Protein AF-0000000086746745 (afdb_homodimer)

Foldseek 3Di:
DVVLQVQLVVLVVVLLVVLLVLLLVLLLVLLLQQPVWDDDDPDIARPSLLSVLLSLLSLLLCLQPDDPVSSLVSLVVSLVSLVVVLVVLVVVLPDDDDPVDPCSVVSCVRNVLSSQLSVQLSVLSSVLSNQLSVQLCCCCPVVVDQQLVSQLVSCVVSLLSSLVSSLCRRCCVPPVPCSVVRSVVSSVSSNVSNSVSSVVSSVVSVVSVVSSD/DVVLQVQLVVLVVVLLVVLLVLLLVLLLVLLLQQPVWDDDDPDIARPSLLSVLLSLLSLLLCLLPDDPVSSLVSLVVSLVSLVVVLVVLVVVLPDDDDPVDPCSVVSCVRNVLSSQLSVQLSVLSSVLSNQLSVQLCCCCPVVVDQQLVSQLVSCVVSLLSSLCRSLCRRCCVPPVPCSVVHSVVSSVSSNVSNNVSSVVSSVVSVVSVVSSD

Secondary structure (DSSP, 8-state):
-HHHHHHHHHHHHHHHHHHHHHHHHHHHHHHHHTTS-EEETTEEE-THHHHHHHHHHHHHHHHHHS-HHHHHHHHHHHHHHHHHHHHHHHHHHHS---TT---HHHHHHHHHHHHHHHHHHHHHHHHHHHHHHHHHHIIIIIS---HHHHHHHHHHHHHHHHHHHHHHHHHTTT-GGGHHHHHHHHHHHHHHHHHHHHHHHHHHHHHHHHH--/-HHHHHHHHHHHHHHHHHHHHHHHHHHHHHHHHTTS-EEETTEEE-THHHHHHHHHHHHHHHHHHS-HHHHHHHHHHHHHHHHHHHHHHHHHHHS---TT-TTHHHHHHHHHHHHHHHHHHHHHHHHHHHHHHHHHHIIIIIS---HHHHHHHHHHHHHHHHHHHHHHHHHTTT-GGGHHHHHHHHHHHHHHHHHHHHHHHHHHHHHHHHH--

Organism: NCBI:txid471575

Nearest PDB structures (foldseek):
  7a0g-assembly1_FFF  TM=1.446E-01  e=6.476E+00  Serratia marcescens
  6o84-assembly1_B  TM=2.557E-01  e=9.066E+00  Xenopus tropicalis

Sequence (426 aa):
MTYNRLGTRNRSEFYNIVFASLFICLSITSHLIAYRLVSFGDYVIIPSTVTYMLCFSIVDIFSSFNARKTVLLIIALEAITNLIMILITNIVISMPYPDVFKESMDYYNTFNPISNLFVANIFGSFVAFVLNSIIFSYFYRNKKLSFITSSILSFAVVVVVYTTITDYLAFNEMYSDIIYSLTLTNMVTNSVLIIFYSLISNQIVRYINRSLIMTYNRLGTRNRSEFYNIVFASLFICLSITSHLIAYRLVSFGDYVIIPSTVTYMLCFSIVDIFSSFNARKTVLLIIALEAITNLIMILITNIVISMPYPDVFKESMDYYNTFNPISNLFVANIFGSFVAFVLNSIIFSYFYRNKKLSFITSSILSFAVVVVVYTTITDYLAFNEMYSDIIYSLTLTNMVTNSVLIIFYSLISNQIVRYINRSLI

Solvent-accessible surface area (backbone atoms only — not comparable to full-atom values): 21690 Å² total; per-residue (Å²): 120,71,68,62,52,53,53,30,48,52,47,51,49,49,50,47,45,52,50,44,36,50,41,44,41,34,48,50,45,17,54,68,39,39,78,56,49,29,39,60,87,96,40,75,40,54,56,21,50,68,43,41,40,48,39,54,43,51,50,51,55,43,49,71,81,43,56,70,70,58,43,52,45,55,51,49,45,46,38,50,42,47,50,49,44,44,52,53,51,53,54,58,68,70,45,55,59,38,88,85,57,78,59,57,65,31,43,44,67,44,48,51,59,41,46,62,29,42,58,37,37,38,54,30,47,46,54,33,52,53,51,28,50,54,44,23,43,45,31,35,67,73,66,59,40,53,63,48,59,15,49,51,55,21,43,65,61,32,44,59,57,32,39,50,45,32,42,51,58,45,35,35,87,81,34,58,90,48,40,68,63,45,40,54,53,48,43,51,52,43,53,54,48,38,55,53,43,30,57,54,46,41,57,51,46,52,52,50,54,59,65,57,100,120,72,68,62,53,53,53,29,48,52,47,52,49,50,51,48,44,53,51,45,35,49,41,42,40,34,48,50,44,18,54,67,38,37,79,56,48,28,40,59,89,94,40,73,40,54,57,20,48,67,41,41,40,49,40,53,43,50,50,50,55,45,50,73,80,43,56,71,70,60,44,52,45,56,50,49,46,45,39,49,41,47,50,50,43,43,54,54,50,53,55,57,66,70,46,55,60,40,88,86,55,78,58,56,63,31,42,44,66,46,47,52,58,41,47,60,28,42,58,36,36,39,53,28,45,47,54,34,51,52,52,28,52,53,45,22,42,44,32,35,67,71,67,60,40,54,64,49,56,14,49,50,55,22,44,66,62,33,45,58,58,32,40,50,44,32,44,52,59,42,34,35,87,79,36,58,91,48,40,68,63,43,40,54,51,48,45,51,51,42,51,55,47,37,55,55,43,30,57,54,46,42,55,50,48,53,51,51,55,59,64,58,100

pLDDT: mean 87.87, std 10.34, range [39.09, 98.12]

Radius of gyration: 22.16 Å; Cα contacts (8 Å, |Δi|>4): 521; chains: 2; bounding box: 56×63×41 Å

InterPro domains:
  IPR003744 Queuosine precursor transporter [PF02592] (48-197)

Structure (mmCIF, N/CA/C/O backb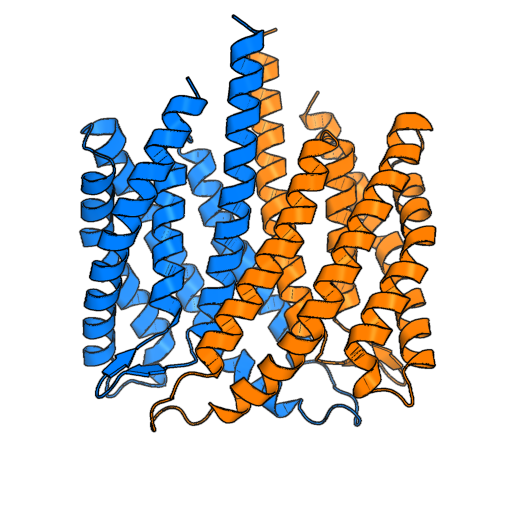one):
data_AF-0000000086746745-model_v1
#
loop_
_entity.id
_entity.type
_entity.pdbx_description
1 polymer 'VUT family protein'
#
loop_
_atom_site.group_PDB
_atom_site.id
_atom_site.type_symbol
_atom_site.label_atom_id
_atom_site.label_alt_id
_atom_site.label_comp_id
_atom_site.label_asym_id
_atom_site.label_entity_id
_atom_site.label_seq_id
_atom_site.pdbx_PDB_ins_code
_atom_site.Cartn_x
_atom_site.Cartn_y
_atom_site.Cartn_z
_atom_site.occupancy
_atom_site.B_iso_or_equiv
_atom_site.auth_seq_id
_atom_site.auth_comp_id
_atom_site.auth_asym_id
_atom_site.auth_atom_id
_atom_site.pdbx_PDB_model_num
ATOM 1 N N . MET A 1 1 ? -4.109 29.359 22.375 1 39.53 1 MET A N 1
ATOM 2 C CA . MET A 1 1 ? -5.039 28.953 21.328 1 39.53 1 MET A CA 1
ATOM 3 C C . MET A 1 1 ? -4.293 28.406 20.125 1 39.53 1 MET A C 1
ATOM 5 O O . MET A 1 1 ? -4.734 27.438 19.5 1 39.53 1 MET A O 1
ATOM 9 N N . THR A 1 2 ? -3.08 28.844 19.719 1 49.91 2 THR A N 1
ATOM 10 C CA . THR A 1 2 ? -2.213 28.453 18.625 1 49.91 2 THR A CA 1
ATOM 11 C C . THR A 1 2 ? -1.575 27.094 18.875 1 49.91 2 THR A C 1
ATOM 13 O O . THR A 1 2 ? -1.404 26.297 17.953 1 49.91 2 THR A O 1
ATOM 16 N N . TYR A 1 3 ? -1.25 26.766 20.062 1 47.56 3 TYR A N 1
ATOM 17 C CA . TYR A 1 3 ? -0.608 25.516 20.438 1 47.56 3 TYR A CA 1
ATOM 18 C C . TYR A 1 3 ? -1.559 24.328 20.25 1 47.56 3 TYR A C 1
ATOM 20 O O . TYR A 1 3 ? -1.146 23.266 19.797 1 47.56 3 TYR A O 1
ATOM 28 N N . ASN A 1 4 ? -2.922 24.484 20.531 1 50.94 4 ASN A N 1
ATOM 29 C CA . ASN A 1 4 ? -3.898 23.406 20.422 1 50.94 4 ASN A CA 1
ATOM 30 C C . ASN A 1 4 ? -4.172 23.031 18.969 1 50.94 4 ASN A C 1
ATOM 32 O O . ASN A 1 4 ? -4.438 21.859 18.656 1 50.94 4 ASN A O 1
ATOM 36 N N . ARG A 1 5 ? -3.984 24.031 18.094 1 55.44 5 ARG A N 1
ATOM 37 C CA . ARG A 1 5 ? -4.227 23.781 16.688 1 55.44 5 ARG A CA 1
ATOM 38 C C . ARG A 1 5 ? -3.09 22.984 16.062 1 55.44 5 ARG A C 1
ATOM 40 O O . ARG A 1 5 ? -3.322 22.109 15.211 1 55.44 5 ARG A O 1
ATOM 47 N N . LEU A 1 6 ? -1.837 23.219 16.609 1 59.97 6 LEU A N 1
ATOM 48 C CA . LEU A 1 6 ? -0.683 22.469 16.141 1 59.97 6 LEU A CA 1
ATOM 49 C C . LEU A 1 6 ? -0.79 21 16.531 1 59.97 6 LEU A C 1
ATOM 51 O O . LEU A 1 6 ? -0.459 20.109 15.75 1 59.97 6 LEU A O 1
ATOM 55 N N . GLY A 1 7 ? -1.24 20.75 17.703 1 69.31 7 GLY A N 1
ATOM 56 C CA . GLY A 1 7 ? -1.44 19.391 18.172 1 69.31 7 GLY A CA 1
ATOM 57 C C . GLY A 1 7 ? -2.502 18.641 17.391 1 69.31 7 GLY A C 1
ATOM 58 O O . GLY A 1 7 ? -2.309 17.484 17.031 1 69.31 7 GLY A O 1
ATOM 59 N N . THR A 1 8 ? -3.627 19.453 17.172 1 74.12 8 THR A N 1
ATOM 60 C CA . THR A 1 8 ? -4.734 18.844 16.438 1 74.12 8 THR A CA 1
ATOM 61 C C . THR A 1 8 ? -4.312 18.516 15.008 1 74.12 8 THR A C 1
ATOM 63 O O . THR A 1 8 ? -4.664 17.453 14.484 1 74.12 8 THR A O 1
ATOM 66 N N . ARG A 1 9 ? -3.543 19.312 14.539 1 73.62 9 ARG A N 1
ATOM 67 C CA . ARG A 1 9 ? -3.104 19.109 13.156 1 73.62 9 ARG A CA 1
ATOM 68 C C . ARG A 1 9 ? -2.115 17.953 13.07 1 73.62 9 ARG A C 1
ATOM 70 O O . ARG A 1 9 ? -2.162 17.156 12.125 1 73.62 9 ARG A O 1
ATOM 77 N N . ASN A 1 10 ? -1.312 17.922 14.102 1 81.75 10 ASN A N 1
ATOM 78 C CA . ASN A 1 10 ? -0.378 16.812 14.156 1 81.75 10 ASN A CA 1
ATOM 79 C C . ASN A 1 10 ? -1.107 15.477 14.281 1 81.75 10 ASN A C 1
ATOM 81 O O . ASN A 1 10 ? -0.695 14.477 13.688 1 81.75 10 ASN A O 1
ATOM 85 N N . ARG A 1 11 ? -2.195 15.562 14.953 1 87.38 11 ARG A N 1
ATOM 86 C CA . ARG A 1 11 ? -2.963 14.336 15.117 1 87.38 11 ARG A CA 1
ATOM 87 C C . ARG A 1 11 ? -3.688 13.961 13.828 1 87.38 11 ARG A C 1
ATOM 89 O O . ARG A 1 11 ? -3.734 12.789 13.453 1 87.38 11 ARG A O 1
ATOM 96 N N . SER A 1 12 ? -4.242 14.945 13.18 1 89 12 SER A N 1
ATOM 97 C CA . SER A 1 12 ? -4.914 14.695 11.914 1 89 12 SER A CA 1
ATOM 98 C C . SER A 1 12 ? -3.951 14.109 10.883 1 89 12 SER A C 1
ATOM 100 O O . SER A 1 12 ? -4.309 13.203 10.133 1 89 12 SER A O 1
ATOM 102 N N . GLU A 1 13 ? -2.766 14.609 10.938 1 90.25 13 GLU A N 1
ATOM 103 C CA . GLU A 1 13 ? -1.737 14.117 10.023 1 90.25 13 GLU A CA 1
ATOM 104 C C . GLU A 1 13 ? -1.383 12.664 10.328 1 90.25 13 GLU A C 1
ATOM 106 O O . GLU A 1 13 ? -1.19 11.859 9.414 1 90.25 13 GLU A O 1
ATOM 111 N N . PHE A 1 14 ? -1.319 12.438 11.57 1 92.81 14 PHE A N 1
ATOM 112 C CA . PHE A 1 14 ? -1.062 11.07 12.016 1 92.81 14 PHE A CA 1
ATOM 113 C C . PHE A 1 14 ? -2.129 10.117 11.484 1 92.81 14 PHE A C 1
ATOM 115 O O . PHE A 1 14 ? -1.811 9.102 10.875 1 92.81 14 PHE A O 1
ATOM 122 N N . TYR A 1 15 ? -3.342 10.438 11.664 1 94.44 15 TYR A N 1
ATOM 123 C CA . TYR A 1 15 ? -4.441 9.586 11.227 1 94.44 15 TYR A CA 1
ATOM 124 C C . TYR A 1 15 ? -4.453 9.445 9.711 1 94.44 15 TYR A C 1
ATOM 126 O O . TYR A 1 15 ? -4.703 8.359 9.188 1 94.44 15 TYR A O 1
ATOM 134 N N . ASN A 1 16 ? -4.184 10.508 9.062 1 95.12 16 ASN A N 1
ATOM 135 C CA . ASN A 1 16 ? -4.172 10.477 7.602 1 95.12 16 ASN A CA 1
ATOM 136 C C . ASN A 1 16 ? -3.109 9.516 7.074 1 95.12 16 ASN A C 1
ATOM 138 O O . ASN A 1 16 ? -3.367 8.742 6.152 1 95.12 16 ASN A O 1
ATOM 142 N N . ILE A 1 17 ? -1.956 9.539 7.66 1 96.06 17 ILE A N 1
ATOM 143 C CA . ILE A 1 17 ? -0.865 8.672 7.227 1 96.06 17 ILE A CA 1
ATOM 144 C C . ILE A 1 17 ? -1.213 7.215 7.52 1 96.06 17 ILE A C 1
ATOM 146 O O . ILE A 1 17 ? -1.038 6.344 6.664 1 96.06 17 ILE A O 1
ATOM 150 N N . VAL A 1 18 ? -1.753 6.977 8.648 1 96.19 18 VAL A N 1
ATOM 151 C CA . VAL A 1 18 ? -2.082 5.621 9.078 1 96.19 18 VAL A CA 1
ATOM 152 C C . VAL A 1 18 ? -3.172 5.043 8.18 1 96.19 18 VAL A C 1
ATOM 154 O O . VAL A 1 18 ? -3.01 3.961 7.613 1 96.19 18 VAL A O 1
ATOM 157 N N . PHE A 1 19 ? -4.238 5.762 7.977 1 96.69 19 PHE A N 1
ATOM 158 C CA . PHE A 1 19 ? -5.371 5.25 7.215 1 96.69 19 PHE A CA 1
ATOM 159 C C . PHE A 1 19 ? -5.035 5.172 5.73 1 96.69 19 PHE A C 1
ATOM 161 O O . PHE A 1 19 ? -5.508 4.273 5.027 1 96.69 19 PHE A O 1
ATOM 168 N N . ALA A 1 20 ? -4.273 6.133 5.262 1 96.81 20 ALA A N 1
ATOM 169 C CA . ALA A 1 20 ? -3.848 6.055 3.867 1 96.81 20 ALA A CA 1
ATOM 170 C C . ALA A 1 20 ? -3.008 4.805 3.623 1 96.81 20 ALA A C 1
ATOM 172 O O . ALA A 1 20 ? -3.201 4.102 2.627 1 96.81 20 ALA A O 1
ATOM 173 N N . SER A 1 21 ? -2.09 4.512 4.512 1 97.69 21 SER A N 1
ATOM 174 C CA . SER A 1 21 ? -1.22 3.348 4.391 1 97.69 21 SER A CA 1
ATOM 175 C C . SER A 1 21 ? -2.021 2.051 4.441 1 97.69 21 SER A C 1
ATOM 177 O O . SER A 1 21 ? -1.812 1.151 3.625 1 97.69 21 SER A O 1
ATOM 179 N N . LEU A 1 22 ? -2.91 1.996 5.344 1 97.38 22 LEU A N 1
ATOM 180 C CA . LEU A 1 22 ? -3.74 0.805 5.484 1 97.38 22 LEU A CA 1
ATOM 181 C C . LEU A 1 22 ? -4.652 0.633 4.273 1 97.38 22 LEU A C 1
ATOM 183 O O . LEU A 1 22 ? -4.887 -0.49 3.822 1 97.38 22 LEU A O 1
ATOM 187 N N . PHE A 1 23 ? -5.168 1.784 3.852 1 98.12 23 PHE A N 1
ATOM 188 C CA . PHE A 1 23 ? -6.047 1.782 2.689 1 98.12 23 PHE A CA 1
ATOM 189 C C . PHE A 1 23 ? -5.328 1.22 1.469 1 98.12 23 PHE A C 1
ATOM 191 O O . PHE A 1 23 ? -5.859 0.348 0.776 1 98.12 23 PHE A O 1
ATOM 198 N N . ILE A 1 24 ? -4.113 1.628 1.191 1 97.81 24 ILE A N 1
ATOM 199 C CA . ILE A 1 24 ? -3.336 1.174 0.046 1 97.81 24 ILE A CA 1
ATOM 200 C C . ILE A 1 24 ? -2.986 -0.303 0.211 1 97.81 24 ILE A C 1
ATOM 202 O O . ILE A 1 24 ? -3.105 -1.086 -0.734 1 97.81 24 ILE A O 1
ATOM 206 N N . CYS A 1 25 ? -2.594 -0.681 1.396 1 97.56 25 CYS A N 1
ATOM 207 C CA . CYS A 1 25 ? -2.244 -2.064 1.702 1 97.56 25 CYS A CA 1
ATOM 208 C C . CYS A 1 25 ? -3.426 -2.994 1.45 1 97.56 25 CYS A C 1
ATOM 210 O O . CYS A 1 25 ? -3.297 -3.984 0.73 1 97.56 25 CYS A O 1
ATOM 212 N N . LEU A 1 26 ? -4.547 -2.611 1.978 1 97.44 26 LEU A N 1
ATOM 213 C CA . LEU A 1 26 ? -5.723 -3.467 1.874 1 97.44 26 LEU A CA 1
ATOM 214 C C . LEU A 1 26 ? -6.223 -3.529 0.435 1 97.44 26 LEU A C 1
ATOM 216 O O . LEU A 1 26 ? -6.688 -4.578 -0.021 1 97.44 26 LEU A O 1
ATOM 220 N N . SER A 1 27 ? -6.156 -2.426 -0.186 1 95.69 27 SER A N 1
ATOM 221 C CA . SER A 1 27 ? -6.594 -2.383 -1.578 1 95.69 27 SER A CA 1
ATOM 222 C C . SER A 1 27 ? -5.754 -3.309 -2.449 1 95.69 27 SER A C 1
ATOM 224 O O . SER A 1 27 ? -6.289 -4.16 -3.16 1 95.69 27 SER A O 1
ATOM 226 N N . ILE A 1 28 ? -4.473 -3.207 -2.363 1 94.44 28 ILE A N 1
ATOM 227 C CA . ILE A 1 28 ? -3.57 -4.02 -3.172 1 94.44 28 ILE A CA 1
ATOM 228 C C . ILE A 1 28 ? -3.738 -5.496 -2.807 1 94.44 28 ILE A C 1
ATOM 230 O O . ILE A 1 28 ? -3.85 -6.348 -3.689 1 94.44 28 ILE A O 1
ATOM 234 N N . THR A 1 29 ? -3.791 -5.75 -1.523 1 94.38 29 THR A N 1
ATOM 235 C CA . THR A 1 29 ? -3.961 -7.121 -1.055 1 94.38 29 THR A CA 1
ATOM 236 C C . THR A 1 29 ? -5.27 -7.711 -1.572 1 94.38 29 THR A C 1
ATOM 238 O O . THR A 1 29 ? -5.312 -8.875 -1.984 1 94.38 29 THR A O 1
ATOM 241 N N . SER A 1 30 ? -6.305 -6.922 -1.562 1 93.06 30 SER A N 1
ATOM 242 C CA . SER A 1 30 ? -7.613 -7.371 -2.033 1 93.06 30 SER A CA 1
ATOM 243 C C . SER A 1 30 ? -7.562 -7.773 -3.504 1 93.06 30 SER A C 1
ATOM 245 O O . SER A 1 30 ? -8.102 -8.812 -3.887 1 93.06 30 SER A O 1
ATOM 247 N N . HIS A 1 31 ? -6.918 -7.02 -4.25 1 89.06 31 HIS A N 1
ATOM 248 C CA . HIS A 1 31 ? -6.844 -7.312 -5.68 1 89.06 31 HIS A CA 1
ATOM 249 C C . HIS A 1 31 ? -5.992 -8.555 -5.941 1 89.06 31 HIS A C 1
ATOM 251 O O . HIS A 1 31 ? -6.25 -9.297 -6.891 1 89.06 31 HIS A O 1
ATOM 257 N N . LEU A 1 32 ? -5.051 -8.766 -5.113 1 88.06 32 LEU A N 1
ATOM 258 C CA . LEU A 1 32 ? -4.18 -9.93 -5.262 1 88.06 32 LEU A CA 1
ATOM 259 C C . LEU A 1 32 ? -4.938 -11.219 -4.969 1 88.06 32 LEU A C 1
ATOM 261 O O . LEU A 1 32 ? -4.73 -12.227 -5.641 1 88.06 32 LEU A O 1
ATOM 265 N N . ILE A 1 33 ? -5.797 -11.125 -4.035 1 88.94 33 ILE A N 1
ATOM 266 C CA . ILE A 1 33 ? -6.426 -12.375 -3.609 1 88.94 33 ILE A CA 1
ATOM 267 C C . ILE A 1 33 ? -7.797 -12.516 -4.27 1 88.94 33 ILE A C 1
ATOM 269 O O . ILE A 1 33 ? -8.484 -13.516 -4.082 1 88.94 33 ILE A O 1
ATOM 273 N N . ALA A 1 34 ? -8.25 -11.57 -4.996 1 83.75 34 ALA A N 1
ATOM 274 C CA . ALA A 1 34 ? -9.586 -11.539 -5.586 1 83.75 34 ALA A CA 1
ATOM 275 C C . ALA A 1 34 ? -9.828 -12.758 -6.473 1 83.75 34 ALA A C 1
ATOM 277 O O . ALA A 1 34 ? -10.938 -13.305 -6.5 1 83.75 34 ALA A O 1
ATOM 278 N N . TYR A 1 35 ? -8.828 -13.219 -7.148 1 78.69 35 TYR A N 1
ATOM 279 C CA . TYR A 1 35 ? -9 -14.289 -8.125 1 78.69 35 TYR A CA 1
ATOM 280 C C . TYR A 1 35 ? -8.969 -15.656 -7.445 1 78.69 35 TYR A C 1
ATOM 282 O O . TYR A 1 35 ? -9.398 -16.656 -8.031 1 78.69 35 TYR A O 1
ATOM 290 N N . ARG A 1 36 ? -8.453 -15.656 -6.309 1 83.62 36 ARG A N 1
ATOM 291 C CA . ARG A 1 36 ? -8.391 -16.906 -5.566 1 83.62 36 ARG A CA 1
ATOM 292 C C . ARG A 1 36 ? -9.711 -17.188 -4.852 1 83.62 36 ARG A C 1
ATOM 294 O O . ARG A 1 36 ? -9.812 -17 -3.637 1 83.62 36 ARG A O 1
ATOM 301 N N . LEU A 1 37 ? -10.648 -17.781 -5.566 1 80.25 37 LEU A N 1
ATOM 302 C CA . LEU A 1 37 ? -11.977 -18.047 -5.02 1 80.25 37 LEU A CA 1
ATOM 303 C C . LEU A 1 37 ? -11.906 -19.062 -3.883 1 80.25 37 LEU A C 1
ATOM 305 O O . LEU A 1 37 ? -11.047 -19.938 -3.889 1 80.25 37 LEU A O 1
ATOM 309 N N . VAL A 1 38 ? -12.742 -18.828 -2.98 1 84.94 38 VAL A N 1
ATOM 310 C CA . VAL A 1 38 ? -12.805 -19.703 -1.821 1 84.94 38 VAL A CA 1
ATOM 311 C C . VAL A 1 38 ? -14.18 -20.359 -1.741 1 84.94 38 VAL A C 1
ATOM 313 O O . VAL A 1 38 ? -15.18 -19.766 -2.143 1 84.94 38 VAL A O 1
ATOM 316 N N . SER A 1 39 ? -14.102 -21.641 -1.318 1 84.25 39 SER A N 1
ATOM 317 C CA . SER A 1 39 ? -15.359 -22.359 -1.146 1 84.25 39 SER A CA 1
ATOM 318 C C . SER A 1 39 ? -15.812 -22.344 0.309 1 84.25 39 SER A C 1
ATOM 320 O O . SER A 1 39 ? -15.008 -22.547 1.219 1 84.25 39 SER A O 1
ATOM 322 N N . PHE A 1 40 ? -16.984 -21.859 0.524 1 80.69 40 PHE A N 1
ATOM 323 C CA . PHE A 1 40 ? -17.641 -21.938 1.825 1 80.69 40 PHE A CA 1
ATOM 324 C C . PHE A 1 40 ? -18.922 -22.766 1.731 1 80.69 40 PHE A C 1
ATOM 326 O O . PHE A 1 40 ? -20 -22.203 1.494 1 80.69 40 PHE A O 1
ATOM 333 N N . GLY A 1 41 ? -18.781 -24.109 2.023 1 80.06 41 GLY A N 1
ATOM 334 C CA . GLY A 1 41 ? -19.891 -25.016 1.758 1 80.06 41 GLY A CA 1
ATOM 335 C C . GLY A 1 41 ? -20.234 -25.109 0.284 1 80.06 41 GLY A C 1
ATOM 336 O O . GLY A 1 41 ? -19.375 -25.422 -0.541 1 80.06 41 GLY A O 1
ATOM 337 N N . ASP A 1 42 ? -21.547 -24.672 -0.08 1 78.69 42 ASP A N 1
ATOM 338 C CA . ASP A 1 42 ? -22.031 -24.75 -1.456 1 78.69 42 ASP A CA 1
ATOM 339 C C . ASP A 1 42 ? -21.844 -23.422 -2.176 1 78.69 42 ASP A C 1
ATOM 341 O O . ASP A 1 42 ? -22.203 -23.281 -3.348 1 78.69 42 ASP A O 1
ATOM 345 N N . TYR A 1 43 ? -21.219 -22.469 -1.488 1 79.88 43 TYR A N 1
ATOM 346 C CA . TYR A 1 43 ? -21.125 -21.141 -2.072 1 79.88 43 TYR A CA 1
ATOM 347 C C . TYR A 1 43 ? -19.688 -20.812 -2.463 1 79.88 43 TYR A C 1
ATOM 349 O O . TYR A 1 43 ? -18.75 -21.25 -1.79 1 79.88 43 TYR A O 1
ATOM 357 N N . VAL A 1 44 ? -19.594 -20.203 -3.525 1 80.94 44 VAL A N 1
ATOM 358 C CA . VAL A 1 44 ? -18.312 -19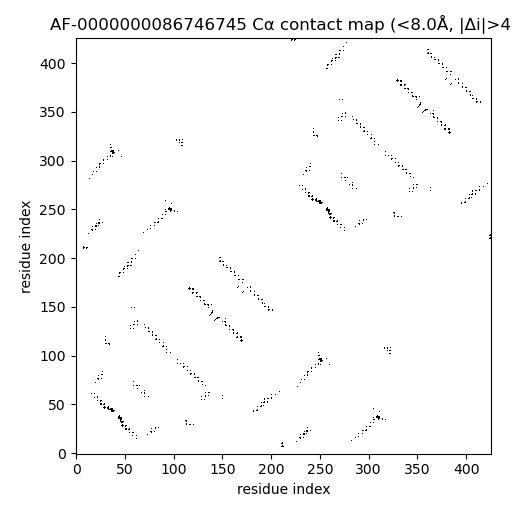.656 -3.967 1 80.94 44 VAL A CA 1
ATOM 359 C C . VAL A 1 44 ? -18.203 -18.188 -3.566 1 80.94 44 VAL A C 1
ATOM 361 O O . VAL A 1 44 ? -19.078 -17.391 -3.889 1 80.94 44 VAL A O 1
ATOM 364 N N . ILE A 1 45 ? -17.188 -17.859 -2.818 1 83.38 45 ILE A N 1
ATOM 365 C CA . ILE A 1 45 ? -17.031 -16.516 -2.291 1 83.38 45 ILE A CA 1
ATOM 366 C C . ILE A 1 45 ? -15.727 -15.906 -2.816 1 83.38 45 ILE A C 1
ATOM 368 O O . ILE A 1 45 ? -14.727 -16.609 -2.973 1 83.38 45 ILE A O 1
ATOM 372 N N . ILE A 1 46 ? -15.828 -14.648 -3.104 1 84.56 46 ILE A N 1
ATOM 373 C CA . ILE A 1 46 ? -14.625 -13.891 -3.43 1 84.56 46 ILE A CA 1
ATOM 374 C C . ILE A 1 46 ? -13.992 -13.352 -2.148 1 84.56 46 ILE A C 1
ATOM 376 O O . ILE A 1 46 ? -14.57 -12.492 -1.476 1 84.56 46 ILE A O 1
ATOM 380 N N . PRO A 1 47 ? -12.867 -13.867 -1.841 1 88.5 47 PRO A N 1
ATOM 381 C CA . PRO A 1 47 ? -12.289 -13.531 -0.539 1 88.5 47 PRO A CA 1
ATOM 382 C C . PRO A 1 47 ? -11.961 -12.047 -0.409 1 88.5 47 PRO A C 1
ATOM 384 O O . PRO A 1 47 ? -11.938 -11.508 0.703 1 88.5 47 PRO A O 1
ATOM 387 N N . SER A 1 48 ? -11.719 -11.336 -1.463 1 89.69 48 SER A N 1
ATOM 388 C CA . SER A 1 48 ? -11.375 -9.922 -1.432 1 89.69 48 SER A CA 1
ATOM 389 C C . SER A 1 48 ? -12.516 -9.086 -0.857 1 89.69 48 SER A C 1
ATOM 391 O O . SER A 1 48 ? -12.305 -7.934 -0.463 1 89.69 48 SER A O 1
ATOM 393 N N . THR A 1 49 ? -13.711 -9.609 -0.826 1 90.38 49 THR A N 1
ATOM 394 C CA . THR A 1 49 ? -14.852 -8.867 -0.297 1 90.38 49 THR A CA 1
ATOM 395 C C . THR A 1 49 ? -14.609 -8.469 1.155 1 90.38 49 THR A C 1
ATOM 397 O O . THR A 1 49 ? -15 -7.375 1.577 1 90.38 49 THR A O 1
ATOM 400 N N . VAL A 1 50 ? -13.961 -9.273 1.888 1 92.06 50 VAL A N 1
ATOM 401 C CA . VAL A 1 50 ? -13.711 -9 3.299 1 92.06 50 VAL A CA 1
ATOM 402 C C . VAL A 1 50 ? -12.773 -7.809 3.438 1 92.06 50 VAL A C 1
ATOM 404 O O . VAL A 1 50 ? -13.039 -6.883 4.207 1 92.06 50 VAL A O 1
ATOM 407 N N . THR A 1 51 ? -11.742 -7.766 2.717 1 95.06 51 THR A N 1
ATOM 408 C CA . THR A 1 51 ? -10.742 -6.711 2.842 1 95.06 51 THR A CA 1
ATOM 409 C C . THR A 1 51 ? -11.188 -5.453 2.105 1 95.06 51 THR A C 1
ATOM 411 O O . THR A 1 51 ? -10.938 -4.336 2.562 1 95.06 51 THR A O 1
ATOM 414 N N . TYR A 1 52 ? -11.891 -5.586 1.098 1 94.44 52 TYR A N 1
ATOM 415 C CA . TYR A 1 52 ? -12.242 -4.426 0.289 1 94.44 52 TYR A CA 1
ATOM 416 C C . TYR A 1 52 ? -13.375 -3.637 0.936 1 94.44 52 TYR A C 1
ATOM 418 O O . TYR A 1 52 ? -13.469 -2.418 0.773 1 94.44 52 TYR A O 1
ATOM 426 N N . MET A 1 53 ? -14.242 -4.27 1.634 1 95.94 53 MET A N 1
ATOM 427 C CA . MET A 1 53 ? -15.258 -3.539 2.385 1 95.94 53 MET A CA 1
ATOM 428 C C . MET A 1 53 ? -14.625 -2.705 3.492 1 95.94 53 MET A C 1
ATOM 430 O O . MET A 1 53 ? -15.133 -1.638 3.84 1 95.94 53 MET A O 1
ATOM 434 N N . LEU A 1 54 ? -13.578 -3.287 3.934 1 96.38 54 LEU A N 1
ATOM 435 C CA . LEU A 1 54 ? -12.82 -2.488 4.895 1 96.38 54 LEU A CA 1
ATOM 436 C C . LEU A 1 54 ? -12.281 -1.222 4.242 1 96.38 54 LEU A C 1
ATOM 438 O O . LEU A 1 54 ? -12.188 -0.174 4.887 1 96.38 54 LEU A O 1
ATOM 442 N N . CYS A 1 55 ? -11.914 -1.27 3.014 1 96.75 55 CYS A N 1
ATOM 443 C CA . CYS A 1 55 ? -11.461 -0.098 2.275 1 96.75 55 CYS A CA 1
ATOM 444 C C . CYS A 1 55 ? -12.555 0.952 2.182 1 96.75 55 CYS A C 1
ATOM 446 O O . CYS A 1 55 ? -12.305 2.143 2.375 1 96.75 55 CYS A O 1
ATOM 448 N N . PHE A 1 56 ? -13.727 0.517 1.931 1 96.31 56 PHE A N 1
ATOM 449 C CA . PHE A 1 56 ? -14.852 1.447 1.876 1 96.31 56 PHE A CA 1
ATOM 450 C C . PHE A 1 56 ? -15.047 2.141 3.219 1 96.31 56 PHE A C 1
ATOM 452 O O . PHE A 1 56 ? -15.312 3.344 3.27 1 96.31 56 PHE A O 1
ATOM 459 N N . SER A 1 57 ? -14.898 1.319 4.203 1 96.31 57 SER A N 1
ATOM 460 C CA . SER A 1 57 ? -15.039 1.875 5.543 1 96.31 57 SER A CA 1
ATOM 461 C C . SER A 1 57 ? -13.945 2.906 5.832 1 96.31 57 SER A C 1
ATOM 463 O O . SER A 1 57 ? -14.203 3.916 6.492 1 96.31 57 SER A O 1
ATOM 465 N N . ILE A 1 58 ? -12.789 2.645 5.414 1 96.94 58 ILE A N 1
ATOM 466 C CA . ILE A 1 58 ? -11.672 3.566 5.617 1 96.94 58 ILE A CA 1
ATOM 467 C C . ILE A 1 58 ? -11.945 4.875 4.883 1 96.94 58 ILE A C 1
ATOM 469 O O . ILE A 1 58 ? -11.688 5.961 5.41 1 96.94 58 ILE A O 1
ATOM 473 N N . VAL A 1 59 ? -12.492 4.777 3.695 1 96.56 59 VAL A N 1
ATOM 474 C CA . VAL A 1 59 ? -12.805 5.977 2.928 1 96.56 59 VAL A CA 1
ATOM 475 C C . VAL A 1 59 ? -13.883 6.781 3.65 1 96.56 59 VAL A C 1
ATOM 477 O O . VAL A 1 59 ? -13.836 8.016 3.672 1 96.56 59 VAL A O 1
ATOM 480 N N . ASP A 1 60 ? -14.82 6.105 4.246 1 96.94 60 ASP A N 1
ATOM 481 C CA . ASP A 1 60 ? -15.836 6.797 5.039 1 96.94 60 ASP A CA 1
ATOM 482 C C . ASP A 1 60 ? -15.203 7.52 6.227 1 96.94 60 ASP A C 1
ATOM 484 O O . ASP A 1 60 ? -15.57 8.656 6.539 1 96.94 60 ASP A O 1
ATOM 488 N N . ILE A 1 61 ? -14.312 6.867 6.887 1 96.12 61 ILE A N 1
ATOM 489 C CA . ILE A 1 61 ? -13.617 7.48 8.016 1 96.12 61 ILE A CA 1
ATOM 490 C C . ILE A 1 61 ? -12.875 8.727 7.543 1 96.12 61 ILE A C 1
ATOM 492 O O . ILE A 1 61 ? -12.977 9.789 8.156 1 96.12 61 ILE A O 1
ATOM 496 N N . PHE A 1 62 ? -12.172 8.609 6.398 1 94.12 62 PHE A N 1
ATOM 497 C CA . PHE A 1 62 ? -11.461 9.742 5.816 1 94.12 62 PHE A CA 1
ATOM 498 C C . PHE A 1 62 ? -12.414 10.898 5.535 1 94.12 62 PHE A C 1
ATOM 500 O O . PHE A 1 62 ? -12.078 12.055 5.777 1 94.12 62 PHE A O 1
ATOM 507 N N . SER A 1 63 ? -13.508 10.523 5.078 1 94.12 63 SER A N 1
ATOM 508 C CA . SER A 1 63 ? -14.492 11.531 4.68 1 94.12 63 SER A CA 1
ATOM 509 C C . SER A 1 63 ? -15.094 12.227 5.895 1 94.12 63 SER A C 1
ATOM 511 O O . SER A 1 63 ? -15.633 13.328 5.781 1 94.12 63 SER A O 1
ATOM 513 N N . SER A 1 64 ? -15 11.641 7.008 1 93.38 64 SER A N 1
ATOM 514 C CA . SER A 1 64 ? -15.656 12.188 8.195 1 93.38 64 SER A CA 1
ATOM 515 C C . SER A 1 64 ? -14.875 13.359 8.773 1 93.38 64 SER A C 1
ATOM 517 O O . SER A 1 64 ? -15.445 14.234 9.422 1 93.38 64 SER A O 1
ATOM 519 N N . PHE A 1 65 ? -13.523 13.414 8.555 1 91.5 65 PHE A N 1
ATOM 520 C CA . PHE A 1 65 ? -12.781 14.477 9.227 1 91.5 65 PHE A CA 1
ATOM 521 C C . PHE A 1 65 ? -11.844 15.18 8.258 1 91.5 65 PHE A C 1
ATOM 523 O O . PHE A 1 65 ? -11.016 16 8.672 1 91.5 65 PHE A O 1
ATOM 530 N N . ASN A 1 66 ? -11.914 14.82 7.023 1 93.25 66 ASN A N 1
ATOM 531 C CA . ASN A 1 66 ? -11.102 15.492 6.016 1 93.25 66 ASN A CA 1
ATOM 532 C C . ASN A 1 66 ? -11.961 16.188 4.965 1 93.25 66 ASN A C 1
ATOM 534 O O . ASN A 1 66 ? -13.133 15.836 4.781 1 93.25 66 ASN A O 1
ATOM 538 N N . ALA A 1 67 ? -11.312 17.172 4.367 1 92.88 67 ALA A N 1
ATOM 539 C CA . ALA A 1 67 ? -11.984 17.859 3.27 1 92.88 67 ALA A CA 1
ATOM 540 C C . ALA A 1 67 ? -12.055 16.969 2.029 1 92.88 67 ALA A C 1
ATOM 542 O O . ALA A 1 67 ? -11.336 15.977 1.926 1 92.88 67 ALA A O 1
ATOM 543 N N . ARG A 1 68 ? -12.961 17.391 1.083 1 93.69 68 ARG A N 1
ATOM 544 C CA . ARG A 1 68 ? -13.227 16.625 -0.132 1 93.69 68 ARG A CA 1
ATOM 545 C C . ARG A 1 68 ? -11.953 16.438 -0.949 1 93.69 68 ARG A C 1
ATOM 547 O O . ARG A 1 68 ? -11.734 15.367 -1.521 1 93.69 68 ARG A O 1
ATOM 554 N N . LYS A 1 69 ? -11.117 17.359 -1.02 1 94.06 69 LYS A N 1
ATOM 555 C CA . LYS A 1 69 ? -9.891 17.281 -1.815 1 94.06 69 LYS A CA 1
ATOM 556 C C . LYS A 1 69 ? -8.969 16.188 -1.308 1 94.06 69 LYS A C 1
ATOM 558 O O . LYS A 1 69 ? -8.359 15.461 -2.102 1 94.06 69 LYS A O 1
ATOM 563 N N . THR A 1 70 ? -8.875 16.062 0.008 1 94.69 70 THR A N 1
ATOM 564 C CA . THR A 1 70 ? -8.016 15.055 0.612 1 94.69 70 THR A CA 1
ATOM 565 C C . THR A 1 70 ? -8.586 13.656 0.376 1 94.69 70 THR A C 1
ATOM 567 O O . THR A 1 70 ? -7.84 12.711 0.115 1 94.69 70 THR A O 1
ATOM 570 N N . VAL A 1 71 ? -9.883 13.555 0.433 1 96.25 71 VAL A N 1
ATOM 571 C CA . VAL A 1 71 ? -10.555 12.281 0.204 1 96.25 71 VAL A CA 1
ATOM 572 C C . VAL A 1 71 ? -10.352 11.844 -1.247 1 96.25 71 VAL A C 1
ATOM 574 O O . VAL A 1 71 ? -10.016 10.695 -1.518 1 96.25 71 VAL A O 1
ATOM 577 N N . LEU A 1 72 ? -10.477 12.742 -2.172 1 96.12 72 LEU A N 1
ATOM 578 C CA . LEU A 1 72 ? -10.281 12.445 -3.586 1 96.12 72 LEU A CA 1
ATOM 579 C C . LEU A 1 72 ? -8.828 12.078 -3.867 1 96.12 72 LEU A C 1
ATOM 581 O O . LEU A 1 72 ? -8.555 11.25 -4.734 1 96.12 72 LEU A O 1
ATOM 585 N N . LEU A 1 73 ? -7.984 12.641 -3.096 1 96.81 73 LEU A N 1
ATOM 586 C CA . LEU A 1 73 ? -6.566 12.336 -3.246 1 96.81 73 LEU A CA 1
ATOM 587 C C . LEU A 1 73 ? -6.289 10.867 -2.932 1 96.81 73 LEU A C 1
ATOM 589 O O . LEU A 1 73 ? -5.633 10.172 -3.711 1 96.81 73 LEU A O 1
ATOM 593 N N . ILE A 1 74 ? -6.812 10.414 -1.807 1 96.94 74 ILE A N 1
ATOM 594 C CA . ILE A 1 74 ? -6.492 9.047 -1.41 1 96.94 74 ILE A CA 1
ATOM 595 C C . ILE A 1 74 ? -7.176 8.062 -2.355 1 96.94 74 ILE A C 1
ATOM 597 O O . ILE A 1 74 ? -6.641 6.984 -2.635 1 96.94 74 ILE A O 1
ATOM 601 N N . ILE A 1 75 ? -8.328 8.43 -2.885 1 97.38 75 ILE A N 1
ATOM 602 C CA . ILE A 1 75 ? -9.016 7.594 -3.859 1 97.38 75 ILE A CA 1
ATOM 603 C C . ILE A 1 75 ? -8.195 7.52 -5.145 1 97.38 75 ILE A C 1
ATOM 605 O O . ILE A 1 75 ? -8 6.434 -5.703 1 97.38 75 ILE A O 1
ATOM 609 N N . ALA A 1 76 ? -7.711 8.609 -5.574 1 96.75 76 ALA A N 1
ATOM 610 C CA . ALA A 1 76 ? -6.863 8.641 -6.762 1 96.75 76 ALA A CA 1
ATOM 611 C C . ALA A 1 76 ? -5.582 7.844 -6.547 1 96.75 76 ALA A C 1
ATOM 613 O O . ALA A 1 76 ? -5.121 7.141 -7.449 1 96.75 76 ALA A O 1
ATOM 614 N N . LEU A 1 77 ? -5.027 7.957 -5.391 1 97.31 77 LEU A N 1
ATOM 615 C CA . LEU A 1 77 ? -3.799 7.238 -5.078 1 97.31 77 LEU A CA 1
ATOM 616 C C . LEU A 1 77 ? -4.039 5.734 -5.059 1 97.31 77 LEU A C 1
ATOM 618 O O . LEU A 1 77 ? -3.154 4.957 -5.426 1 97.31 77 LEU A O 1
ATOM 622 N N . GLU A 1 78 ? -5.223 5.359 -4.586 1 96.94 78 GLU A N 1
ATOM 623 C CA . GLU A 1 78 ? -5.578 3.945 -4.633 1 96.94 78 GLU A CA 1
ATOM 624 C C . GLU A 1 78 ? -5.547 3.414 -6.062 1 96.94 78 GLU A C 1
ATOM 626 O O . GLU A 1 78 ? -4.98 2.35 -6.32 1 96.94 78 GLU A O 1
ATOM 631 N N . ALA A 1 79 ? -6.086 4.16 -6.98 1 95.06 79 ALA A N 1
ATOM 632 C CA . ALA A 1 79 ? -6.09 3.771 -8.391 1 95.06 79 ALA A CA 1
ATOM 633 C C . ALA A 1 79 ? -4.68 3.783 -8.969 1 95.06 79 ALA A C 1
ATOM 635 O O . ALA A 1 79 ? -4.27 2.836 -9.641 1 95.06 79 ALA A O 1
ATOM 636 N N . ILE A 1 80 ? -3.965 4.762 -8.688 1 96 80 ILE A N 1
ATOM 637 C CA . ILE A 1 80 ? -2.625 4.945 -9.234 1 96 80 ILE A CA 1
ATOM 638 C C . ILE A 1 80 ? -1.701 3.848 -8.703 1 96 80 ILE A C 1
ATOM 640 O O . ILE A 1 80 ? -0.927 3.262 -9.461 1 96 80 ILE A O 1
ATOM 644 N N . THR A 1 81 ? -1.763 3.574 -7.406 1 96.38 81 THR A N 1
ATOM 645 C CA . THR A 1 81 ? -0.873 2.582 -6.816 1 96.38 81 THR A CA 1
ATOM 646 C C . THR A 1 81 ? -1.201 1.185 -7.332 1 96.38 81 THR A C 1
ATOM 648 O O . THR A 1 81 ? -0.303 0.366 -7.535 1 96.38 81 THR A O 1
ATOM 651 N N . ASN A 1 82 ? -2.475 0.926 -7.543 1 94.69 82 ASN A N 1
ATOM 652 C CA . ASN A 1 82 ? -2.83 -0.35 -8.156 1 94.69 82 ASN A CA 1
ATOM 653 C C . ASN A 1 82 ? -2.303 -0.451 -9.586 1 94.69 82 ASN A C 1
ATOM 655 O O . ASN A 1 82 ? -1.853 -1.517 -10.016 1 94.69 82 ASN A O 1
ATOM 659 N N . LEU A 1 83 ? -2.404 0.624 -10.297 1 93.5 83 LEU A N 1
ATOM 660 C CA . LEU A 1 83 ? -1.863 0.66 -11.648 1 93.5 83 LEU A CA 1
ATOM 661 C C . LEU A 1 83 ? -0.354 0.439 -11.641 1 93.5 83 LEU A C 1
ATOM 663 O O . LEU A 1 83 ? 0.174 -0.313 -12.461 1 93.5 83 LEU A O 1
ATOM 667 N N . ILE A 1 84 ? 0.32 1.065 -10.727 1 95.06 84 ILE A N 1
ATOM 668 C CA . ILE A 1 84 ? 1.765 0.916 -10.586 1 95.06 84 ILE A CA 1
ATOM 669 C C . ILE A 1 84 ? 2.107 -0.541 -10.281 1 95.06 84 ILE A C 1
ATOM 671 O O . ILE A 1 84 ? 3.008 -1.116 -10.898 1 95.06 84 ILE A O 1
ATOM 675 N N . MET A 1 85 ? 1.39 -1.092 -9.359 1 93.62 85 MET A N 1
ATOM 676 C CA . MET A 1 85 ? 1.646 -2.471 -8.945 1 93.62 85 MET A CA 1
ATOM 677 C C . MET A 1 85 ? 1.489 -3.426 -10.125 1 93.62 85 MET A C 1
ATOM 679 O O . MET A 1 85 ? 2.348 -4.277 -10.359 1 93.62 85 MET A O 1
ATOM 683 N N . ILE A 1 86 ? 0.439 -3.225 -10.898 1 91.75 86 ILE A N 1
ATOM 684 C CA . ILE A 1 86 ? 0.178 -4.141 -12 1 91.75 86 ILE A CA 1
ATOM 685 C C . ILE A 1 86 ? 1.22 -3.934 -13.102 1 91.75 86 ILE A C 1
ATOM 687 O O . ILE A 1 86 ? 1.649 -4.895 -13.742 1 91.75 86 ILE A O 1
ATOM 691 N N . LEU A 1 87 ? 1.58 -2.732 -13.398 1 93.06 87 LEU A N 1
ATOM 692 C CA . LEU A 1 87 ? 2.582 -2.447 -14.422 1 93.06 87 LEU A CA 1
ATOM 693 C C . LEU A 1 87 ? 3.926 -3.064 -14.055 1 93.06 87 LEU A C 1
ATOM 695 O O . LEU A 1 87 ? 4.555 -3.73 -14.875 1 93.06 87 LEU A O 1
ATOM 699 N N . ILE A 1 88 ? 4.324 -2.916 -12.836 1 94.38 88 ILE A N 1
ATOM 700 C CA . ILE A 1 88 ? 5.605 -3.441 -12.383 1 94.38 88 ILE A CA 1
ATOM 701 C C . ILE A 1 88 ? 5.578 -4.969 -12.414 1 94.38 88 ILE A C 1
ATOM 703 O O . ILE A 1 88 ? 6.52 -5.602 -12.898 1 94.38 88 ILE A O 1
ATOM 707 N N . THR A 1 89 ? 4.527 -5.535 -11.914 1 91.31 89 THR A N 1
ATOM 708 C CA . THR A 1 89 ? 4.426 -6.988 -11.883 1 91.31 89 THR A CA 1
ATOM 709 C C . THR A 1 89 ? 4.422 -7.559 -13.297 1 91.31 89 THR A C 1
ATOM 711 O O . THR A 1 89 ? 5.086 -8.562 -13.57 1 91.31 89 THR A O 1
ATOM 714 N N . ASN A 1 90 ? 3.701 -6.914 -14.195 1 90.31 90 ASN A N 1
ATOM 715 C CA . ASN A 1 90 ? 3.652 -7.387 -15.578 1 90.31 90 ASN A CA 1
ATOM 716 C C . ASN A 1 90 ? 5.02 -7.293 -16.25 1 90.31 90 ASN A C 1
ATOM 718 O O . ASN A 1 90 ? 5.391 -8.172 -17.031 1 90.31 90 ASN A O 1
ATOM 722 N N . ILE A 1 91 ? 5.734 -6.27 -15.984 1 92 91 ILE A N 1
ATOM 723 C CA . ILE A 1 91 ? 7.074 -6.105 -16.547 1 92 91 ILE A CA 1
ATOM 724 C C . ILE A 1 91 ? 7.98 -7.23 -16.047 1 92 91 ILE A C 1
ATOM 726 O O . ILE A 1 91 ? 8.688 -7.855 -16.844 1 92 91 ILE A O 1
ATOM 730 N N . VAL A 1 92 ? 7.934 -7.582 -14.812 1 89.88 92 VAL A N 1
ATOM 731 C CA . VAL A 1 92 ? 8.828 -8.57 -14.211 1 89.88 92 VAL A CA 1
ATOM 732 C C . VAL A 1 92 ? 8.469 -9.961 -14.719 1 89.88 92 VAL A C 1
ATOM 734 O O . VAL A 1 92 ? 9.359 -10.75 -15.055 1 89.88 92 VAL A O 1
ATOM 737 N N . ILE A 1 93 ? 7.18 -10.258 -14.828 1 86.81 93 ILE A N 1
ATOM 738 C CA . ILE A 1 93 ? 6.738 -11.586 -15.25 1 86.81 93 ILE A CA 1
ATOM 739 C C . ILE A 1 93 ? 7.094 -11.805 -16.719 1 86.81 93 ILE A C 1
ATOM 741 O O . ILE A 1 93 ? 7.27 -12.938 -17.156 1 86.81 93 ILE A O 1
ATOM 745 N N . SER A 1 94 ? 7.211 -10.758 -17.484 1 87.88 94 SER A N 1
ATOM 746 C CA . SER A 1 94 ? 7.516 -10.859 -18.906 1 87.88 94 SER A CA 1
ATOM 747 C C . SER A 1 94 ? 9.023 -10.938 -19.156 1 87.88 94 SER A C 1
ATOM 749 O O . SER A 1 94 ? 9.461 -11.195 -20.266 1 87.88 94 SER A O 1
ATOM 751 N N . MET A 1 95 ? 9.844 -10.758 -18.188 1 88 95 MET A N 1
ATOM 752 C CA . MET A 1 95 ? 11.297 -10.781 -18.328 1 88 95 MET A CA 1
ATOM 753 C C . MET A 1 95 ? 11.82 -12.211 -18.328 1 88 95 MET A C 1
ATOM 755 O O . MET A 1 95 ? 11.18 -13.109 -17.781 1 88 95 MET A O 1
ATOM 759 N N . PRO A 1 96 ? 12.93 -12.414 -18.984 1 85.88 96 PRO A N 1
ATOM 760 C CA . PRO A 1 96 ? 13.516 -13.758 -18.969 1 85.88 96 PRO A CA 1
ATOM 761 C C . PRO A 1 96 ? 13.891 -14.227 -17.562 1 85.88 96 PRO A C 1
ATOM 763 O O . PRO A 1 96 ? 14.148 -13.398 -16.672 1 85.88 96 PRO A O 1
ATOM 766 N N . TYR A 1 97 ? 13.781 -15.523 -17.312 1 83.31 97 TYR A N 1
ATOM 767 C CA . TYR A 1 97 ? 14.102 -16.094 -16.016 1 83.31 97 TYR A CA 1
ATOM 768 C C . TYR A 1 97 ? 15.25 -17.094 -16.125 1 83.31 97 TYR A C 1
ATOM 770 O O . TYR A 1 97 ? 15.445 -17.719 -17.172 1 83.31 97 TYR A O 1
ATOM 778 N N . PRO A 1 98 ? 15.992 -17.125 -15.109 1 78.5 98 PRO A N 1
ATOM 779 C CA . PRO A 1 98 ? 17.109 -18.078 -15.117 1 78.5 98 PRO A CA 1
ATOM 780 C C . PRO A 1 98 ? 16.672 -19.516 -14.953 1 78.5 98 PRO A C 1
ATOM 782 O O . PRO A 1 98 ? 15.555 -19.781 -14.477 1 78.5 98 PRO A O 1
ATOM 785 N N . ASP A 1 99 ? 17.531 -20.438 -15.344 1 75.38 99 ASP A N 1
ATOM 786 C CA . ASP A 1 99 ? 17.266 -21.859 -15.312 1 75.38 99 ASP A CA 1
ATOM 787 C C . ASP A 1 99 ? 17.016 -22.344 -13.883 1 75.38 99 ASP A C 1
ATOM 789 O O . ASP A 1 99 ? 16.297 -23.312 -13.656 1 75.38 99 ASP A O 1
ATOM 793 N N . VAL A 1 100 ? 17.547 -21.578 -12.969 1 69.88 100 VAL A N 1
ATOM 794 C CA . VAL A 1 100 ? 17.453 -22 -11.57 1 69.88 100 VAL A CA 1
ATOM 795 C C . VAL A 1 100 ? 16.047 -21.766 -11.055 1 69.88 100 VAL A C 1
ATOM 797 O O . VAL A 1 100 ? 15.602 -22.438 -10.117 1 69.88 100 VAL A O 1
ATOM 800 N N . PHE A 1 101 ? 15.359 -20.875 -11.703 1 70.69 101 PHE A N 1
ATOM 801 C CA . PHE A 1 101 ? 14 -20.547 -11.289 1 70.69 101 PHE A CA 1
ATOM 802 C C . PHE A 1 101 ? 12.984 -21.391 -12.047 1 70.69 101 PHE A C 1
ATOM 804 O O . PHE A 1 101 ? 12.688 -21.125 -13.211 1 70.69 101 PHE A O 1
ATOM 811 N N . LYS A 1 102 ? 12.375 -22.359 -11.367 1 68.62 102 LYS A N 1
ATOM 812 C CA . LYS A 1 102 ? 11.516 -23.359 -12.008 1 68.62 102 LYS A CA 1
ATOM 813 C C . LYS A 1 102 ? 10.047 -22.953 -11.906 1 68.62 102 LYS A C 1
ATOM 815 O O . LYS A 1 102 ? 9.195 -23.5 -12.609 1 68.62 102 LYS A O 1
ATOM 820 N N . GLU A 1 103 ? 9.805 -21.953 -11.086 1 72.38 103 GLU A N 1
ATOM 821 C CA . GLU A 1 103 ? 8.406 -21.641 -10.828 1 72.38 103 GLU A CA 1
ATOM 822 C C . GLU A 1 103 ? 7.922 -20.484 -11.688 1 72.38 103 GLU A C 1
ATOM 824 O O . GLU A 1 103 ? 6.988 -19.766 -11.312 1 72.38 103 GLU A O 1
ATOM 829 N N . SER A 1 104 ? 8.578 -20.266 -12.828 1 73.94 104 SER A N 1
ATOM 830 C CA . SER A 1 104 ? 8.242 -19.125 -13.672 1 73.94 104 SER A CA 1
ATOM 831 C C . SER A 1 104 ? 6.816 -19.25 -14.203 1 73.94 104 SER A C 1
ATOM 833 O O . SER A 1 104 ? 6.074 -18.266 -14.219 1 73.94 104 SER A O 1
ATOM 835 N N . MET A 1 105 ? 6.438 -20.422 -14.547 1 77.62 105 MET A N 1
ATOM 836 C CA . MET A 1 105 ? 5.102 -20.609 -15.109 1 77.62 105 MET A CA 1
ATOM 837 C C . MET A 1 105 ? 4.031 -20.406 -14.039 1 77.62 105 MET A C 1
ATOM 839 O O . MET A 1 105 ? 2.938 -19.922 -14.328 1 77.62 105 MET A O 1
ATOM 843 N N . ASP A 1 106 ? 4.355 -20.781 -12.836 1 79.31 106 ASP A N 1
ATOM 844 C CA . ASP A 1 106 ? 3.418 -20.562 -11.734 1 79.31 106 ASP A CA 1
ATOM 845 C C . ASP A 1 106 ? 3.178 -19.078 -11.508 1 79.31 106 ASP A C 1
ATOM 847 O O . ASP A 1 106 ? 2.047 -18.656 -11.258 1 79.31 106 ASP A O 1
ATOM 851 N N . TYR A 1 107 ? 4.199 -18.344 -11.656 1 81.31 107 TYR A N 1
ATOM 852 C CA . TYR A 1 107 ? 4.078 -16.891 -11.508 1 81.31 107 TYR A CA 1
ATOM 853 C C . TYR A 1 107 ? 3.225 -16.297 -12.617 1 81.31 107 TYR A C 1
ATOM 855 O O . TYR A 1 107 ? 2.361 -15.453 -12.367 1 81.31 107 TYR A O 1
ATOM 863 N N . TYR A 1 108 ? 3.463 -16.75 -13.742 1 79.88 108 TYR A N 1
ATOM 864 C CA . TYR A 1 108 ? 2.697 -16.266 -14.883 1 79.88 108 TYR A CA 1
ATOM 865 C C . TYR A 1 108 ? 1.222 -16.625 -14.742 1 79.88 108 TYR A C 1
ATOM 867 O O . TYR A 1 108 ? 0.35 -15.781 -14.969 1 79.88 108 TYR A O 1
ATOM 875 N N . ASN A 1 109 ? 0.943 -17.781 -14.32 1 80.75 109 ASN A N 1
ATOM 876 C CA . ASN A 1 109 ? -0.434 -18.25 -14.188 1 80.75 109 ASN A CA 1
ATOM 877 C C . ASN A 1 109 ? -1.155 -17.531 -13.047 1 80.75 109 ASN A C 1
ATOM 879 O O . ASN A 1 109 ? -2.381 -17.406 -13.062 1 80.75 109 ASN A O 1
ATOM 883 N N . THR A 1 110 ? -0.449 -17.125 -12.125 1 81.25 110 THR A N 1
ATOM 884 C CA . THR A 1 110 ? -1.041 -16.469 -10.961 1 81.25 110 THR A CA 1
ATOM 885 C C . THR A 1 110 ? -1.239 -14.984 -11.219 1 81.25 110 THR A C 1
ATOM 887 O O . THR A 1 110 ? -2.324 -14.445 -10.984 1 81.25 110 THR A O 1
ATOM 890 N N . PHE A 1 111 ? -0.304 -14.32 -11.844 1 84.56 111 PHE A N 1
ATOM 891 C CA . PHE A 1 111 ? -0.333 -12.867 -11.914 1 84.56 111 PHE A CA 1
ATOM 892 C C . PHE A 1 111 ? -0.996 -12.398 -13.203 1 84.56 111 PHE A C 1
ATOM 894 O O . PHE A 1 111 ? -1.524 -11.281 -13.266 1 84.56 111 PHE A O 1
ATOM 901 N N . ASN A 1 112 ? -1.016 -13.234 -14.195 1 78.12 112 ASN A N 1
ATOM 902 C CA . ASN A 1 112 ? -1.619 -12.82 -15.461 1 78.12 112 ASN A CA 1
ATOM 903 C C . ASN A 1 112 ? -3.115 -12.555 -15.305 1 78.12 112 ASN A C 1
ATOM 905 O O . ASN A 1 112 ? -3.602 -11.492 -15.68 1 78.12 112 ASN A O 1
ATOM 909 N N . PRO A 1 113 ? -3.812 -13.461 -14.719 1 76.44 113 PRO A N 1
ATOM 910 C CA . PRO A 1 113 ? -5.238 -13.18 -14.516 1 76.44 113 PRO A CA 1
ATOM 911 C C . PRO A 1 113 ? -5.477 -12.008 -13.57 1 76.44 113 PRO A C 1
ATOM 913 O O . PRO A 1 113 ? -6.434 -11.25 -13.75 1 76.44 113 PRO A O 1
ATOM 916 N N . ILE A 1 114 ? -4.668 -11.859 -12.602 1 76.94 114 ILE A N 1
ATOM 917 C CA . ILE A 1 114 ? -4.773 -10.758 -11.648 1 76.94 114 ILE A CA 1
ATOM 918 C C . ILE A 1 114 ? -4.652 -9.43 -12.391 1 76.94 114 ILE A C 1
ATOM 920 O O . ILE A 1 114 ? -5.426 -8.5 -12.148 1 76.94 114 ILE A O 1
ATOM 924 N N . SER A 1 115 ? -3.76 -9.406 -13.336 1 78.62 115 SER A N 1
ATOM 925 C CA . SER A 1 115 ? -3.523 -8.188 -14.102 1 78.62 115 SER A CA 1
ATOM 926 C C . SER A 1 115 ? -4.742 -7.824 -14.945 1 78.62 115 SER A C 1
ATOM 928 O O . SER A 1 115 ? -5.082 -6.645 -15.07 1 78.62 115 SER A O 1
ATOM 930 N N . ASN A 1 116 ? -5.387 -8.758 -15.469 1 74.31 116 ASN A N 1
ATOM 931 C CA . ASN A 1 116 ? -6.566 -8.516 -16.297 1 74.31 116 ASN A CA 1
ATOM 932 C C . ASN A 1 116 ? -7.734 -7.996 -15.461 1 74.31 116 ASN A C 1
ATOM 934 O O . ASN A 1 116 ? -8.477 -7.117 -15.906 1 74.31 116 ASN A O 1
ATOM 938 N N . LEU A 1 117 ? -7.719 -8.523 -14.266 1 76.19 117 LEU A N 1
ATOM 939 C CA . LEU A 1 117 ? -8.805 -8.148 -13.375 1 76.19 117 LEU A CA 1
ATOM 940 C C . LEU A 1 117 ? -8.555 -6.777 -12.758 1 76.19 117 LEU A C 1
ATOM 942 O O . LEU A 1 117 ? -9.5 -6.051 -12.438 1 76.19 117 LEU A O 1
ATOM 946 N N . PHE A 1 118 ? -7.328 -6.406 -12.742 1 72.56 118 PHE A N 1
ATOM 947 C CA . PHE A 1 118 ? -6.922 -5.188 -12.047 1 72.56 118 PHE A CA 1
ATOM 948 C C . PHE A 1 118 ? -7.398 -3.953 -12.805 1 72.56 118 PHE A C 1
ATOM 950 O O . PHE A 1 118 ? -7.883 -2.996 -12.195 1 72.56 118 PHE A O 1
ATOM 957 N N . VAL A 1 119 ? -7.344 -4.031 -14.102 1 75.5 119 VAL A N 1
ATOM 958 C CA . VAL A 1 119 ? -7.699 -2.836 -14.859 1 75.5 119 VAL A CA 1
ATOM 959 C C . VAL A 1 119 ? -9.188 -2.539 -14.68 1 75.5 119 VAL A C 1
ATOM 961 O O . VAL A 1 119 ? -9.57 -1.398 -14.414 1 75.5 119 VAL A O 1
ATOM 964 N N . ALA A 1 120 ? -10.008 -3.527 -14.766 1 75.69 120 ALA A N 1
ATOM 965 C CA . ALA A 1 120 ? -11.438 -3.357 -14.547 1 75.69 120 ALA A CA 1
ATOM 966 C C . ALA A 1 120 ? -11.734 -2.912 -13.117 1 75.69 120 ALA A C 1
ATOM 968 O O . ALA A 1 120 ? -12.562 -2.027 -12.898 1 75.69 120 ALA A O 1
ATOM 969 N N . ASN A 1 121 ? -10.961 -3.41 -12.227 1 80.94 121 ASN A N 1
ATOM 970 C CA . ASN A 1 121 ? -11.188 -3.113 -10.812 1 80.94 121 ASN A CA 1
ATOM 971 C C . ASN A 1 121 ? -10.758 -1.689 -10.469 1 80.94 121 ASN A C 1
ATOM 973 O O . ASN A 1 121 ? -11.383 -1.037 -9.625 1 80.94 121 ASN A O 1
ATOM 977 N N . ILE A 1 122 ? -9.734 -1.239 -11.219 1 87.75 122 ILE A N 1
ATOM 978 C CA . ILE A 1 122 ? -9.25 0.113 -10.961 1 87.75 122 ILE A CA 1
ATOM 979 C C . ILE A 1 122 ? -10.336 1.125 -11.328 1 87.75 122 ILE A C 1
ATOM 981 O O . ILE A 1 122 ? -10.633 2.037 -10.547 1 87.75 122 ILE A O 1
ATOM 985 N N . PHE A 1 123 ? -10.914 0.842 -12.43 1 86.06 123 PHE A N 1
ATOM 986 C CA . PHE A 1 123 ? -11.977 1.732 -12.883 1 86.06 123 PHE A CA 1
ATOM 987 C C . PHE A 1 123 ? -13.203 1.604 -11.984 1 86.06 123 PHE A C 1
ATOM 989 O O . PHE A 1 123 ? -13.766 2.609 -11.547 1 86.06 123 PHE A O 1
ATOM 996 N N . GLY A 1 124 ? -13.633 0.46 -11.789 1 88.06 124 GLY A N 1
ATOM 997 C CA . GLY A 1 124 ? -14.797 0.223 -10.953 1 88.06 124 GLY A CA 1
ATOM 998 C C . GLY A 1 124 ? -14.641 0.76 -9.539 1 88.06 124 GLY A C 1
ATOM 999 O O . GLY A 1 124 ? -15.555 1.382 -9 1 88.06 124 GLY A O 1
ATOM 1000 N N . SER A 1 125 ? -13.5 0.528 -9.023 1 89.56 125 SER A N 1
ATOM 1001 C CA . SER A 1 125 ? -13.25 0.981 -7.66 1 89.56 125 SER A CA 1
ATOM 1002 C C . SER A 1 125 ? -13.211 2.504 -7.582 1 89.56 125 SER A C 1
ATOM 1004 O O . SER A 1 125 ? -13.711 3.094 -6.621 1 89.56 125 SER A O 1
ATOM 1006 N N . PHE A 1 126 ? -12.594 3.084 -8.578 1 93.31 126 PHE A N 1
ATOM 1007 C CA . PHE A 1 126 ? -12.516 4.539 -8.594 1 93.31 126 PHE A CA 1
ATOM 1008 C C . PHE A 1 126 ? -13.906 5.156 -8.602 1 93.31 126 PHE A C 1
ATOM 1010 O O . PHE A 1 126 ? -14.211 6.035 -7.789 1 93.31 126 PHE A O 1
ATOM 1017 N N . VAL A 1 127 ? -14.727 4.691 -9.438 1 93.06 127 VAL A N 1
ATOM 1018 C CA . VAL A 1 127 ? -16.094 5.195 -9.547 1 93.06 127 VAL A CA 1
ATOM 1019 C C . VAL A 1 127 ? -16.844 4.922 -8.25 1 93.06 127 VAL A C 1
ATOM 1021 O O . VAL A 1 127 ? -17.547 5.797 -7.734 1 93.06 127 VAL A O 1
ATOM 1024 N N . ALA A 1 128 ? -16.641 3.766 -7.746 1 94.62 128 ALA A N 1
ATOM 1025 C CA . ALA A 1 128 ? -17.359 3.355 -6.547 1 94.62 128 ALA A CA 1
ATOM 1026 C C . ALA A 1 128 ? -16.953 4.191 -5.34 1 94.62 128 ALA A C 1
ATOM 1028 O O . ALA A 1 128 ? -17.797 4.645 -4.566 1 94.62 128 ALA A O 1
ATOM 1029 N N . PHE A 1 129 ? -15.695 4.422 -5.203 1 96.75 129 PHE A N 1
ATOM 1030 C CA . PHE A 1 129 ? -15.211 5.176 -4.055 1 96.75 129 PHE A CA 1
ATOM 1031 C C . PHE A 1 129 ? -15.648 6.637 -4.145 1 96.75 129 PHE A C 1
ATOM 1033 O O . PHE A 1 129 ? -16 7.246 -3.133 1 96.75 129 PHE A O 1
ATOM 1040 N N . VAL A 1 130 ? -15.594 7.18 -5.355 1 96.19 130 VAL A N 1
ATOM 1041 C CA . VAL A 1 130 ? -15.992 8.57 -5.535 1 96.19 130 VAL A CA 1
ATOM 1042 C C . VAL A 1 130 ? -17.484 8.727 -5.246 1 96.19 130 VAL A C 1
ATOM 1044 O O . VAL A 1 130 ? -17.875 9.602 -4.477 1 96.19 130 VAL A O 1
ATOM 1047 N N . LEU A 1 131 ? -18.25 7.871 -5.816 1 95.94 131 LEU A N 1
ATOM 1048 C CA . LEU A 1 131 ? -19.688 7.902 -5.586 1 95.94 131 LEU A CA 1
ATOM 1049 C C . LEU A 1 131 ? -20 7.719 -4.105 1 95.94 131 LEU A C 1
ATOM 1051 O O . LEU A 1 131 ? -20.828 8.445 -3.549 1 95.94 131 LEU A O 1
ATOM 1055 N N . ASN A 1 132 ? -19.375 6.777 -3.52 1 96.69 132 ASN A N 1
ATOM 1056 C CA . ASN A 1 132 ? -19.578 6.508 -2.102 1 96.69 132 ASN A CA 1
ATOM 1057 C C . ASN A 1 132 ? -19.25 7.727 -1.245 1 96.69 132 ASN A C 1
ATOM 1059 O O . ASN A 1 132 ? -20 8.078 -0.337 1 96.69 132 ASN A O 1
ATOM 1063 N N . SER A 1 133 ? -18.125 8.305 -1.536 1 96.12 133 SER A N 1
ATOM 1064 C CA . SER A 1 133 ? -17.688 9.445 -0.737 1 96.12 133 SER A CA 1
ATOM 1065 C C . SER A 1 133 ? -18.641 10.625 -0.89 1 96.12 133 SER A C 1
ATOM 1067 O O . SER A 1 133 ? -18.906 11.344 0.074 1 96.12 133 SER A O 1
ATOM 1069 N N . ILE A 1 134 ? -19.172 10.883 -2.123 1 95.94 134 ILE A N 1
ATOM 1070 C CA . ILE A 1 134 ? -20.109 11.969 -2.381 1 95.94 134 ILE A CA 1
ATOM 1071 C C . ILE A 1 134 ? -21.406 11.734 -1.603 1 95.94 134 ILE A C 1
ATOM 1073 O O . ILE A 1 134 ? -21.875 12.625 -0.9 1 95.94 134 ILE A O 1
ATOM 1077 N N . ILE A 1 135 ? -21.922 10.562 -1.683 1 96.69 135 ILE A N 1
ATOM 1078 C CA . ILE A 1 135 ? -23.188 10.234 -1.032 1 96.69 135 ILE A CA 1
ATOM 1079 C C . ILE A 1 135 ? -23 10.234 0.484 1 96.69 135 ILE A C 1
ATOM 1081 O O . ILE A 1 135 ? -23.828 10.781 1.217 1 96.69 135 ILE A O 1
ATOM 1085 N N . PHE A 1 136 ? -21.969 9.617 0.944 1 97.44 136 PHE A N 1
ATOM 1086 C CA . PHE A 1 136 ? -21.672 9.602 2.373 1 97.44 136 PHE A CA 1
ATOM 1087 C C . PHE A 1 136 ? -21.594 11.016 2.93 1 97.44 136 PHE A C 1
ATOM 1089 O O . PHE A 1 136 ? -22.203 11.32 3.959 1 97.44 136 PHE A O 1
ATOM 1096 N N . SER A 1 137 ? -20.812 11.859 2.244 1 95.56 137 SER A N 1
ATOM 1097 C CA . SER A 1 137 ? -20.641 13.227 2.703 1 95.56 137 SER A CA 1
ATOM 1098 C C . SER A 1 137 ? -21.969 13.984 2.707 1 95.56 137 SER A C 1
ATOM 1100 O O . SER A 1 137 ? -22.219 14.82 3.58 1 95.56 137 SER A O 1
ATOM 1102 N N . TYR A 1 138 ? -22.766 13.742 1.735 1 95.25 138 TYR A N 1
ATOM 1103 C CA . TYR A 1 138 ? -24.078 14.367 1.676 1 95.25 138 TYR A CA 1
ATOM 1104 C C . TYR A 1 138 ? -24.906 14.016 2.904 1 95.25 138 TYR A C 1
ATOM 1106 O O . TYR A 1 138 ? -25.469 14.898 3.551 1 95.25 138 TYR A O 1
ATOM 1114 N N . PHE A 1 139 ? -24.922 12.797 3.326 1 96 139 PHE A N 1
ATOM 1115 C CA . PHE A 1 139 ? -25.75 12.344 4.449 1 96 139 PHE A CA 1
ATOM 1116 C C . PHE A 1 139 ? -25.109 12.742 5.773 1 96 139 PHE A C 1
ATOM 1118 O O . PHE A 1 139 ? -25.797 13.172 6.699 1 96 139 PHE A O 1
ATOM 1125 N N . TYR A 1 140 ? -23.812 12.578 5.816 1 95.5 140 TYR A N 1
ATOM 1126 C CA . TYR A 1 140 ? -23.109 12.805 7.07 1 95.5 140 TYR A CA 1
ATOM 1127 C C . TYR A 1 140 ? -23 14.289 7.375 1 95.5 140 TYR A C 1
ATOM 1129 O O . TYR A 1 140 ? -23.266 14.719 8.5 1 95.5 140 TYR A O 1
ATOM 1137 N N . ARG A 1 141 ? -22.672 15.125 6.43 1 93.44 141 ARG A N 1
ATOM 1138 C CA . ARG A 1 141 ? -22.391 16.531 6.676 1 93.44 141 ARG A CA 1
ATOM 1139 C C . ARG A 1 141 ? -23.625 17.406 6.43 1 93.44 141 ARG A C 1
ATOM 1141 O O . ARG A 1 141 ? -23.891 18.328 7.195 1 93.44 141 ARG A O 1
ATOM 1148 N N . ASN A 1 142 ? -24.266 17.125 5.32 1 93.69 142 ASN A N 1
ATOM 1149 C CA . ASN A 1 142 ? -25.406 17.969 4.961 1 93.69 142 ASN A CA 1
ATOM 1150 C C . ASN A 1 142 ? -26.656 17.594 5.742 1 93.69 142 ASN A C 1
ATOM 1152 O O . ASN A 1 142 ? -27.344 18.453 6.289 1 93.69 142 ASN A O 1
ATOM 1156 N N . LYS A 1 143 ? -27 16.328 5.801 1 95.81 143 LYS A N 1
ATOM 1157 C CA . LYS A 1 143 ? -28.203 15.875 6.48 1 95.81 143 LYS A CA 1
ATOM 1158 C C . LYS A 1 143 ? -27.938 15.602 7.957 1 95.81 143 LYS A C 1
ATOM 1160 O O . LYS A 1 143 ? -28.859 15.375 8.727 1 95.81 143 LYS A O 1
ATOM 1165 N N . LYS A 1 144 ? -26.656 15.539 8.367 1 95.38 144 LYS A N 1
ATOM 1166 C CA . LYS A 1 144 ? -26.219 15.391 9.75 1 95.38 144 LYS A CA 1
ATOM 1167 C C . LYS A 1 144 ? -26.719 14.07 10.344 1 95.38 144 LYS A C 1
ATOM 1169 O O . LYS A 1 144 ? -27.203 14.039 11.477 1 95.38 144 LYS A O 1
ATOM 1174 N N . LEU A 1 145 ? -26.719 13.078 9.477 1 96.5 145 LEU A N 1
ATOM 1175 C CA . LEU A 1 145 ? -27.031 11.742 9.961 1 96.5 145 LEU A CA 1
ATOM 1176 C C . LEU A 1 145 ? -25.844 11.133 10.695 1 96.5 145 LEU A C 1
ATOM 1178 O O . LEU A 1 145 ? -24.719 11.648 10.594 1 96.5 145 LEU A O 1
ATOM 1182 N N . SER A 1 146 ? -26.219 10.133 11.477 1 96.44 146 SER A N 1
ATOM 1183 C CA . SER A 1 146 ? -25.141 9.453 12.18 1 96.44 146 SER A CA 1
ATOM 1184 C C . SER A 1 146 ? -24.156 8.82 11.203 1 96.44 146 SER A C 1
ATOM 1186 O O . SER A 1 146 ? -24.484 8.578 10.047 1 96.44 146 SER A O 1
ATOM 1188 N N . PHE A 1 147 ? -22.969 8.578 11.656 1 96.88 147 PHE A N 1
ATOM 1189 C CA . PHE A 1 147 ? -21.953 7.941 10.828 1 96.88 147 PHE A CA 1
ATOM 1190 C C . PHE A 1 147 ? -22.453 6.605 10.289 1 96.88 147 PHE A C 1
ATOM 1192 O O . PHE A 1 147 ? -22.312 6.32 9.094 1 96.88 147 PHE A O 1
ATOM 1199 N N . ILE A 1 148 ? -23 5.746 11.164 1 97.12 148 ILE A N 1
ATOM 1200 C CA . ILE A 1 148 ? -23.438 4.402 10.797 1 97.12 148 ILE A CA 1
ATOM 1201 C C . ILE A 1 148 ? -24.516 4.488 9.711 1 97.12 148 ILE A C 1
ATOM 1203 O O . ILE A 1 148 ? -24.438 3.789 8.703 1 97.12 148 ILE A O 1
ATOM 1207 N N . THR A 1 149 ? -25.438 5.352 9.906 1 97.19 149 THR A N 1
ATOM 1208 C CA . THR A 1 149 ? -26.547 5.496 8.953 1 97.19 149 THR A CA 1
ATOM 1209 C C . THR A 1 149 ? -26.031 6.02 7.617 1 97.19 149 THR A C 1
ATOM 1211 O O . THR A 1 149 ? -26.438 5.531 6.559 1 97.19 149 THR A O 1
ATOM 1214 N N . SER A 1 150 ? -25.141 6.992 7.66 1 97.62 150 SER A N 1
ATOM 1215 C CA . SER A 1 150 ? -24.578 7.551 6.438 1 97.62 150 SER A CA 1
ATOM 1216 C C . SER A 1 150 ? -23.781 6.508 5.668 1 97.62 150 SER A C 1
ATOM 1218 O O . SER A 1 150 ? -23.844 6.449 4.438 1 97.62 150 SER A O 1
ATOM 1220 N N . SER A 1 151 ? -23.047 5.727 6.43 1 97.25 151 SER A N 1
ATOM 1221 C CA . SER A 1 151 ? -22.219 4.688 5.82 1 97.25 151 SER A CA 1
ATOM 1222 C C . SER A 1 151 ? -23.078 3.613 5.164 1 97.25 151 SER A C 1
ATOM 1224 O O . SER A 1 151 ? -22.812 3.207 4.027 1 97.25 151 SER A O 1
ATOM 1226 N N . ILE A 1 152 ? -24.109 3.213 5.84 1 96.44 152 ILE A N 1
ATOM 1227 C CA . ILE A 1 152 ? -24.984 2.152 5.34 1 96.44 152 ILE A CA 1
ATOM 1228 C C . ILE A 1 152 ? -25.766 2.654 4.129 1 96.44 152 ILE A C 1
ATOM 1230 O O . ILE A 1 152 ? -25.875 1.951 3.123 1 96.44 152 ILE A O 1
ATOM 1234 N N . LEU A 1 153 ? -26.25 3.824 4.141 1 95.44 153 LEU A N 1
ATOM 1235 C CA . LEU A 1 153 ? -27.047 4.379 3.053 1 95.44 153 LEU A CA 1
ATOM 1236 C C . LEU A 1 153 ? -26.188 4.605 1.812 1 95.44 153 LEU A C 1
ATOM 1238 O O . LEU A 1 153 ? -26.625 4.32 0.692 1 95.44 153 LEU A O 1
ATOM 1242 N N . SER A 1 154 ? -25.016 5.18 2.037 1 96.25 154 SER A N 1
ATOM 1243 C CA . SER A 1 154 ? -24.141 5.402 0.894 1 96.25 154 SER A CA 1
ATOM 1244 C C . SER A 1 154 ? -23.75 4.086 0.223 1 96.25 154 SER A C 1
ATOM 1246 O O . SER A 1 154 ? -23.766 3.982 -1.005 1 96.25 154 SER A O 1
ATOM 1248 N N . PHE A 1 155 ? -23.453 3.057 1.056 1 94.5 155 PHE A N 1
ATOM 1249 C CA . PHE A 1 155 ? -23.047 1.778 0.491 1 94.5 155 PHE A CA 1
ATOM 1250 C C . PHE A 1 155 ? -24.219 1.065 -0.162 1 94.5 155 PHE A C 1
ATOM 1252 O O . PHE A 1 155 ? -24.047 0.363 -1.161 1 94.5 155 PHE A O 1
ATOM 1259 N N . ALA A 1 156 ? -25.422 1.213 0.338 1 93.06 156 ALA A N 1
ATOM 1260 C CA . ALA A 1 156 ? -26.609 0.585 -0.25 1 93.06 156 ALA A CA 1
ATOM 1261 C C . ALA A 1 156 ? -26.781 0.995 -1.71 1 93.06 156 ALA A C 1
ATOM 1263 O O . ALA A 1 156 ? -27.219 0.193 -2.539 1 93.06 156 ALA A O 1
ATOM 1264 N N . VAL A 1 157 ? -26.406 2.148 -2.021 1 92 157 VAL A N 1
ATOM 1265 C CA . VAL A 1 157 ? -26.531 2.648 -3.387 1 92 157 VAL A CA 1
ATOM 1266 C C . VAL A 1 157 ? -25.344 2.166 -4.227 1 92 157 VAL A C 1
ATOM 1268 O O . VAL A 1 157 ? -25.516 1.76 -5.379 1 92 157 VAL A O 1
ATOM 1271 N N . VAL A 1 158 ? -24.203 2.152 -3.592 1 93.75 158 VAL A N 1
ATOM 1272 C CA . VAL A 1 158 ? -22.984 1.963 -4.363 1 93.75 158 VAL A CA 1
ATOM 1273 C C . VAL A 1 158 ? -22.719 0.472 -4.551 1 93.75 158 VAL A C 1
ATOM 1275 O O . VAL A 1 158 ? -22.047 0.07 -5.5 1 93.75 158 VAL A O 1
ATOM 1278 N N . VAL A 1 159 ? -23.281 -0.361 -3.686 1 93.25 159 VAL A N 1
ATOM 1279 C CA . VAL A 1 159 ? -22.984 -1.787 -3.701 1 93.25 159 VAL A CA 1
ATOM 1280 C C . VAL A 1 159 ? -23.406 -2.396 -5.035 1 93.25 159 VAL A C 1
ATOM 1282 O O . VAL A 1 159 ? -22.734 -3.275 -5.57 1 93.25 159 VAL A O 1
ATOM 1285 N N . VAL A 1 160 ? -24.484 -1.975 -5.582 1 91.31 160 VAL A N 1
ATOM 1286 C CA . VAL A 1 160 ? -25 -2.504 -6.84 1 91.31 160 VAL A CA 1
ATOM 1287 C C . VAL A 1 160 ? -24.078 -2.107 -7.988 1 91.31 160 VAL A C 1
ATOM 1289 O O . VAL A 1 160 ? -23.688 -2.951 -8.797 1 91.31 160 VAL A O 1
ATOM 1292 N N . VAL A 1 161 ? -23.734 -0.88 -8.016 1 88.25 161 VAL A N 1
ATOM 1293 C CA . VAL A 1 161 ? -22.875 -0.359 -9.078 1 88.25 161 VAL A CA 1
ATOM 1294 C C . VAL A 1 161 ? -21.5 -1.007 -9 1 88.25 161 VAL A C 1
ATOM 1296 O O . VAL A 1 161 ? -20.969 -1.481 -10.008 1 88.25 161 VAL A O 1
ATOM 1299 N N . TYR A 1 162 ? -20.953 -1.058 -7.832 1 89.5 162 TYR A N 1
ATOM 1300 C CA . TYR A 1 162 ? -19.609 -1.587 -7.605 1 89.5 162 TYR A CA 1
ATOM 1301 C C . TYR A 1 162 ? -19.547 -3.062 -7.977 1 89.5 162 TYR A C 1
ATOM 1303 O O . TYR A 1 162 ? -18.688 -3.469 -8.766 1 89.5 162 TYR A O 1
ATOM 1311 N N . THR A 1 163 ? -20.469 -3.84 -7.453 1 88.06 163 THR A N 1
ATOM 1312 C CA . THR A 1 163 ? -20.406 -5.285 -7.633 1 88.06 163 THR A CA 1
ATOM 1313 C C . THR A 1 163 ? -20.672 -5.664 -9.086 1 88.06 163 THR A C 1
ATOM 1315 O O . THR A 1 163 ? -20.031 -6.566 -9.625 1 88.06 163 THR A O 1
ATOM 1318 N N . THR A 1 164 ? -21.578 -4.957 -9.695 1 87 164 THR A N 1
ATOM 1319 C CA . THR A 1 164 ? -21.891 -5.254 -11.094 1 87 164 THR A CA 1
ATOM 1320 C C . THR A 1 164 ? -20.719 -4.934 -11.992 1 87 164 THR A C 1
ATOM 1322 O O . THR A 1 164 ? -20.344 -5.742 -12.852 1 87 164 THR A O 1
ATOM 1325 N N . ILE A 1 165 ? -20.094 -3.826 -11.766 1 84.88 165 ILE A N 1
ATOM 1326 C CA . ILE A 1 165 ? -18.984 -3.4 -12.602 1 84.88 165 ILE A CA 1
ATOM 1327 C C . ILE A 1 165 ? -17.797 -4.336 -12.391 1 84.88 165 ILE A C 1
ATOM 1329 O O . ILE A 1 165 ? -17.219 -4.855 -13.359 1 84.88 165 ILE A O 1
ATOM 1333 N N . THR A 1 166 ? -17.438 -4.586 -11.188 1 83.25 166 THR A N 1
ATOM 1334 C CA . THR A 1 166 ? -16.219 -5.328 -10.891 1 83.25 166 THR A CA 1
ATOM 1335 C C . THR A 1 166 ? -16.391 -6.805 -11.234 1 83.25 166 THR A C 1
ATOM 1337 O O . THR A 1 166 ? -15.461 -7.434 -11.758 1 83.25 166 THR A O 1
ATOM 1340 N N . ASP A 1 167 ? -17.578 -7.324 -10.945 1 82.12 167 ASP A N 1
ATOM 1341 C CA . ASP A 1 167 ? -17.781 -8.742 -11.219 1 82.12 167 ASP A CA 1
ATOM 1342 C C . ASP A 1 167 ? -17.891 -9 -12.719 1 82.12 167 ASP A C 1
ATOM 1344 O O . ASP A 1 167 ? -17.344 -9.984 -13.227 1 82.12 167 ASP A O 1
ATOM 1348 N N . TYR A 1 168 ? -18.547 -8.219 -13.43 1 79.62 168 TYR A N 1
ATOM 1349 C CA . TYR A 1 168 ? -18.734 -8.438 -14.859 1 79.62 168 TYR A CA 1
ATOM 1350 C C . TYR A 1 168 ? -17.453 -8.141 -15.633 1 79.62 168 TYR A C 1
ATOM 1352 O O . TYR A 1 168 ? -17.125 -8.844 -16.594 1 79.62 168 TYR A O 1
ATOM 1360 N N . LEU A 1 169 ? -16.781 -7.18 -15.211 1 76.69 169 LEU A N 1
ATOM 1361 C CA . LEU A 1 169 ? -15.539 -6.836 -15.914 1 76.69 169 LEU A CA 1
ATOM 1362 C C . LEU A 1 169 ? -14.43 -7.832 -15.578 1 76.69 169 LEU A C 1
ATOM 1364 O O . LEU A 1 169 ? -13.617 -8.172 -16.438 1 76.69 169 LEU A O 1
ATOM 1368 N N . ALA A 1 170 ? -14.43 -8.312 -14.414 1 73 170 ALA A N 1
ATOM 1369 C CA . ALA A 1 170 ? -13.32 -9.156 -13.977 1 73 170 ALA A CA 1
ATOM 1370 C C . ALA A 1 170 ? -13.602 -10.625 -14.273 1 73 170 ALA A C 1
ATOM 1372 O O . ALA A 1 170 ? -12.695 -11.367 -14.656 1 73 170 ALA A O 1
ATOM 1373 N N . PHE A 1 171 ? -14.844 -11.094 -14.133 1 71.12 171 PHE A N 1
ATOM 1374 C CA . PHE A 1 171 ? -15.055 -12.531 -14.055 1 71.12 171 PHE A CA 1
ATOM 1375 C C . PHE A 1 171 ? -15.953 -13.008 -15.195 1 71.12 171 PHE A C 1
ATOM 1377 O O . PHE A 1 171 ? -16.203 -14.203 -15.344 1 71.12 171 PHE A O 1
ATOM 1384 N N . ASN A 1 172 ? -16.312 -12.125 -16.031 1 69.31 172 ASN A N 1
ATOM 1385 C CA . ASN A 1 172 ? -17.266 -12.523 -17.078 1 69.31 172 ASN A CA 1
ATOM 1386 C C . ASN A 1 172 ? -16.672 -13.57 -18 1 69.31 172 ASN A C 1
ATOM 1388 O O . ASN A 1 172 ? -17.359 -14.523 -18.391 1 69.31 172 ASN A O 1
ATOM 1392 N N . GLU A 1 173 ? -15.461 -13.398 -18.328 1 67.19 173 GLU A N 1
ATOM 1393 C CA . GLU A 1 173 ? -14.867 -14.352 -19.266 1 67.19 173 GLU A CA 1
ATOM 1394 C C . GLU A 1 173 ? -14.641 -15.711 -18.594 1 67.19 173 GLU A C 1
ATOM 1396 O O . GLU A 1 173 ? -14.852 -16.75 -19.219 1 67.19 173 GLU A O 1
ATOM 1401 N N . MET A 1 174 ? -14.438 -15.727 -17.359 1 65.88 174 MET A N 1
ATOM 1402 C CA . MET A 1 174 ? -14.039 -16.953 -16.688 1 65.88 174 MET A CA 1
ATOM 1403 C C . MET A 1 174 ? -15.25 -17.656 -16.062 1 65.88 174 MET A C 1
ATOM 1405 O O . MET A 1 174 ? -15.297 -18.875 -15.992 1 65.88 174 MET A O 1
ATOM 1409 N N . TYR A 1 175 ? -16.188 -16.859 -15.664 1 69.56 175 TYR A N 1
ATOM 1410 C CA . TYR A 1 175 ? -17.297 -17.406 -14.906 1 69.56 175 TYR A CA 1
ATOM 1411 C C . TYR A 1 175 ? -18.641 -16.984 -15.5 1 69.56 175 TYR A C 1
ATOM 1413 O O . TYR A 1 175 ? -19.562 -16.625 -14.766 1 69.56 175 TYR A O 1
ATOM 1421 N N . SER A 1 176 ? -18.672 -17.047 -16.75 1 74.25 176 SER A N 1
ATOM 1422 C CA . SER A 1 176 ? -19.875 -16.578 -17.453 1 74.25 176 SER A CA 1
ATOM 1423 C C . SER A 1 176 ? -21.109 -17.359 -17.016 1 74.25 176 SER A C 1
ATOM 1425 O O . SER A 1 176 ? -22.188 -16.781 -16.844 1 74.25 176 SER A O 1
ATOM 1427 N N . ASP A 1 177 ? -20.969 -18.609 -16.734 1 77.5 177 ASP A N 1
ATOM 1428 C CA . ASP A 1 177 ? -22.125 -19.453 -16.453 1 77.5 177 ASP A CA 1
ATOM 1429 C C . ASP A 1 177 ? -22.719 -19.172 -15.078 1 77.5 177 ASP A C 1
ATOM 1431 O O . ASP A 1 177 ? -23.906 -19.359 -14.852 1 77.5 177 ASP A O 1
ATOM 1435 N N . ILE A 1 178 ? -21.859 -18.688 -14.18 1 77.38 178 ILE A N 1
ATOM 1436 C CA . ILE A 1 178 ? -22.344 -18.516 -12.812 1 77.38 178 ILE A CA 1
ATOM 1437 C C . ILE A 1 178 ? -22.219 -17.047 -12.398 1 77.38 178 ILE A C 1
ATOM 1439 O O . ILE A 1 178 ? -22.297 -16.719 -11.219 1 77.38 178 ILE A O 1
ATOM 1443 N N . ILE A 1 179 ? -22.047 -16.172 -13.352 1 82 179 ILE A N 1
ATOM 1444 C CA . ILE A 1 179 ? -21.703 -14.773 -13.062 1 82 179 ILE A CA 1
ATOM 1445 C C . ILE A 1 179 ? -22.875 -14.109 -12.32 1 82 179 ILE A C 1
ATOM 1447 O O . ILE A 1 179 ? -22.656 -13.305 -11.414 1 82 179 ILE A O 1
ATOM 1451 N N . TYR A 1 180 ? -24.109 -14.461 -12.711 1 83.44 180 TYR A N 1
ATOM 1452 C CA . TYR A 1 180 ? -25.281 -13.859 -12.07 1 83.44 180 TYR A CA 1
ATOM 1453 C C . TYR A 1 180 ? -25.359 -14.273 -10.609 1 83.44 180 TYR A C 1
ATOM 1455 O O . TYR A 1 180 ? -25.516 -13.43 -9.727 1 83.44 180 TYR A O 1
ATOM 1463 N N . SER A 1 181 ? -25.219 -15.562 -10.352 1 83.5 181 SER A N 1
ATOM 1464 C CA . SER A 1 181 ? -25.281 -16.062 -8.984 1 83.5 181 SER A CA 1
ATOM 1465 C C . SER A 1 181 ? -24.109 -15.547 -8.156 1 83.5 181 SER A C 1
ATOM 1467 O O . SER A 1 181 ? -24.266 -15.227 -6.973 1 83.5 181 SER A O 1
ATOM 1469 N N . LEU A 1 182 ? -23.031 -15.406 -8.766 1 82.25 182 LEU A N 1
ATOM 1470 C CA . LEU A 1 182 ? -21.828 -14.906 -8.094 1 82.25 182 LEU A CA 1
ATOM 1471 C C . LEU A 1 182 ? -22 -13.445 -7.703 1 82.25 182 LEU A C 1
ATOM 1473 O O . LEU A 1 182 ? -21.641 -13.047 -6.59 1 82.25 182 LEU A O 1
ATOM 1477 N N . THR A 1 183 ? -22.562 -12.656 -8.617 1 87 183 THR A N 1
ATOM 1478 C CA . THR A 1 183 ? -22.766 -11.234 -8.383 1 87 183 THR A CA 1
ATOM 1479 C C . THR A 1 183 ? -23.781 -11.008 -7.266 1 87 183 THR A C 1
ATOM 1481 O O . THR A 1 183 ? -23.578 -10.164 -6.391 1 87 183 THR A O 1
ATOM 1484 N N . LEU A 1 184 ? -24.812 -11.797 -7.215 1 87.81 184 LEU A N 1
ATOM 1485 C CA . LEU A 1 184 ? -25.828 -11.672 -6.176 1 87.81 184 LEU A CA 1
ATOM 1486 C C . LEU A 1 184 ? -25.25 -12.062 -4.812 1 87.81 184 LEU A C 1
ATOM 1488 O O . LEU A 1 184 ? -25.516 -11.391 -3.814 1 87.81 184 LEU A O 1
ATOM 1492 N N . THR A 1 185 ? -24.531 -13.117 -4.789 1 86.44 185 THR A N 1
ATOM 1493 C CA . THR A 1 185 ? -23.891 -13.555 -3.551 1 86.44 185 THR A CA 1
ATOM 1494 C C . THR A 1 185 ? -22.922 -12.5 -3.035 1 86.44 185 THR A C 1
ATOM 1496 O O . THR A 1 185 ? -22.875 -12.227 -1.834 1 86.44 185 THR A O 1
ATOM 1499 N N . ASN A 1 186 ? -22.203 -11.922 -3.961 1 87.81 186 ASN A N 1
ATOM 1500 C CA . ASN A 1 186 ? -21.234 -10.898 -3.584 1 87.81 186 ASN A CA 1
ATOM 1501 C C . ASN A 1 186 ? -21.922 -9.641 -3.066 1 87.81 186 ASN A C 1
ATOM 1503 O O . ASN A 1 186 ? -21.406 -8.984 -2.152 1 87.81 186 ASN A O 1
ATOM 1507 N N . MET A 1 187 ? -23.078 -9.297 -3.648 1 91.81 187 MET A N 1
ATOM 1508 C CA . MET A 1 187 ? -23.828 -8.133 -3.184 1 91.81 187 MET A CA 1
ATOM 1509 C C . MET A 1 187 ? -24.297 -8.336 -1.748 1 91.81 187 MET A C 1
ATOM 1511 O O . MET A 1 187 ? -24.219 -7.418 -0.929 1 91.81 187 MET A O 1
ATOM 1515 N N . VAL A 1 188 ? -24.672 -9.477 -1.443 1 91 188 VAL A N 1
ATOM 1516 C CA . VAL A 1 188 ? -25.172 -9.789 -0.106 1 91 188 VAL A CA 1
ATOM 1517 C C . VAL A 1 188 ? -24 -9.812 0.883 1 91 188 VAL A C 1
ATOM 1519 O O . VAL A 1 188 ? -24.062 -9.18 1.94 1 91 188 VAL A O 1
ATOM 1522 N N . THR A 1 189 ? -22.984 -10.469 0.517 1 91.25 189 THR A N 1
ATOM 1523 C CA . THR A 1 189 ? -21.828 -10.57 1.403 1 91.25 189 THR A CA 1
ATOM 1524 C C . THR A 1 189 ? -21.219 -9.195 1.662 1 91.25 189 THR A C 1
ATOM 1526 O O . THR A 1 189 ? -20.891 -8.867 2.801 1 91.25 189 THR A O 1
ATOM 1529 N N . ASN A 1 190 ? -21.109 -8.398 0.63 1 93.31 190 ASN A N 1
ATOM 1530 C CA . ASN A 1 190 ? -20.594 -7.047 0.773 1 93.31 190 ASN A CA 1
ATOM 1531 C C . ASN A 1 190 ? -21.469 -6.207 1.702 1 93.31 190 ASN A C 1
ATOM 1533 O O . ASN A 1 190 ? -20.953 -5.43 2.51 1 93.31 190 ASN A O 1
ATOM 1537 N N . SER A 1 191 ? -22.75 -6.375 1.563 1 94.19 191 SER A N 1
ATOM 1538 C CA . SER A 1 191 ? -23.672 -5.609 2.383 1 94.19 191 SER A CA 1
ATOM 1539 C C . SER A 1 191 ? -23.578 -6.004 3.852 1 94.19 191 SER A C 1
ATOM 1541 O O . SER A 1 191 ? -23.594 -5.141 4.734 1 94.19 191 SER A O 1
ATOM 1543 N N . VAL A 1 192 ? -23.422 -7.25 4.145 1 94.12 192 VAL A N 1
ATOM 1544 C CA . VAL A 1 192 ? -23.297 -7.734 5.516 1 94.12 192 VAL A CA 1
ATOM 1545 C C . VAL A 1 192 ? -22 -7.227 6.125 1 94.12 192 VAL A C 1
ATOM 1547 O O . VAL A 1 192 ? -21.984 -6.738 7.258 1 94.12 192 VAL A O 1
ATOM 1550 N N . LEU A 1 193 ? -21 -7.254 5.395 1 94.44 193 LEU A N 1
ATOM 1551 C CA . LEU A 1 193 ? -19.688 -6.855 5.883 1 94.44 193 LEU A CA 1
ATOM 1552 C C . LEU A 1 193 ? -19.625 -5.352 6.133 1 94.44 193 LEU A C 1
ATOM 1554 O O . LEU A 1 193 ? -19.047 -4.902 7.121 1 94.44 193 LEU A O 1
ATOM 1558 N N . ILE A 1 194 ? -20.281 -4.625 5.277 1 94.31 194 ILE A N 1
ATOM 1559 C CA . ILE A 1 194 ? -20.234 -3.18 5.453 1 94.31 194 ILE A CA 1
ATOM 1560 C C . ILE A 1 194 ? -21 -2.779 6.711 1 94.31 194 ILE A C 1
ATOM 1562 O O . ILE A 1 194 ? -20.625 -1.84 7.41 1 94.31 194 ILE A O 1
ATOM 1566 N N . ILE A 1 195 ? -22.062 -3.443 6.984 1 94.94 195 ILE A N 1
ATOM 1567 C CA . ILE A 1 195 ? -22.797 -3.166 8.219 1 94.94 195 ILE A CA 1
ATOM 1568 C C . ILE A 1 195 ? -21.891 -3.418 9.422 1 94.94 195 ILE A C 1
ATOM 1570 O O . ILE A 1 195 ? -21.797 -2.58 10.32 1 94.94 195 ILE A O 1
ATOM 1574 N N . PHE A 1 196 ? -21.188 -4.5 9.359 1 96.19 196 PHE A N 1
ATOM 1575 C CA . PHE A 1 196 ? -20.281 -4.863 10.43 1 96.19 196 PHE A CA 1
ATOM 1576 C C . PHE A 1 196 ? -19.156 -3.84 10.555 1 96.19 196 PHE A C 1
ATOM 1578 O O . PHE A 1 196 ? -18.844 -3.377 11.656 1 96.19 196 PHE A O 1
ATOM 1585 N N . TYR A 1 197 ? -18.578 -3.459 9.492 1 96.31 197 TYR A N 1
ATOM 1586 C CA . TYR A 1 197 ? -17.438 -2.547 9.5 1 96.31 197 TYR A CA 1
ATOM 1587 C C . TYR A 1 197 ? -17.875 -1.133 9.859 1 96.31 197 TYR A C 1
ATOM 1589 O O . TYR A 1 197 ? -17.109 -0.362 10.43 1 96.31 197 TYR A O 1
ATOM 1597 N N . SER A 1 198 ? -19.094 -0.809 9.516 1 95.88 198 SER A N 1
ATOM 1598 C CA . SER A 1 198 ? -19.594 0.514 9.867 1 95.88 198 SER A CA 1
ATOM 1599 C C . SER A 1 198 ? -19.719 0.667 11.383 1 95.88 198 SER A C 1
ATOM 1601 O O . SER A 1 198 ? -19.484 1.749 11.922 1 95.88 198 SER A O 1
ATOM 1603 N N . LEU A 1 199 ? -20.062 -0.398 12.031 1 95.94 199 LEU A N 1
ATOM 1604 C CA . LEU A 1 199 ? -20.156 -0.375 13.492 1 95.94 199 LEU A CA 1
ATOM 1605 C C . LEU A 1 199 ? -18.797 -0.145 14.117 1 95.94 199 LEU A C 1
ATOM 1607 O O . LEU A 1 199 ? -18.656 0.661 15.047 1 95.94 199 LEU A O 1
ATOM 1611 N N . ILE A 1 200 ? -17.828 -0.795 13.625 1 96.06 200 ILE A N 1
ATOM 1612 C CA . ILE A 1 200 ? -16.469 -0.649 14.133 1 96.06 200 ILE A CA 1
ATOM 1613 C C . ILE A 1 200 ? -15.938 0.744 13.797 1 96.06 200 ILE A C 1
ATOM 1615 O O . ILE A 1 200 ? -15.344 1.409 14.648 1 96.06 200 ILE A O 1
ATOM 1619 N N . SER A 1 201 ? -16.156 1.161 12.594 1 96.5 201 SER A N 1
ATOM 1620 C CA . SER A 1 201 ? -15.68 2.461 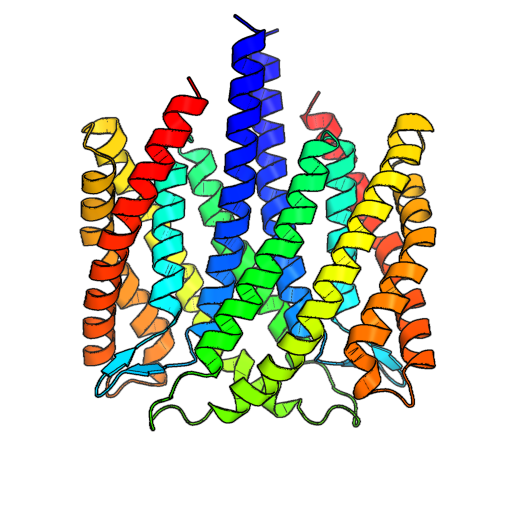12.133 1 96.5 201 SER A CA 1
ATOM 1621 C C . SER A 1 201 ? -16.312 3.596 12.938 1 96.5 201 SER A C 1
ATOM 1623 O O . SER A 1 201 ? -15.672 4.625 13.172 1 96.5 201 SER A O 1
ATOM 1625 N N . ASN A 1 202 ? -17.516 3.35 13.32 1 95.94 202 ASN A N 1
ATOM 1626 C CA . ASN A 1 202 ? -18.188 4.352 14.141 1 95.94 202 ASN A CA 1
ATOM 1627 C C . ASN A 1 202 ? -17.438 4.609 15.438 1 95.94 202 ASN A C 1
ATOM 1629 O O . ASN A 1 202 ? -17.312 5.754 15.875 1 95.94 202 ASN A O 1
ATOM 1633 N N . GLN A 1 203 ? -16.969 3.605 16.094 1 95.62 203 GLN A N 1
ATOM 1634 C CA . GLN A 1 203 ? -16.188 3.748 17.312 1 95.62 203 GLN A CA 1
ATOM 1635 C C . GLN A 1 203 ? -14.867 4.473 17.047 1 95.62 203 GLN A C 1
ATOM 1637 O O . GLN A 1 203 ? -14.438 5.309 17.844 1 95.62 203 GLN A O 1
ATOM 1642 N N . ILE A 1 204 ? -14.289 4.188 15.977 1 95.25 204 ILE A N 1
ATOM 1643 C CA . ILE A 1 204 ? -13.023 4.805 15.602 1 95.25 204 ILE A CA 1
ATOM 1644 C C . ILE A 1 204 ? -13.227 6.297 15.359 1 95.25 204 ILE A C 1
ATOM 1646 O O . ILE A 1 204 ? -12.445 7.125 15.836 1 95.25 204 ILE A O 1
ATOM 1650 N N . VAL A 1 205 ? -14.273 6.59 14.648 1 94.5 205 VAL A N 1
ATOM 1651 C CA . VAL A 1 205 ? -14.555 7.98 14.312 1 94.5 205 VAL A CA 1
ATOM 1652 C C . VAL A 1 205 ? -14.867 8.766 15.586 1 94.5 205 VAL A C 1
ATOM 1654 O O . VAL A 1 205 ? -14.453 9.914 15.734 1 94.5 205 VAL A O 1
ATOM 1657 N N . ARG A 1 206 ? -15.578 8.195 16.5 1 93.38 206 ARG A N 1
ATOM 1658 C CA . ARG A 1 206 ? -15.859 8.844 17.766 1 93.38 206 ARG A CA 1
ATOM 1659 C C . ARG A 1 206 ? -14.562 9.148 18.531 1 93.38 206 ARG A C 1
ATOM 1661 O O . ARG A 1 206 ? -1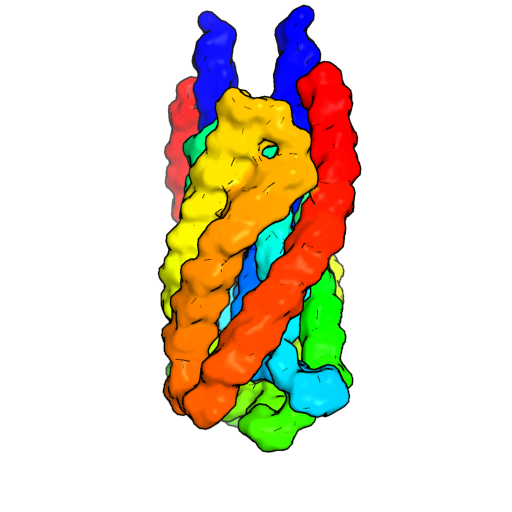4.414 10.227 19.094 1 93.38 206 ARG A O 1
ATOM 1668 N N . TYR A 1 207 ? -13.734 8.172 18.5 1 93.31 207 TYR A N 1
ATOM 1669 C CA . TYR A 1 207 ? -12.445 8.359 19.156 1 93.31 207 TYR A CA 1
ATOM 1670 C C . TYR A 1 207 ? -11.648 9.469 18.484 1 93.31 207 TYR A C 1
ATOM 1672 O O . TYR A 1 207 ? -11.07 10.328 19.156 1 93.31 207 TYR A O 1
ATOM 1680 N N . ILE A 1 208 ? -11.602 9.523 17.156 1 92.38 208 ILE A N 1
ATOM 1681 C CA . ILE A 1 208 ? -10.867 10.516 16.391 1 92.38 208 ILE A CA 1
ATOM 1682 C C . ILE A 1 208 ? -11.438 11.906 16.656 1 92.38 208 ILE A C 1
ATOM 1684 O O . ILE A 1 208 ? -10.688 12.859 16.891 1 92.38 208 ILE A O 1
ATOM 1688 N N . ASN A 1 209 ? -12.727 11.953 16.672 1 88.81 209 ASN A N 1
ATOM 1689 C CA . ASN A 1 209 ? -13.367 13.242 16.891 1 88.81 209 ASN A CA 1
ATOM 1690 C C . ASN A 1 209 ? -13.078 13.773 18.297 1 88.81 209 ASN A C 1
ATOM 1692 O O . ASN A 1 209 ? -12.891 14.977 18.484 1 88.81 209 ASN A O 1
ATOM 1696 N N . ARG A 1 210 ? -12.961 12.922 19.25 1 88.81 210 ARG A N 1
ATOM 1697 C CA . ARG A 1 210 ? -12.641 13.328 20.609 1 88.81 210 ARG A CA 1
ATOM 1698 C C . ARG A 1 210 ? -11.195 13.805 20.719 1 88.81 210 ARG A C 1
ATOM 1700 O O . ARG A 1 210 ? -10.891 14.734 21.469 1 88.81 210 ARG A O 1
ATOM 1707 N N . SER A 1 211 ? -10.383 13.18 19.938 1 86.62 211 SER A N 1
ATOM 1708 C CA . SER A 1 211 ? -8.961 13.508 20 1 86.62 211 SER A CA 1
ATOM 1709 C C . SER A 1 211 ? -8.656 14.781 19.219 1 86.62 211 SER A C 1
ATOM 1711 O O . SER A 1 211 ? -7.633 15.43 19.469 1 86.62 211 SER A O 1
ATOM 1713 N N . LEU A 1 212 ? -9.43 15.078 18.234 1 84.88 212 LEU A N 1
ATOM 1714 C CA . LEU A 1 212 ? -9.18 16.234 17.391 1 84.88 212 LEU A CA 1
ATOM 1715 C C . LEU A 1 212 ? -9.836 17.484 17.969 1 84.88 212 LEU A C 1
ATOM 1717 O O . LEU A 1 212 ? -9.727 18.578 17.391 1 84.88 212 LEU A O 1
ATOM 1721 N N . ILE A 1 213 ? -10.602 17.453 19.016 1 72.25 213 ILE A N 1
ATOM 1722 C CA . ILE A 1 213 ? -11.133 18.594 19.75 1 72.25 213 ILE A CA 1
ATOM 1723 C C . ILE A 1 213 ? -10.133 19.031 20.812 1 72.25 213 ILE A C 1
ATOM 1725 O O . ILE A 1 213 ? -9.602 18.203 21.547 1 72.25 213 ILE A O 1
ATOM 1729 N N . MET B 1 1 ? 0.029 36.219 8.695 1 39.09 1 MET B N 1
ATOM 1730 C CA . MET B 1 1 ? 1.059 35.25 9.062 1 39.09 1 MET B CA 1
ATOM 1731 C C . MET B 1 1 ? 0.442 33.906 9.367 1 39.09 1 MET B C 1
ATOM 1733 O O . MET B 1 1 ? 1.041 32.875 9.078 1 39.09 1 MET B O 1
ATOM 1737 N N . THR B 1 2 ? -0.768 33.75 9.898 1 50.78 2 THR B N 1
ATOM 1738 C CA . THR B 1 2 ? -1.532 32.562 10.25 1 50.78 2 THR B CA 1
ATOM 1739 C C . THR B 1 2 ? -2.027 31.828 9 1 50.78 2 THR B C 1
ATOM 1741 O O . THR B 1 2 ? -2.07 30.594 8.961 1 50.78 2 THR B O 1
ATOM 1744 N N . TYR B 1 3 ? -2.383 32.531 7.969 1 47.25 3 TYR B N 1
ATOM 1745 C CA . TYR B 1 3 ? -2.91 31.984 6.723 1 47.25 3 TYR B CA 1
ATOM 1746 C C . TYR B 1 3 ? -1.836 31.203 5.973 1 47.25 3 TYR B C 1
ATOM 1748 O O . TYR B 1 3 ? -2.117 30.172 5.379 1 47.25 3 TYR B O 1
ATOM 1756 N N . ASN B 1 4 ? -0.49 31.578 5.973 1 50.31 4 ASN B N 1
ATOM 1757 C CA . ASN B 1 4 ? 0.601 30.938 5.246 1 50.31 4 ASN B CA 1
ATOM 1758 C C . ASN B 1 4 ? 0.992 29.609 5.879 1 50.31 4 ASN B C 1
ATOM 1760 O O . ASN B 1 4 ? 1.407 28.688 5.18 1 50.31 4 ASN B O 1
ATOM 1764 N N . ARG B 1 5 ? 0.745 29.531 7.188 1 54.72 5 ARG B N 1
ATOM 1765 C CA . ARG B 1 5 ? 1.088 28.297 7.898 1 54.72 5 ARG B CA 1
ATOM 1766 C C . ARG B 1 5 ? 0.082 27.188 7.598 1 54.72 5 ARG B C 1
ATOM 1768 O O . ARG B 1 5 ? 0.454 26.016 7.48 1 54.72 5 ARG B O 1
ATOM 1775 N N . LEU B 1 6 ? -1.222 27.625 7.363 1 58.62 6 LEU B N 1
ATOM 1776 C CA . LEU B 1 6 ? -2.258 26.656 7.016 1 58.62 6 LEU B CA 1
ATOM 1777 C C . LEU B 1 6 ? -2.012 26.062 5.633 1 58.62 6 LEU B C 1
ATOM 1779 O O . LEU B 1 6 ? -2.199 24.875 5.418 1 58.62 6 LEU B O 1
ATOM 1783 N N . GLY B 1 7 ? -1.6 26.875 4.719 1 68.94 7 GLY B N 1
ATOM 1784 C CA . GLY B 1 7 ? -1.279 26.406 3.379 1 68.94 7 GLY B CA 1
ATOM 1785 C C . GLY B 1 7 ? -0.104 25.453 3.342 1 68.94 7 GLY B C 1
ATOM 1786 O O . GLY B 1 7 ? -0.154 24.422 2.66 1 68.94 7 GLY B O 1
ATOM 1787 N N . THR B 1 8 ? 0.948 25.938 4.168 1 73.81 8 THR B N 1
ATOM 1788 C CA . THR B 1 8 ? 2.148 25.109 4.223 1 73.81 8 THR B CA 1
ATOM 1789 C C . THR B 1 8 ? 1.84 23.734 4.84 1 73.81 8 THR B C 1
ATOM 1791 O O . THR B 1 8 ? 2.334 22.719 4.367 1 73.81 8 THR B O 1
ATOM 1794 N N . ARG B 1 9 ? 1.001 23.797 5.703 1 73.5 9 ARG B N 1
ATOM 1795 C CA . ARG B 1 9 ? 0.659 22.547 6.391 1 73.5 9 ARG B CA 1
ATOM 1796 C C . ARG B 1 9 ? -0.193 21.656 5.508 1 73.5 9 ARG B C 1
ATOM 1798 O O . ARG B 1 9 ? -0.013 20.438 5.496 1 73.5 9 ARG B O 1
ATOM 1805 N N . ASN B 1 10 ? -1.026 22.344 4.797 1 81.5 10 ASN B N 1
ATOM 1806 C CA . ASN B 1 10 ? -1.835 21.594 3.848 1 81.5 10 ASN B CA 1
ATOM 1807 C C . ASN B 1 10 ? -0.971 20.938 2.777 1 81.5 10 ASN B C 1
ATOM 1809 O O . ASN B 1 10 ? -1.238 19.797 2.367 1 81.5 10 ASN B O 1
ATOM 1813 N N . ARG B 1 11 ? 0.064 21.641 2.477 1 87.31 11 ARG B N 1
ATOM 1814 C CA . ARG B 1 11 ? 0.954 21.078 1.462 1 87.31 11 ARG B CA 1
ATOM 1815 C C . ARG B 1 11 ? 1.777 19.922 2.029 1 87.31 11 ARG B C 1
ATOM 1817 O O . ARG B 1 11 ? 1.968 18.906 1.363 1 87.31 11 ARG B O 1
ATOM 1824 N N . SER B 1 12 ? 2.256 20.109 3.234 1 88.94 12 SER B N 1
ATOM 1825 C CA . SER B 1 12 ? 3.016 19.031 3.881 1 88.94 12 SER B CA 1
ATOM 1826 C C . SER B 1 12 ? 2.174 17.781 4.035 1 88.94 12 SER B C 1
ATOM 1828 O O . SER B 1 12 ? 2.668 16.656 3.832 1 88.94 12 SER B O 1
ATOM 1830 N N . GLU B 1 13 ? 0.943 18 4.332 1 90.19 13 GLU B N 1
ATOM 1831 C CA . GLU B 1 13 ? 0.025 16.875 4.473 1 90.19 13 GLU B CA 1
ATOM 1832 C C . GLU B 1 13 ? -0.186 16.172 3.139 1 90.19 13 GLU B C 1
ATOM 1834 O O . GLU B 1 13 ? -0.245 14.938 3.09 1 90.19 13 GLU B O 1
ATOM 1839 N N . PHE B 1 14 ? -0.29 16.969 2.176 1 92.75 14 PHE B N 1
ATOM 1840 C CA . PHE B 1 14 ? -0.416 16.438 0.829 1 92.75 14 PHE B CA 1
ATOM 1841 C C . PHE B 1 14 ? 0.774 15.547 0.488 1 92.75 14 PHE B C 1
ATOM 1843 O O . PHE B 1 14 ? 0.601 14.398 0.076 1 92.75 14 PHE B O 1
ATOM 1850 N N . TYR B 1 15 ? 1.934 16.016 0.688 1 94.38 15 TYR B N 1
ATOM 1851 C CA . TYR B 1 15 ? 3.143 15.258 0.366 1 94.38 15 TYR B CA 1
ATOM 1852 C C . TYR B 1 15 ? 3.248 14 1.221 1 94.38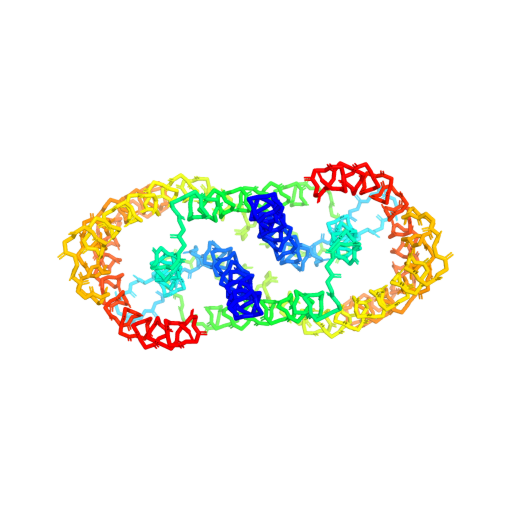 15 TYR B C 1
ATOM 1854 O O . TYR B 1 15 ? 3.646 12.945 0.731 1 94.38 15 TYR B O 1
ATOM 1862 N N . ASN B 1 16 ? 2.893 14.141 2.438 1 95.06 16 ASN B N 1
ATOM 1863 C CA . ASN B 1 16 ? 2.961 12.992 3.332 1 95.06 16 ASN B CA 1
ATOM 1864 C C . ASN B 1 16 ? 2.039 11.867 2.867 1 95.06 16 ASN B C 1
ATOM 1866 O O . ASN B 1 16 ? 2.432 10.695 2.865 1 95.06 16 ASN B O 1
ATOM 1870 N N . ILE B 1 17 ? 0.867 12.203 2.453 1 95.94 17 ILE B N 1
ATOM 1871 C CA . ILE B 1 17 ? -0.098 11.211 2.002 1 95.94 17 ILE B CA 1
ATOM 1872 C C . ILE B 1 17 ? 0.394 10.562 0.708 1 95.94 17 ILE B C 1
ATOM 1874 O O . ILE B 1 17 ? 0.36 9.336 0.565 1 95.94 17 ILE B O 1
ATOM 1878 N N . VAL B 1 18 ? 0.892 11.344 -0.159 1 96.06 18 VAL B N 1
ATOM 1879 C CA . VAL B 1 18 ? 1.347 10.867 -1.46 1 96.06 18 VAL B CA 1
ATOM 1880 C C . VAL B 1 18 ? 2.541 9.93 -1.28 1 96.06 18 VAL B C 1
ATOM 1882 O O . VAL B 1 18 ? 2.531 8.805 -1.771 1 96.06 18 VAL B O 1
ATOM 1885 N N . PHE B 1 19 ? 3.531 10.328 -0.536 1 96.62 19 PHE B N 1
ATOM 1886 C CA . PHE B 1 19 ? 4.754 9.547 -0.386 1 96.62 19 PHE B CA 1
ATOM 1887 C C . PHE B 1 19 ? 4.504 8.312 0.472 1 96.62 19 PHE B C 1
ATOM 1889 O O . PHE B 1 19 ? 5.109 7.262 0.245 1 96.62 19 PHE B O 1
ATOM 1896 N N . ALA B 1 20 ? 3.668 8.477 1.468 1 96.81 20 ALA B N 1
ATOM 1897 C CA . ALA B 1 20 ? 3.326 7.305 2.264 1 96.81 20 ALA B CA 1
ATOM 1898 C C . ALA B 1 20 ? 2.641 6.242 1.407 1 96.81 20 ALA B C 1
ATOM 1900 O O . ALA B 1 20 ? 2.961 5.055 1.504 1 96.81 20 ALA B O 1
ATOM 1901 N N . SER B 1 21 ? 1.72 6.652 0.57 1 97.62 21 SER B N 1
ATOM 1902 C CA . SER B 1 21 ? 0.987 5.734 -0.296 1 97.62 21 SER B CA 1
ATOM 1903 C C . SER B 1 21 ? 1.918 5.055 -1.294 1 97.62 21 SER B C 1
ATOM 1905 O O . SER B 1 21 ? 1.85 3.838 -1.484 1 97.62 21 SER B O 1
ATOM 1907 N N . LEU B 1 22 ? 2.76 5.82 -1.86 1 97.31 22 LEU B N 1
ATOM 1908 C CA . LEU B 1 22 ? 3.703 5.273 -2.83 1 97.31 22 LEU B CA 1
ATOM 1909 C C . LEU B 1 22 ? 4.695 4.332 -2.156 1 97.31 22 LEU B C 1
ATOM 1911 O O . LEU B 1 22 ? 5.07 3.307 -2.727 1 97.31 22 LEU B O 1
ATOM 1915 N N . PHE B 1 23 ? 5.105 4.77 -0.964 1 98.12 23 PHE B N 1
ATOM 1916 C CA . PHE B 1 23 ? 6.039 3.965 -0.187 1 98.12 23 PHE B CA 1
ATOM 1917 C C . PHE B 1 23 ? 5.453 2.592 0.116 1 98.12 23 PHE B C 1
ATOM 1919 O O . PHE B 1 23 ? 6.105 1.569 -0.096 1 98.12 23 PHE B O 1
ATOM 1926 N N . ILE B 1 24 ? 4.215 2.51 0.537 1 97.75 24 ILE B N 1
ATOM 1927 C CA . ILE B 1 24 ? 3.549 1.256 0.874 1 97.75 24 ILE B CA 1
ATOM 1928 C C . ILE B 1 24 ? 3.354 0.421 -0.39 1 97.75 24 ILE B C 1
ATOM 1930 O O . ILE B 1 24 ? 3.607 -0.786 -0.389 1 97.75 24 ILE B O 1
ATOM 1934 N N . CYS B 1 25 ? 2.932 1.061 -1.456 1 97.56 25 CYS B N 1
ATOM 1935 C CA . CYS B 1 25 ? 2.717 0.392 -2.734 1 97.56 25 CYS B CA 1
ATOM 1936 C C . CYS B 1 25 ? 4 -0.259 -3.232 1 97.56 25 CYS B C 1
ATOM 1938 O O . CYS B 1 25 ? 4.016 -1.448 -3.553 1 97.56 25 CYS B O 1
ATOM 1940 N N . LEU B 1 26 ? 5.051 0.506 -3.209 1 97.44 26 LEU B N 1
ATOM 1941 C CA . LEU B 1 26 ? 6.316 0.018 -3.746 1 97.44 26 LEU B CA 1
ATOM 1942 C C . LEU B 1 26 ? 6.895 -1.08 -2.859 1 97.44 26 LEU B C 1
ATOM 1944 O O . LEU B 1 26 ? 7.488 -2.037 -3.357 1 97.44 26 LEU B O 1
ATOM 1948 N N . SER B 1 27 ? 6.742 -0.875 -1.615 1 95.69 27 SER B N 1
ATOM 1949 C CA . SER B 1 27 ? 7.242 -1.88 -0.683 1 95.69 27 SER B CA 1
ATOM 1950 C C . SER B 1 27 ? 6.551 -3.223 -0.892 1 95.69 27 SER B C 1
ATOM 1952 O O . SER B 1 27 ? 7.211 -4.246 -1.075 1 95.69 27 SER B O 1
ATOM 1954 N N . ILE B 1 28 ? 5.27 -3.225 -0.941 1 94.44 28 ILE B N 1
ATOM 1955 C CA . ILE B 1 28 ? 4.5 -4.453 -1.105 1 94.44 28 ILE B CA 1
ATOM 1956 C C . ILE B 1 28 ? 4.809 -5.074 -2.467 1 94.44 28 ILE B C 1
ATOM 1958 O O . ILE B 1 28 ? 5.051 -6.281 -2.564 1 94.44 28 ILE B O 1
ATOM 1962 N N . THR B 1 29 ? 4.82 -4.234 -3.469 1 94.5 29 THR B N 1
ATOM 1963 C CA . THR B 1 29 ? 5.117 -4.711 -4.816 1 94.5 29 THR B CA 1
ATOM 1964 C C . THR B 1 29 ? 6.504 -5.34 -4.875 1 94.5 29 THR B C 1
ATOM 1966 O O . THR B 1 29 ? 6.695 -6.379 -5.508 1 94.5 29 THR B O 1
ATOM 1969 N N . SER B 1 30 ? 7.441 -4.727 -4.215 1 93.31 30 SER B N 1
ATOM 1970 C CA . SER B 1 30 ? 8.812 -5.23 -4.191 1 93.31 30 SER B CA 1
ATOM 1971 C C . SER B 1 30 ? 8.875 -6.625 -3.576 1 93.31 30 SER B C 1
ATOM 1973 O O . SER B 1 30 ? 9.547 -7.516 -4.109 1 93.31 30 SER B O 1
ATOM 1975 N N . HIS B 1 31 ? 8.195 -6.805 -2.559 1 89.31 31 HIS B N 1
ATOM 1976 C CA . HIS B 1 31 ? 8.227 -8.094 -1.884 1 89.31 31 HIS B CA 1
ATOM 1977 C C . HIS B 1 31 ? 7.527 -9.164 -2.713 1 89.31 31 HIS B C 1
ATOM 1979 O O . HIS B 1 31 ? 7.91 -10.336 -2.674 1 89.31 31 HIS B O 1
ATOM 1985 N N . LEU B 1 32 ? 6.57 -8.766 -3.447 1 88.31 32 LEU B N 1
ATOM 1986 C CA . LEU B 1 32 ? 5.836 -9.695 -4.293 1 88.31 32 LEU B CA 1
ATOM 1987 C C . LEU B 1 32 ? 6.715 -10.203 -5.43 1 88.31 32 LEU B C 1
ATOM 1989 O O . LEU B 1 32 ? 6.648 -11.383 -5.797 1 88.31 32 LEU B O 1
ATOM 1993 N N . ILE B 1 33 ? 7.516 -9.336 -5.91 1 89.25 33 ILE B N 1
ATOM 1994 C CA . ILE B 1 33 ? 8.25 -9.719 -7.109 1 89.25 33 ILE B CA 1
ATOM 1995 C C . ILE B 1 33 ? 9.664 -10.164 -6.73 1 89.25 33 ILE B C 1
ATOM 1997 O O . ILE B 1 33 ? 10.445 -10.578 -7.59 1 89.25 33 ILE B O 1
ATOM 2001 N N . ALA B 1 34 ? 10.047 -10.094 -5.527 1 84.62 34 ALA B N 1
ATOM 2002 C CA . ALA B 1 34 ? 11.398 -10.375 -5.062 1 84.62 34 ALA B CA 1
ATOM 2003 C C . ALA B 1 34 ? 11.812 -11.805 -5.426 1 84.62 34 ALA B C 1
ATOM 2005 O O . ALA B 1 34 ? 12.969 -12.047 -5.781 1 84.62 34 ALA B O 1
ATOM 2006 N N . TYR B 1 35 ? 10.898 -12.719 -5.391 1 79.5 35 TYR B N 1
ATOM 2007 C CA . TYR B 1 35 ? 11.219 -14.125 -5.586 1 79.5 35 TYR B CA 1
ATOM 2008 C C . TYR B 1 35 ? 11.312 -14.461 -7.07 1 79.5 35 TYR B C 1
ATOM 2010 O O . TYR B 1 35 ? 11.883 -15.492 -7.441 1 79.5 35 TYR B O 1
ATOM 2018 N N . ARG B 1 36 ? 10.742 -13.664 -7.82 1 83.88 36 ARG B N 1
ATOM 2019 C CA . ARG B 1 36 ? 10.781 -13.891 -9.258 1 83.88 36 ARG B CA 1
ATOM 2020 C C . ARG B 1 36 ? 12.078 -13.359 -9.867 1 83.88 36 ARG B C 1
ATOM 2022 O O . ARG B 1 36 ? 12.078 -12.32 -10.523 1 83.88 36 ARG B O 1
ATOM 2029 N N . LEU B 1 37 ? 13.125 -14.172 -9.789 1 81.5 37 LEU B N 1
ATOM 2030 C CA . LEU B 1 37 ? 14.438 -13.758 -10.266 1 81.5 37 LEU B CA 1
ATOM 2031 C C . LEU B 1 37 ? 14.43 -13.539 -11.773 1 81.5 37 LEU B C 1
ATOM 2033 O O . LEU B 1 37 ? 13.695 -14.219 -12.492 1 81.5 37 LEU B O 1
ATOM 2037 N N . VAL B 1 38 ? 15.188 -12.602 -12.125 1 85.56 38 VAL B N 1
ATOM 2038 C CA . VAL B 1 38 ? 15.289 -12.266 -13.539 1 85.56 38 VAL B CA 1
ATOM 2039 C C . VAL B 1 38 ? 16.719 -12.461 -14.016 1 85.56 38 VAL B C 1
ATOM 2041 O O . VAL B 1 38 ? 17.672 -12.289 -13.242 1 85.56 38 VAL B O 1
ATOM 2044 N N . SER B 1 39 ? 16.766 -12.922 -15.281 1 84.94 39 SER B N 1
ATOM 2045 C CA . SER B 1 39 ? 18.094 -13.109 -15.875 1 84.94 39 SER B CA 1
ATOM 2046 C C . SER B 1 39 ? 18.453 -11.922 -16.766 1 84.94 39 SER B C 1
ATOM 2048 O O . SER B 1 39 ? 17.641 -11.445 -17.547 1 84.94 39 SER B O 1
ATOM 2050 N N . PHE B 1 40 ? 19.547 -11.32 -16.484 1 81.19 40 PHE B N 1
ATOM 2051 C CA . PHE B 1 40 ? 20.141 -10.305 -17.344 1 81.19 40 PHE B CA 1
ATOM 2052 C C . PHE B 1 40 ? 21.516 -10.75 -17.844 1 81.19 40 PHE B C 1
ATOM 2054 O O . PHE B 1 40 ? 22.531 -10.477 -17.203 1 81.19 40 PHE B O 1
ATOM 2061 N N . GLY B 1 41 ? 21.5 -11.367 -19.094 1 80.38 41 GLY B N 1
ATOM 2062 C CA . GLY B 1 41 ? 22.719 -12.008 -19.562 1 80.38 41 GLY B CA 1
ATOM 2063 C C . GLY B 1 41 ? 23.141 -13.18 -18.688 1 80.38 41 GLY B C 1
ATOM 2064 O O . GLY B 1 41 ? 22.359 -14.102 -18.453 1 80.38 41 GLY B O 1
ATOM 2065 N N . ASP B 1 42 ? 24.391 -13.047 -18.062 1 79.5 42 ASP B N 1
ATOM 2066 C CA . ASP B 1 42 ? 24.953 -14.117 -17.219 1 79.5 42 ASP B CA 1
ATOM 2067 C C . ASP B 1 42 ? 24.656 -13.859 -15.75 1 79.5 42 ASP B C 1
ATOM 2069 O O . ASP B 1 42 ? 25.031 -14.656 -14.891 1 79.5 42 ASP B O 1
ATOM 2073 N N . TYR B 1 43 ? 23.906 -12.812 -15.492 1 81.12 43 TYR B N 1
ATOM 2074 C CA . TYR B 1 43 ? 23.703 -12.445 -14.094 1 81.12 43 TYR B CA 1
ATOM 2075 C C . TYR B 1 43 ? 22.266 -12.695 -13.672 1 81.12 43 TYR B C 1
ATOM 2077 O O . TYR B 1 43 ? 21.344 -12.531 -14.469 1 81.12 43 TYR B O 1
ATOM 2085 N N . VAL B 1 44 ? 22.156 -13.148 -12.5 1 82.31 44 VAL B N 1
ATOM 2086 C CA . VAL B 1 44 ? 20.844 -13.289 -11.867 1 82.31 44 VAL B CA 1
ATOM 2087 C C . VAL B 1 44 ? 20.562 -12.07 -10.984 1 82.31 44 VAL B C 1
ATOM 2089 O O . VAL B 1 44 ? 21.375 -11.727 -10.109 1 82.31 44 VAL B O 1
ATOM 2092 N N . ILE B 1 45 ? 19.484 -11.406 -11.258 1 84.06 45 ILE B N 1
ATOM 2093 C CA . ILE B 1 45 ? 19.156 -10.172 -10.555 1 84.06 45 ILE B CA 1
ATOM 2094 C C . ILE B 1 45 ? 17.828 -10.336 -9.828 1 84.06 45 ILE B C 1
ATOM 2096 O O . ILE B 1 45 ? 16.906 -11 -10.336 1 84.06 45 ILE B O 1
ATOM 2100 N N . ILE B 1 46 ? 17.797 -9.766 -8.648 1 85.44 46 ILE B N 1
ATOM 2101 C CA . ILE B 1 46 ? 16.531 -9.664 -7.93 1 85.44 46 ILE B CA 1
ATOM 2102 C C . ILE B 1 46 ? 15.789 -8.414 -8.375 1 85.44 46 ILE B C 1
ATOM 2104 O O . ILE B 1 46 ? 16.234 -7.289 -8.125 1 85.44 46 ILE B O 1
ATOM 2108 N N . PRO B 1 47 ? 14.719 -8.633 -9.039 1 88.75 47 PRO B N 1
ATOM 2109 C CA . PRO B 1 47 ? 14.039 -7.484 -9.641 1 88.75 47 PRO B CA 1
ATOM 2110 C C . PRO B 1 47 ? 13.539 -6.48 -8.602 1 88.75 47 PRO B C 1
ATOM 2112 O O . PRO B 1 47 ? 13.398 -5.293 -8.906 1 88.75 47 PRO B O 1
ATOM 2115 N N . SER B 1 48 ? 13.297 -6.867 -7.398 1 90.19 48 SER B N 1
ATOM 2116 C CA . SER B 1 48 ? 12.797 -5.984 -6.348 1 90.19 48 SER B CA 1
ATOM 2117 C C . SER B 1 48 ? 13.805 -4.891 -6.02 1 90.19 48 SER B C 1
ATOM 2119 O O . SER B 1 48 ? 13.453 -3.881 -5.402 1 90.19 48 SER B O 1
ATOM 2121 N N . THR B 1 49 ? 15.039 -5.074 -6.383 1 90.88 49 THR B N 1
ATOM 2122 C CA . THR B 1 49 ? 16.062 -4.078 -6.086 1 90.88 49 THR B CA 1
ATOM 2123 C C . THR B 1 49 ? 15.711 -2.734 -6.723 1 90.88 49 THR B C 1
ATOM 2125 O O . THR B 1 49 ? 15.953 -1.68 -6.129 1 90.88 49 THR B O 1
ATOM 2128 N N . VAL B 1 50 ? 15.117 -2.736 -7.844 1 92.31 50 VAL B N 1
ATOM 2129 C CA . VAL B 1 50 ? 14.766 -1.51 -8.547 1 92.31 50 VAL B CA 1
ATOM 2130 C C . VAL B 1 50 ? 13.695 -0.753 -7.766 1 92.31 50 VAL B C 1
ATOM 2132 O O . VAL B 1 50 ? 13.82 0.452 -7.535 1 92.31 50 VAL B O 1
ATOM 2135 N N . THR B 1 51 ? 12.711 -1.4 -7.316 1 95.12 51 THR B N 1
ATOM 2136 C CA . THR B 1 51 ? 11.602 -0.75 -6.633 1 95.12 51 THR B CA 1
ATOM 2137 C C . THR B 1 51 ? 11.945 -0.48 -5.172 1 95.12 51 THR B C 1
ATOM 2139 O O . THR B 1 51 ? 11.555 0.545 -4.613 1 95.12 51 THR B O 1
ATOM 2142 N N . TYR B 1 52 ? 12.703 -1.265 -4.598 1 94.5 52 TYR B N 1
ATOM 2143 C CA . TYR B 1 52 ? 12.977 -1.125 -3.17 1 94.5 52 TYR B CA 1
ATOM 2144 C C . TYR B 1 52 ? 13.984 -0.013 -2.914 1 94.5 52 TYR B C 1
ATOM 2146 O O . TYR B 1 52 ? 13.953 0.636 -1.866 1 94.5 52 TYR B O 1
ATOM 2154 N N . MET B 1 53 ? 14.883 0.22 -3.807 1 95.94 53 MET B N 1
ATOM 2155 C CA . MET B 1 53 ? 15.773 1.367 -3.67 1 95.94 53 MET B CA 1
ATOM 2156 C C . MET B 1 53 ? 15 2.676 -3.764 1 95.94 53 MET B C 1
ATOM 2158 O O . MET B 1 53 ? 15.367 3.67 -3.137 1 95.94 53 MET B O 1
ATOM 2162 N N . LEU B 1 54 ? 13.992 2.533 -4.539 1 96.38 54 LEU B N 1
ATOM 2163 C CA . LEU B 1 54 ? 13.109 3.697 -4.578 1 96.38 54 LEU B CA 1
ATOM 2164 C C . LEU B 1 54 ? 12.461 3.934 -3.219 1 96.38 54 LEU B C 1
ATOM 2166 O O . LEU B 1 54 ? 12.227 5.078 -2.828 1 96.38 54 LEU B O 1
ATOM 2170 N N . CYS B 1 55 ? 12.172 2.92 -2.494 1 96.69 55 CYS B N 1
ATOM 2171 C CA . CYS B 1 55 ? 11.625 3.039 -1.147 1 96.69 55 CYS B CA 1
ATOM 2172 C C . CYS B 1 55 ? 12.602 3.748 -0.221 1 96.69 55 CYS B C 1
ATOM 2174 O O . CYS B 1 55 ? 12.211 4.617 0.559 1 96.69 55 CYS B O 1
ATOM 2176 N N . PHE B 1 56 ? 13.828 3.404 -0.337 1 96.19 56 PHE B N 1
ATOM 2177 C CA . PHE B 1 56 ? 14.844 4.07 0.472 1 96.19 56 PHE B CA 1
ATOM 2178 C C . PHE B 1 56 ? 14.891 5.559 0.162 1 96.19 56 PHE B C 1
ATOM 2180 O O . PHE B 1 56 ? 15.016 6.383 1.07 1 96.19 56 PHE B O 1
ATOM 2187 N N . SER B 1 57 ? 14.797 5.781 -1.104 1 96.25 57 SER B N 1
ATOM 2188 C CA . SER B 1 57 ? 14.805 7.18 -1.523 1 96.25 57 SER B CA 1
ATOM 2189 C C . SER B 1 57 ? 13.594 7.93 -0.972 1 96.25 57 SER B C 1
ATOM 2191 O O . SER B 1 57 ? 13.703 9.102 -0.598 1 96.25 57 SER B O 1
ATOM 2193 N N . ILE B 1 58 ? 12.484 7.324 -0.965 1 96.88 58 ILE B N 1
ATOM 2194 C CA . ILE B 1 58 ? 11.266 7.938 -0.446 1 96.88 58 ILE B CA 1
ATOM 2195 C C . ILE B 1 58 ? 11.43 8.227 1.045 1 96.88 58 ILE B C 1
ATOM 2197 O O . ILE B 1 58 ? 11.023 9.289 1.527 1 96.88 58 ILE B O 1
ATOM 2201 N N . VAL B 1 59 ? 12.031 7.297 1.748 1 96.44 59 VAL B N 1
ATOM 2202 C CA . VAL B 1 59 ? 12.25 7.492 3.178 1 96.44 59 VAL B CA 1
ATOM 2203 C C . VAL B 1 59 ? 13.195 8.672 3.4 1 96.44 59 VAL B C 1
ATOM 2205 O O . VAL B 1 59 ? 13.008 9.461 4.332 1 96.44 59 VAL B O 1
ATOM 2208 N N . ASP B 1 60 ? 14.164 8.812 2.555 1 96.88 60 ASP B N 1
ATOM 2209 C CA . ASP B 1 60 ? 15.062 9.961 2.643 1 96.88 60 ASP B CA 1
ATOM 2210 C C . ASP B 1 60 ? 14.297 11.266 2.408 1 96.88 60 ASP B C 1
ATOM 2212 O O . ASP B 1 60 ? 14.516 12.258 3.111 1 96.88 60 ASP B O 1
ATOM 2216 N N . ILE B 1 61 ? 13.453 11.273 1.428 1 96 61 ILE B N 1
ATOM 2217 C CA . ILE B 1 61 ? 12.648 12.453 1.148 1 96 61 ILE B CA 1
ATOM 2218 C C . ILE B 1 61 ? 11.789 12.789 2.367 1 96 61 ILE B C 1
ATOM 2220 O O . ILE B 1 61 ? 11.742 13.945 2.803 1 96 61 ILE B O 1
ATOM 2224 N N . PHE B 1 62 ? 11.164 11.742 2.945 1 93.94 62 PHE B N 1
ATOM 2225 C CA . PHE B 1 62 ? 10.344 11.922 4.137 1 93.94 62 PHE B CA 1
ATOM 2226 C C . PHE B 1 62 ? 11.164 12.523 5.27 1 93.94 62 PHE B C 1
ATOM 2228 O O . PHE B 1 62 ? 10.68 13.398 5.996 1 93.94 62 PHE B O 1
ATOM 2235 N N . SER B 1 63 ? 12.32 12.062 5.355 1 94 63 SER B N 1
ATOM 2236 C CA . SER B 1 63 ? 13.188 12.484 6.449 1 94 63 SER B CA 1
ATOM 2237 C C . SER B 1 63 ? 13.656 13.922 6.258 1 94 63 SER B C 1
ATOM 2239 O O . SER B 1 63 ? 14.07 14.578 7.219 1 94 63 SER B O 1
ATOM 2241 N N . SER B 1 64 ? 13.586 14.422 5.094 1 93.44 64 SER B N 1
ATOM 2242 C CA . SER B 1 64 ? 14.133 15.742 4.809 1 93.44 64 SER B CA 1
ATOM 2243 C C . SER B 1 64 ? 13.195 16.844 5.312 1 93.44 64 SER B C 1
ATOM 2245 O O . SER B 1 64 ? 13.641 17.953 5.609 1 93.44 64 SER B O 1
ATOM 2247 N N . PHE B 1 65 ? 11.859 16.562 5.434 1 91.44 65 PHE B N 1
ATOM 2248 C CA . PHE B 1 65 ? 10.977 17.656 5.789 1 91.44 65 PHE B CA 1
ATOM 2249 C C . PHE B 1 65 ? 10.023 17.25 6.902 1 91.44 65 PHE B C 1
ATOM 2251 O O . PHE B 1 65 ? 9.086 18 7.227 1 91.44 65 PHE B O 1
ATOM 2258 N N . ASN B 1 66 ? 10.211 16.094 7.422 1 93.19 66 ASN B N 1
ATOM 2259 C CA . ASN B 1 66 ? 9.383 15.641 8.531 1 93.19 66 ASN B CA 1
ATOM 2260 C C . ASN B 1 66 ? 10.219 15.367 9.781 1 93.19 66 ASN B C 1
ATOM 2262 O O . ASN B 1 66 ? 11.422 15.125 9.688 1 93.19 66 ASN B O 1
ATOM 2266 N N . ALA B 1 67 ? 9.492 15.453 10.883 1 92.81 67 ALA B N 1
ATOM 2267 C CA . ALA B 1 67 ? 10.141 15.109 12.148 1 92.81 67 ALA B CA 1
ATOM 2268 C C . ALA B 1 67 ? 10.375 13.609 12.258 1 92.81 67 ALA B C 1
ATOM 2270 O O . ALA B 1 67 ? 9.781 12.828 11.508 1 92.81 67 ALA B O 1
ATOM 2271 N N . ARG B 1 68 ? 11.289 13.242 13.227 1 93.69 68 ARG B N 1
ATOM 2272 C CA . ARG B 1 68 ? 11.703 11.852 13.422 1 93.69 68 ARG B CA 1
ATOM 2273 C C . ARG B 1 68 ? 10.508 10.961 13.727 1 93.69 68 ARG B C 1
ATOM 2275 O O . ARG B 1 68 ? 10.43 9.828 13.25 1 93.69 68 ARG B O 1
ATOM 2282 N N . LYS B 1 69 ? 9.578 11.398 14.445 1 94 69 LYS B N 1
ATOM 2283 C CA . LYS B 1 69 ? 8.422 10.609 14.836 1 94 69 LYS B CA 1
ATOM 2284 C C . LYS B 1 69 ? 7.59 10.203 13.617 1 94 69 LYS B C 1
ATOM 2286 O O . LYS B 1 69 ? 7.105 9.078 13.531 1 94 69 LYS B O 1
ATOM 2291 N N . THR B 1 70 ? 7.43 11.133 12.695 1 94.62 70 THR B N 1
ATOM 2292 C CA . THR B 1 70 ? 6.652 10.867 11.492 1 94.62 70 THR B CA 1
ATOM 2293 C C . THR B 1 70 ? 7.379 9.883 10.586 1 94.62 70 THR B C 1
ATOM 2295 O O . THR B 1 70 ? 6.754 9.008 9.984 1 94.62 70 THR B O 1
ATOM 2298 N N . VAL B 1 71 ? 8.68 10.008 10.523 1 96.12 71 VAL B N 1
ATOM 2299 C CA . VAL B 1 71 ? 9.484 9.102 9.719 1 96.12 71 VAL B CA 1
ATOM 2300 C C . VAL B 1 71 ? 9.414 7.688 10.289 1 96.12 71 VAL B C 1
ATOM 2302 O O . VAL B 1 71 ? 9.211 6.723 9.547 1 96.12 71 VAL B O 1
ATOM 2305 N N . LEU B 1 72 ? 9.5 7.543 11.586 1 95.94 72 LEU B N 1
ATOM 2306 C CA . LEU B 1 72 ? 9.406 6.238 12.234 1 95.94 72 LEU B CA 1
ATOM 2307 C C . LEU B 1 72 ? 8.023 5.633 12.055 1 95.94 72 LEU B C 1
ATOM 2309 O O . LEU B 1 72 ? 7.883 4.414 11.938 1 95.94 72 LEU B O 1
ATOM 2313 N N . LEU B 1 73 ? 7.082 6.496 11.961 1 96.69 73 LEU B N 1
ATOM 2314 C CA . LEU B 1 73 ? 5.715 6.031 11.75 1 96.69 73 LEU B CA 1
ATOM 2315 C C . LEU B 1 73 ? 5.582 5.332 10.398 1 96.69 73 LEU B C 1
ATOM 2317 O O . LEU B 1 73 ? 5.051 4.223 10.32 1 96.69 73 LEU B O 1
ATOM 2321 N N . ILE B 1 74 ? 6.086 5.973 9.367 1 96.75 74 ILE B N 1
ATOM 2322 C CA . ILE B 1 74 ? 5.891 5.395 8.047 1 96.75 74 ILE B CA 1
ATOM 2323 C C . ILE B 1 74 ? 6.727 4.121 7.91 1 96.75 74 ILE B C 1
ATOM 2325 O O . ILE B 1 74 ? 6.324 3.178 7.227 1 96.75 74 ILE B O 1
ATOM 2329 N N . ILE B 1 75 ? 7.863 4.074 8.578 1 97.25 75 ILE B N 1
ATOM 2330 C CA . ILE B 1 75 ? 8.688 2.869 8.578 1 97.25 75 ILE B CA 1
ATOM 2331 C C . ILE B 1 75 ? 7.949 1.737 9.289 1 97.25 75 ILE B C 1
ATOM 2333 O O . ILE B 1 75 ? 7.906 0.609 8.797 1 97.25 75 ILE B O 1
ATOM 2337 N N . ALA B 1 76 ? 7.387 2.035 10.383 1 96.69 76 ALA B N 1
ATOM 2338 C CA . ALA B 1 76 ? 6.609 1.046 11.125 1 96.69 76 ALA B CA 1
ATOM 2339 C C . ALA B 1 76 ? 5.41 0.572 10.305 1 96.69 76 ALA B C 1
ATOM 2341 O O . ALA B 1 76 ? 5.078 -0.617 10.312 1 96.69 76 ALA B O 1
ATOM 2342 N N . LEU B 1 77 ? 4.781 1.472 9.633 1 97.12 77 LEU B N 1
ATOM 2343 C CA . LEU B 1 77 ? 3.617 1.128 8.82 1 97.12 77 LEU B CA 1
ATOM 2344 C C . LEU B 1 77 ? 4.012 0.229 7.656 1 97.12 77 LEU B C 1
ATOM 2346 O O . LEU B 1 77 ? 3.24 -0.639 7.246 1 97.12 77 LEU B O 1
ATOM 2350 N N . GLU B 1 78 ? 5.195 0.488 7.125 1 96.81 78 GLU B N 1
ATOM 2351 C CA . GLU B 1 78 ? 5.699 -0.392 6.074 1 96.81 78 GLU B CA 1
ATOM 2352 C C . GLU B 1 78 ? 5.801 -1.834 6.566 1 96.81 78 GLU B C 1
ATOM 2354 O O . GLU B 1 78 ? 5.367 -2.762 5.879 1 96.81 78 GLU B O 1
ATOM 2359 N N . ALA B 1 79 ? 6.32 -2.021 7.75 1 94.94 79 ALA B N 1
ATOM 2360 C CA . ALA B 1 79 ? 6.445 -3.354 8.336 1 94.94 79 ALA B CA 1
ATOM 2361 C C . ALA B 1 79 ? 5.074 -3.949 8.641 1 94.94 79 ALA B C 1
ATOM 2363 O O . ALA B 1 79 ? 4.805 -5.109 8.32 1 94.94 79 ALA B O 1
ATOM 2364 N N . ILE B 1 80 ? 4.242 -3.197 9.188 1 95.88 80 ILE B N 1
ATOM 2365 C CA . ILE B 1 80 ? 2.922 -3.654 9.609 1 95.88 80 ILE B CA 1
ATOM 2366 C C . ILE B 1 80 ? 2.096 -4.035 8.383 1 95.88 80 ILE B C 1
ATOM 2368 O O . ILE B 1 80 ? 1.432 -5.074 8.367 1 95.88 80 ILE B O 1
ATOM 2372 N N . THR B 1 81 ? 2.113 -3.189 7.352 1 96.25 81 THR B N 1
ATOM 2373 C CA . THR B 1 81 ? 1.303 -3.451 6.164 1 96.25 81 THR B CA 1
ATOM 2374 C C . THR B 1 81 ? 1.811 -4.684 5.426 1 96.25 81 THR B C 1
ATOM 2376 O O . THR B 1 81 ? 1.021 -5.453 4.871 1 96.25 81 THR B O 1
ATOM 2379 N N . ASN B 1 82 ? 3.121 -4.859 5.434 1 94.62 82 ASN B N 1
ATOM 2380 C CA . ASN B 1 82 ? 3.645 -6.09 4.852 1 94.62 82 ASN B CA 1
ATOM 2381 C C . ASN B 1 82 ? 3.203 -7.316 5.645 1 94.62 82 ASN B C 1
ATOM 2383 O O . ASN B 1 82 ? 2.891 -8.359 5.066 1 94.62 82 ASN B O 1
ATOM 2387 N N . LEU B 1 83 ? 3.223 -7.184 6.93 1 93.38 83 LEU B N 1
ATOM 2388 C CA . LEU B 1 83 ? 2.752 -8.273 7.785 1 93.38 83 LEU B CA 1
ATOM 2389 C C . LEU B 1 83 ? 1.278 -8.562 7.531 1 93.38 83 LEU B C 1
ATOM 2391 O O . LEU B 1 83 ? 0.877 -9.727 7.445 1 93.38 83 LEU B O 1
ATOM 2395 N N . ILE B 1 84 ? 0.489 -7.543 7.398 1 94.94 84 ILE B N 1
ATOM 2396 C CA . ILE B 1 84 ? -0.937 -7.691 7.125 1 94.94 84 ILE B CA 1
ATOM 2397 C C . ILE B 1 84 ? -1.134 -8.406 5.789 1 94.94 84 ILE B C 1
ATOM 2399 O O . ILE B 1 84 ? -1.934 -9.336 5.688 1 94.94 84 ILE B O 1
ATOM 2403 N N . MET B 1 85 ? -0.415 -7.953 4.801 1 93.56 85 MET B N 1
ATOM 2404 C CA . MET B 1 85 ? -0.543 -8.531 3.465 1 93.56 85 MET B CA 1
ATOM 2405 C C . MET B 1 85 ? -0.223 -10.023 3.482 1 93.56 85 MET B C 1
ATOM 2407 O O . MET B 1 85 ? -0.969 -10.828 2.924 1 93.56 85 MET B O 1
ATOM 2411 N N . ILE B 1 86 ? 0.841 -10.367 4.195 1 91.75 86 ILE B N 1
ATOM 2412 C CA . ILE B 1 86 ? 1.255 -11.766 4.207 1 91.75 86 ILE B CA 1
ATOM 2413 C C . ILE B 1 86 ? 0.25 -12.594 5.004 1 91.75 86 ILE B C 1
ATOM 2415 O O . ILE B 1 86 ? -0.042 -13.734 4.648 1 91.75 86 ILE B O 1
ATOM 2419 N N . LEU B 1 87 ? -0.224 -12.117 6.098 1 93 87 LEU B N 1
ATOM 2420 C CA . LEU B 1 87 ? -1.198 -12.836 6.91 1 93 87 LEU B CA 1
ATOM 2421 C C . LEU B 1 87 ? -2.484 -13.086 6.129 1 93 87 LEU B C 1
ATOM 2423 O O . LEU B 1 87 ? -2.996 -14.203 6.105 1 93 87 LEU B O 1
ATOM 2427 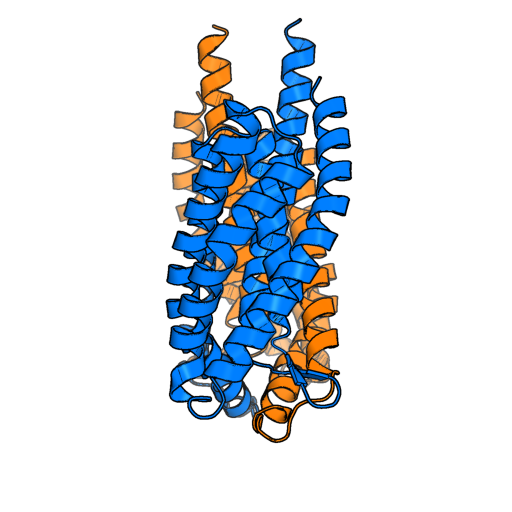N N . ILE B 1 88 ? -2.957 -12.102 5.457 1 94.25 88 ILE B N 1
ATOM 2428 C CA . ILE B 1 88 ? -4.195 -12.219 4.695 1 94.25 88 ILE B CA 1
ATOM 2429 C C . ILE B 1 88 ? -4.004 -13.195 3.541 1 94.25 88 ILE B C 1
ATOM 2431 O O . ILE B 1 88 ? -4.844 -14.07 3.312 1 94.25 88 ILE B O 1
ATOM 2435 N N . THR B 1 89 ? -2.924 -13.047 2.832 1 91.12 89 THR B N 1
ATOM 2436 C CA . THR B 1 89 ? -2.666 -13.93 1.695 1 91.12 89 THR B CA 1
ATOM 2437 C C . THR B 1 89 ? -2.527 -15.375 2.152 1 91.12 89 THR B C 1
ATOM 2439 O O . THR B 1 89 ? -3.061 -16.281 1.519 1 91.12 89 THR B O 1
ATOM 2442 N N . ASN B 1 90 ? -1.834 -15.578 3.266 1 90.31 90 ASN B N 1
ATOM 2443 C CA . ASN B 1 90 ? -1.661 -16.938 3.779 1 90.31 90 ASN B CA 1
ATOM 2444 C C . ASN B 1 90 ? -2.992 -17.547 4.207 1 90.31 90 ASN B C 1
ATOM 2446 O O . ASN B 1 90 ? -3.223 -18.734 4.008 1 90.31 90 ASN B O 1
ATOM 2450 N N . ILE B 1 91 ? -3.828 -16.781 4.793 1 91.94 91 ILE B N 1
ATOM 2451 C CA . ILE B 1 91 ? -5.145 -17.25 5.207 1 91.94 91 ILE B CA 1
ATOM 2452 C C . ILE B 1 91 ? -5.949 -17.672 3.98 1 91.94 91 ILE B C 1
ATOM 2454 O O . ILE B 1 91 ? -6.543 -18.75 3.963 1 91.94 91 ILE B O 1
ATOM 2458 N N . VAL B 1 92 ? -5.938 -16.938 2.936 1 89.75 92 VAL B N 1
ATOM 2459 C CA . VAL B 1 92 ? -6.746 -17.188 1.749 1 89.75 92 VAL B CA 1
ATOM 2460 C C . VAL B 1 92 ? -6.215 -18.406 1.005 1 89.75 92 VAL B C 1
ATOM 2462 O O . VAL B 1 92 ? -6.992 -19.25 0.561 1 89.75 92 VAL B O 1
ATOM 2465 N N . ILE B 1 93 ? -4.887 -18.547 0.906 1 86.81 93 ILE B N 1
ATOM 2466 C CA . ILE B 1 93 ? -4.293 -19.656 0.163 1 86.81 93 ILE B CA 1
ATOM 2467 C C . ILE B 1 93 ? -4.531 -20.953 0.911 1 86.81 93 ILE B C 1
ATOM 2469 O O . ILE B 1 93 ? -4.555 -22.031 0.303 1 86.81 93 ILE B O 1
ATOM 2473 N N . SER B 1 94 ? -4.727 -20.906 2.201 1 87.75 94 SER B N 1
ATOM 2474 C CA . SER B 1 94 ? -4.934 -22.094 3.01 1 87.75 94 SER B CA 1
ATOM 2475 C C . SER B 1 94 ? -6.402 -22.5 3.033 1 87.75 94 SER B C 1
ATOM 2477 O O . SER B 1 94 ? -6.75 -23.578 3.523 1 87.75 94 SER B O 1
ATOM 2479 N N . MET B 1 95 ? -7.293 -21.75 2.529 1 87.88 95 MET B N 1
ATOM 2480 C CA . MET B 1 95 ? -8.727 -22.031 2.527 1 87.88 95 MET B CA 1
ATOM 2481 C C . MET B 1 95 ? -9.094 -22.984 1.396 1 87.88 95 MET B C 1
ATOM 2483 O O . MET B 1 95 ? -8.391 -23.047 0.384 1 87.88 95 MET B O 1
ATOM 2487 N N . PRO B 1 96 ? -10.133 -23.75 1.604 1 85.69 96 PRO B N 1
ATOM 2488 C CA . PRO B 1 96 ? -10.57 -24.641 0.532 1 85.69 96 PRO B CA 1
ATOM 2489 C C . PRO B 1 96 ? -10.977 -23.891 -0.735 1 85.69 96 PRO B C 1
ATOM 2491 O O . PRO B 1 96 ? -11.375 -22.734 -0.666 1 85.69 96 PRO B O 1
ATOM 2494 N N . TYR B 1 97 ? -10.734 -24.5 -1.902 1 82.62 97 TYR B N 1
ATOM 2495 C CA . TYR B 1 97 ? -11.07 -23.891 -3.186 1 82.62 97 TYR B CA 1
ATOM 2496 C C . TYR B 1 97 ? -12.102 -24.734 -3.934 1 82.62 97 TYR B C 1
ATOM 2498 O O . TYR B 1 97 ? -12.164 -25.953 -3.752 1 82.62 97 TYR B O 1
ATOM 2506 N N . PRO B 1 98 ? -12.883 -24.047 -4.637 1 77.88 98 PRO B N 1
ATOM 2507 C CA . PRO B 1 98 ? -13.891 -24.781 -5.406 1 77.88 98 PRO B CA 1
ATOM 2508 C C . PRO B 1 98 ? -13.297 -25.516 -6.609 1 77.88 98 PRO B C 1
ATOM 2510 O O . PRO B 1 98 ? -12.203 -25.172 -7.066 1 77.88 98 PRO B O 1
ATOM 2513 N N . ASP B 1 99 ? -14.039 -26.5 -7.086 1 74.5 99 ASP B N 1
ATOM 2514 C CA . ASP B 1 99 ? -13.617 -27.344 -8.195 1 74.5 99 ASP B CA 1
ATOM 2515 C C . ASP B 1 99 ? -13.422 -26.531 -9.469 1 74.5 99 ASP B C 1
ATOM 2517 O O . ASP B 1 99 ? -12.617 -26.875 -10.328 1 74.5 99 ASP B O 1
ATOM 2521 N N . VAL B 1 100 ? -14.078 -25.406 -9.477 1 68.75 100 VAL B N 1
ATOM 2522 C CA . VAL B 1 100 ? -14.039 -24.594 -10.688 1 68.75 100 VAL B CA 1
ATOM 2523 C C . VAL B 1 100 ? -12.703 -23.875 -10.781 1 68.75 100 VAL B C 1
ATOM 2525 O O . VAL B 1 100 ? -12.266 -23.5 -11.875 1 68.75 100 VAL B O 1
ATOM 2528 N N . PHE B 1 101 ? -12.07 -23.75 -9.656 1 69 101 PHE B N 1
ATOM 2529 C CA . PHE B 1 101 ? -10.797 -23.047 -9.609 1 69 101 PHE B CA 1
ATOM 2530 C C . PHE B 1 101 ? -9.633 -24.016 -9.758 1 69 101 PHE B C 1
ATOM 2532 O O . PHE B 1 101 ? -9.258 -24.703 -8.805 1 69 101 PHE B O 1
ATOM 2539 N N . LYS B 1 102 ? -8.984 -24.016 -10.922 1 67.94 102 LYS B N 1
ATOM 2540 C CA . LYS B 1 102 ? -7.973 -25 -11.266 1 67.94 102 LYS B CA 1
ATOM 2541 C C . LYS B 1 102 ? -6.57 -24.5 -10.93 1 67.94 102 LYS B C 1
ATOM 2543 O O . LYS B 1 102 ? -5.621 -25.281 -10.867 1 67.94 102 LYS B O 1
ATOM 2548 N N . GLU B 1 103 ? -6.504 -23.203 -10.664 1 71.44 103 GLU B N 1
ATOM 2549 C CA . GLU B 1 103 ? -5.164 -22.641 -10.523 1 71.44 103 GLU B CA 1
ATOM 2550 C C . GLU B 1 103 ? -4.773 -22.531 -9.047 1 71.44 103 GLU B C 1
ATOM 2552 O O . GLU B 1 103 ? -3.934 -21.703 -8.688 1 71.44 103 GLU B O 1
ATOM 2557 N N . SER B 1 104 ? -5.391 -23.359 -8.203 1 73.12 104 SER B N 1
ATOM 2558 C CA . SER B 1 104 ? -5.137 -23.266 -6.773 1 73.12 104 SER B CA 1
ATOM 2559 C C . SER B 1 104 ? -3.684 -23.609 -6.445 1 73.12 104 SER B C 1
ATOM 2561 O O . SER B 1 104 ? -3.051 -22.922 -5.641 1 73.12 104 SER B O 1
ATOM 2563 N N . MET B 1 105 ? -3.16 -24.578 -7.109 1 77.44 105 MET B N 1
ATOM 2564 C CA . MET B 1 105 ? -1.788 -24.984 -6.82 1 77.44 105 MET B CA 1
ATOM 2565 C C . MET B 1 105 ? -0.796 -23.922 -7.301 1 77.44 105 MET B C 1
ATOM 2567 O O . MET B 1 105 ? 0.256 -23.734 -6.688 1 77.44 105 MET B O 1
ATOM 2571 N N . ASP B 1 106 ? -1.157 -23.266 -8.359 1 79.19 106 ASP B N 1
ATOM 2572 C CA . ASP B 1 106 ? -0.299 -22.172 -8.836 1 79.19 106 ASP B CA 1
ATOM 2573 C C . ASP B 1 106 ? -0.23 -21.047 -7.824 1 79.19 106 ASP B C 1
ATOM 2575 O O . ASP B 1 106 ? 0.836 -20.469 -7.602 1 79.19 106 ASP B O 1
ATOM 2579 N N . TYR B 1 107 ? -1.313 -20.797 -7.203 1 80.75 107 TYR B N 1
ATOM 2580 C CA . TYR B 1 107 ? -1.355 -19.766 -6.176 1 80.75 107 TYR B CA 1
ATOM 2581 C C . TYR B 1 107 ? -0.509 -20.156 -4.973 1 80.75 107 TYR B C 1
ATOM 2583 O O . TYR B 1 107 ? 0.246 -19.344 -4.441 1 80.75 107 TYR B O 1
ATOM 2591 N N . TYR B 1 108 ? -0.638 -21.344 -4.629 1 79.75 108 TYR B N 1
ATOM 2592 C CA . TYR B 1 108 ? 0.132 -21.844 -3.494 1 79.75 108 TYR B CA 1
ATOM 2593 C C . TYR B 1 108 ? 1.627 -21.797 -3.787 1 79.75 108 TYR B C 1
ATOM 2595 O O . TYR B 1 108 ? 2.416 -21.344 -2.953 1 79.75 108 TYR B O 1
ATOM 2603 N N . ASN B 1 109 ? 2.01 -22.156 -4.934 1 80.88 109 ASN B N 1
ATOM 2604 C CA . ASN B 1 109 ? 3.42 -22.203 -5.309 1 80.88 109 ASN B CA 1
ATOM 2605 C C . ASN B 1 109 ? 4 -20.797 -5.449 1 80.88 109 ASN B C 1
ATOM 2607 O O . ASN B 1 109 ? 5.203 -20.594 -5.273 1 80.88 109 ASN B O 1
ATOM 2611 N N . THR B 1 110 ? 3.207 -19.906 -5.758 1 81.06 110 THR B N 1
ATOM 2612 C CA . THR B 1 110 ? 3.666 -18.531 -5.961 1 81.06 110 THR B CA 1
ATOM 2613 C C . THR B 1 110 ? 3.727 -17.781 -4.633 1 81.06 110 THR B C 1
ATOM 2615 O O . THR B 1 110 ? 4.738 -17.141 -4.316 1 81.06 110 THR B O 1
ATOM 2618 N N . PHE B 1 111 ? 2.762 -17.953 -3.762 1 84.56 111 PHE B N 1
ATOM 2619 C CA . PHE B 1 111 ? 2.645 -17.078 -2.596 1 84.56 111 PHE B CA 1
ATOM 2620 C C . PHE B 1 111 ? 3.312 -17.719 -1.38 1 84.56 111 PHE B C 1
ATOM 2622 O O . PHE B 1 111 ? 3.738 -17 -0.464 1 84.56 111 PHE B O 1
ATOM 2629 N N . ASN B 1 112 ? 3.457 -19 -1.381 1 78.31 112 ASN B N 1
ATOM 2630 C CA . ASN B 1 112 ? 4.066 -19.656 -0.226 1 78.31 112 ASN B CA 1
ATOM 2631 C C . ASN B 1 112 ? 5.516 -19.219 -0.037 1 78.31 112 ASN B C 1
ATOM 2633 O O . ASN B 1 112 ? 5.906 -18.797 1.052 1 78.31 112 ASN B O 1
ATOM 2637 N N . PRO B 1 113 ? 6.277 -19.25 -1.081 1 76.88 113 PRO B N 1
ATOM 2638 C CA . PRO B 1 113 ? 7.652 -18.781 -0.909 1 76.88 113 PRO B CA 1
ATOM 2639 C C . PRO B 1 113 ? 7.73 -17.297 -0.591 1 76.88 113 PRO B C 1
ATOM 2641 O O . PRO B 1 113 ? 8.617 -16.859 0.149 1 76.88 113 PRO B O 1
ATOM 2644 N N . ILE B 1 114 ? 6.863 -16.531 -1.133 1 77.31 114 ILE B N 1
ATOM 2645 C CA . ILE B 1 114 ? 6.816 -15.094 -0.879 1 77.31 114 ILE B CA 1
ATOM 2646 C C . ILE B 1 114 ? 6.594 -14.844 0.61 1 77.31 114 ILE B C 1
ATOM 2648 O O . ILE B 1 114 ? 7.258 -13.992 1.208 1 77.31 114 ILE B O 1
ATOM 2652 N N . SER B 1 115 ? 5.754 -15.641 1.173 1 78.69 115 SER B N 1
ATOM 2653 C CA . SER B 1 115 ? 5.434 -15.484 2.588 1 78.69 115 SER B CA 1
ATOM 2654 C C . SER B 1 115 ? 6.645 -15.773 3.465 1 78.69 115 SER B C 1
ATOM 2656 O O . SER B 1 115 ? 6.879 -15.086 4.461 1 78.69 115 SER B O 1
ATOM 2658 N N . ASN B 1 116 ? 7.402 -16.703 3.109 1 74.31 116 ASN B N 1
ATOM 2659 C CA . ASN B 1 116 ? 8.586 -17.078 3.879 1 74.31 116 ASN B CA 1
ATOM 2660 C C . ASN B 1 116 ? 9.656 -15.992 3.803 1 74.31 116 ASN B C 1
ATOM 2662 O O . ASN B 1 116 ? 10.328 -15.703 4.797 1 74.31 116 ASN B O 1
ATOM 2666 N N . LEU B 1 117 ? 9.648 -15.414 2.629 1 76.44 117 LEU B N 1
ATOM 2667 C CA . LEU B 1 117 ? 10.656 -14.383 2.4 1 76.44 117 LEU B CA 1
ATOM 2668 C C . LEU B 1 117 ? 10.25 -13.07 3.055 1 76.44 117 LEU B C 1
ATOM 2670 O O . LEU B 1 117 ? 11.109 -12.289 3.469 1 76.44 117 LEU B O 1
ATOM 2674 N N . PHE B 1 118 ? 8.977 -12.938 3.264 1 72.44 118 PHE B N 1
ATOM 2675 C CA . PHE B 1 118 ? 8.438 -11.672 3.754 1 72.44 118 PHE B CA 1
ATOM 2676 C C . PHE B 1 118 ? 8.812 -11.453 5.211 1 72.44 118 PHE B C 1
ATOM 2678 O O . PHE B 1 118 ? 9.188 -10.344 5.602 1 72.44 118 PHE B O 1
ATOM 2685 N N . VAL B 1 119 ? 8.836 -12.516 5.953 1 75.38 119 VAL B N 1
ATOM 2686 C CA . VAL B 1 119 ? 9.102 -12.328 7.375 1 75.38 119 VAL B CA 1
ATOM 2687 C C . VAL B 1 119 ? 10.547 -11.859 7.57 1 75.38 119 VAL B C 1
ATOM 2689 O O . VAL B 1 119 ? 10.797 -10.914 8.32 1 75.38 119 VAL B O 1
ATOM 2692 N N . ALA B 1 120 ? 11.469 -12.438 6.883 1 75.94 120 ALA B N 1
ATOM 2693 C CA . ALA B 1 120 ? 12.867 -12.016 6.949 1 75.94 120 ALA B CA 1
ATOM 2694 C C . ALA B 1 120 ? 13.031 -10.602 6.418 1 75.94 120 ALA B C 1
ATOM 2696 O O . ALA B 1 120 ? 13.758 -9.789 7.012 1 75.94 120 ALA B O 1
ATOM 2697 N N . ASN B 1 121 ? 12.281 -10.289 5.422 1 80.69 121 ASN B N 1
ATOM 2698 C CA . ASN B 1 121 ? 12.398 -8.984 4.781 1 80.69 121 ASN B CA 1
ATOM 2699 C C . ASN B 1 121 ? 11.805 -7.875 5.648 1 80.69 121 ASN B C 1
ATOM 2701 O O . ASN B 1 121 ? 12.312 -6.754 5.664 1 80.69 121 ASN B O 1
ATOM 2705 N N . ILE B 1 122 ? 10.781 -8.289 6.422 1 87.25 122 ILE B N 1
ATOM 2706 C CA . ILE B 1 122 ? 10.141 -7.293 7.277 1 87.25 122 ILE B CA 1
ATOM 2707 C C . ILE B 1 122 ? 11.117 -6.828 8.352 1 87.25 122 ILE B C 1
ATOM 2709 O O . ILE B 1 122 ? 11.273 -5.629 8.586 1 87.25 122 ILE B O 1
ATOM 2713 N N . PHE B 1 123 ? 11.781 -7.801 8.859 1 85.56 123 PHE B N 1
ATOM 2714 C CA . PHE B 1 123 ? 12.766 -7.477 9.883 1 85.56 123 PHE B CA 1
ATOM 2715 C C . PHE B 1 123 ? 13.945 -6.723 9.289 1 85.56 123 PHE B C 1
ATOM 2717 O O . PHE B 1 123 ? 14.359 -5.688 9.82 1 85.56 123 PHE B O 1
ATOM 2724 N N . GLY B 1 124 ? 14.492 -7.227 8.305 1 87.69 124 GLY B N 1
ATOM 2725 C CA . GLY B 1 124 ? 15.625 -6.59 7.656 1 87.69 124 GLY B CA 1
ATOM 2726 C C . GLY B 1 124 ? 15.328 -5.184 7.176 1 87.69 124 GLY B C 1
ATOM 2727 O O . GLY B 1 124 ? 16.141 -4.273 7.363 1 87.69 124 GLY B O 1
ATOM 2728 N N . SER B 1 125 ? 14.18 -5.059 6.633 1 89.38 125 SER B N 1
ATOM 2729 C CA . SER B 1 125 ? 13.805 -3.752 6.105 1 89.38 125 SER B CA 1
ATOM 2730 C C . SER B 1 125 ? 13.594 -2.742 7.23 1 89.38 125 SER B C 1
ATOM 2732 O O . SER B 1 125 ? 13.969 -1.576 7.105 1 89.38 125 SER B O 1
ATOM 2734 N N . PHE B 1 126 ? 12.969 -3.223 8.266 1 92.94 126 PHE B N 1
ATOM 2735 C CA . PHE B 1 126 ? 12.734 -2.332 9.398 1 92.94 126 PHE B CA 1
ATOM 2736 C C . PHE B 1 126 ? 14.047 -1.798 9.953 1 92.94 126 PHE B C 1
ATOM 2738 O O . PHE B 1 126 ? 14.211 -0.589 10.133 1 92.94 126 PHE B O 1
ATOM 2745 N N . VAL B 1 127 ? 14.969 -2.639 10.156 1 92.56 127 VAL B N 1
ATOM 2746 C CA . VAL B 1 127 ? 16.266 -2.256 10.688 1 92.56 127 VAL B CA 1
ATOM 2747 C C . VAL B 1 127 ? 16.984 -1.344 9.695 1 92.56 127 VAL B C 1
ATOM 2749 O O . VAL B 1 127 ? 17.547 -0.317 10.078 1 92.56 127 VAL B O 1
ATOM 2752 N N . ALA B 1 128 ? 16.875 -1.702 8.477 1 94.38 128 ALA B N 1
ATOM 2753 C CA . ALA B 1 128 ? 17.578 -0.953 7.434 1 94.38 128 ALA B CA 1
ATOM 2754 C C . ALA B 1 128 ? 17.016 0.456 7.293 1 94.38 128 ALA B C 1
ATOM 2756 O O . ALA B 1 128 ? 17.766 1.43 7.199 1 94.38 128 ALA B O 1
ATOM 2757 N N . PHE B 1 129 ? 15.734 0.564 7.316 1 96.56 129 PHE B N 1
ATOM 2758 C CA . PHE B 1 129 ? 15.109 1.87 7.145 1 96.56 129 PHE B CA 1
ATOM 2759 C C . PHE B 1 129 ? 15.391 2.766 8.344 1 96.56 129 PHE B C 1
ATOM 2761 O O . PHE B 1 129 ? 15.609 3.967 8.195 1 96.56 129 PHE B O 1
ATOM 2768 N N . VAL B 1 130 ? 15.344 2.174 9.523 1 96 130 VAL B N 1
ATOM 2769 C CA . VAL B 1 130 ? 15.586 2.953 10.734 1 96 130 VAL B CA 1
ATOM 2770 C C . VAL B 1 130 ? 17.031 3.438 10.742 1 96 130 VAL B C 1
ATOM 2772 O O . VAL B 1 130 ? 17.297 4.625 10.953 1 96 130 VAL B O 1
ATOM 2775 N N . LEU B 1 131 ? 17.922 2.537 10.492 1 95.69 131 LEU B N 1
ATOM 2776 C CA . LEU B 1 131 ? 19.328 2.895 10.445 1 95.69 131 LEU B CA 1
ATOM 2777 C C . LEU B 1 131 ? 19.594 3.953 9.375 1 95.69 131 LEU B C 1
ATOM 2779 O O . LEU B 1 131 ? 20.297 4.93 9.625 1 95.69 131 LEU B O 1
ATOM 2783 N N . ASN B 1 132 ? 19.031 3.736 8.25 1 96.5 132 ASN B N 1
ATOM 2784 C CA . ASN B 1 132 ? 19.203 4.68 7.145 1 96.5 132 ASN B CA 1
ATOM 2785 C C . ASN B 1 132 ? 18.688 6.07 7.523 1 96.5 132 ASN B C 1
ATOM 2787 O O . ASN B 1 132 ? 19.359 7.074 7.254 1 96.5 132 ASN B O 1
ATOM 2791 N N . SER B 1 133 ? 17.531 6.082 8.102 1 96.06 133 SER B N 1
ATOM 2792 C CA . SER B 1 133 ? 16.922 7.367 8.445 1 96.06 133 SER B CA 1
ATOM 2793 C C . SER B 1 133 ? 17.75 8.094 9.5 1 96.06 133 SER B C 1
ATOM 2795 O O . SER B 1 133 ? 17.875 9.32 9.461 1 96.06 133 SER B O 1
ATOM 2797 N N . ILE B 1 134 ? 18.312 7.371 10.508 1 95.69 134 ILE B N 1
ATOM 2798 C CA . ILE B 1 134 ? 19.125 7.957 11.555 1 95.69 134 ILE B CA 1
ATOM 2799 C C . ILE B 1 134 ? 20.391 8.555 10.945 1 95.69 134 ILE B C 1
ATOM 2801 O O . ILE B 1 134 ? 20.734 9.711 11.219 1 95.69 134 ILE B O 1
ATOM 2805 N N . ILE B 1 135 ? 21.047 7.816 10.133 1 96.56 135 ILE B N 1
ATOM 2806 C CA . ILE B 1 135 ? 22.312 8.25 9.539 1 96.56 135 ILE B CA 1
ATOM 2807 C C . ILE B 1 135 ? 22.047 9.398 8.562 1 96.56 135 ILE B C 1
ATOM 2809 O O . ILE B 1 135 ? 22.766 10.398 8.555 1 96.56 135 ILE B O 1
ATOM 2813 N N . PHE B 1 136 ? 21.047 9.25 7.75 1 97.38 136 PHE B N 1
ATOM 2814 C CA . PHE B 1 136 ? 20.688 10.297 6.809 1 97.38 136 PHE B CA 1
ATOM 2815 C C . PHE B 1 136 ? 20.422 11.609 7.539 1 97.38 136 PHE B C 1
ATOM 2817 O O . PHE B 1 136 ? 20.938 12.656 7.152 1 97.38 136 PHE B O 1
ATOM 2824 N N . SER B 1 137 ? 19.594 11.523 8.578 1 95.56 137 SER B N 1
ATOM 2825 C CA . SER B 1 137 ? 19.25 12.727 9.336 1 95.56 137 SER B CA 1
ATOM 2826 C C . SER B 1 137 ? 20.484 13.344 9.984 1 95.56 137 SER B C 1
ATOM 2828 O O . SER B 1 137 ? 20.578 14.57 10.086 1 95.56 137 SER B O 1
ATOM 2830 N N . TYR B 1 138 ? 21.344 12.523 10.453 1 95.12 138 TYR B N 1
ATOM 2831 C CA . TYR B 1 138 ? 22.578 13.016 11.039 1 95.12 138 TYR B CA 1
ATOM 2832 C C . TYR B 1 138 ? 23.375 13.828 10.031 1 95.12 138 TYR B C 1
ATOM 2834 O O . TYR B 1 138 ? 23.812 14.945 10.336 1 95.12 138 TYR B O 1
ATOM 2842 N N . PHE B 1 139 ? 23.516 13.398 8.828 1 95.94 139 PHE B N 1
ATOM 2843 C CA . PHE B 1 139 ? 24.312 14.07 7.809 1 95.94 139 PHE B CA 1
ATOM 2844 C C . PHE B 1 139 ? 23.562 15.266 7.242 1 95.94 139 PHE B C 1
ATOM 2846 O O . PHE B 1 139 ? 24.156 16.328 7.016 1 95.94 139 PHE B O 1
ATOM 2853 N N . TYR B 1 140 ? 22.297 15.055 7.027 1 95.5 140 TYR B N 1
ATOM 2854 C CA . TYR B 1 140 ? 21.5 16.078 6.363 1 95.5 140 TYR B CA 1
ATOM 2855 C C . TYR B 1 140 ? 21.203 17.234 7.309 1 95.5 140 TYR B C 1
ATOM 2857 O O . TYR B 1 140 ? 21.375 18.406 6.941 1 95.5 140 TYR B O 1
ATOM 2865 N N . ARG B 1 141 ? 20.844 17 8.523 1 93.44 141 ARG B N 1
ATOM 2866 C CA . ARG B 1 141 ? 20.391 18.047 9.438 1 93.44 141 ARG B CA 1
ATOM 2867 C C . ARG B 1 141 ? 21.531 18.531 10.328 1 93.44 141 ARG B C 1
ATOM 2869 O O . ARG B 1 141 ? 21.672 19.734 10.562 1 93.44 141 ARG B O 1
ATOM 2876 N N . ASN B 1 142 ? 22.266 17.562 10.867 1 93.75 142 ASN B N 1
ATOM 2877 C CA . ASN B 1 142 ? 23.312 17.953 11.812 1 93.75 142 ASN B CA 1
ATOM 2878 C C . ASN B 1 142 ? 24.562 18.438 11.086 1 93.75 142 ASN B C 1
ATOM 2880 O O . ASN B 1 142 ? 25.125 19.484 11.445 1 93.75 142 ASN B O 1
ATOM 2884 N N . LYS B 1 143 ? 25.031 17.75 10.102 1 95.75 143 LYS B N 1
ATOM 2885 C CA . LYS B 1 143 ? 26.25 18.125 9.383 1 95.75 143 LYS B CA 1
ATOM 2886 C C . LYS B 1 143 ? 25.938 19.047 8.219 1 95.75 143 LYS B C 1
ATOM 2888 O O . LYS B 1 143 ? 26.844 19.609 7.598 1 95.75 143 LYS B O 1
ATOM 2893 N N . LYS B 1 144 ? 24.656 19.188 7.828 1 95.38 144 LYS B N 1
ATOM 2894 C CA . LYS B 1 144 ? 24.172 20.109 6.809 1 95.38 144 LYS B CA 1
ATOM 2895 C C . LYS B 1 144 ? 24.781 19.797 5.445 1 95.38 144 LYS B C 1
ATOM 2897 O O . LYS B 1 144 ? 25.203 20.688 4.719 1 95.38 144 LYS B O 1
ATOM 2902 N N . LEU B 1 145 ? 24.938 18.5 5.242 1 96.44 145 LEU B N 1
ATOM 2903 C CA . LEU B 1 145 ? 25.375 18.062 3.92 1 96.44 145 LEU B CA 1
ATOM 2904 C C . LEU B 1 145 ? 24.219 18.109 2.924 1 96.44 145 LEU B C 1
ATOM 2906 O O . LEU B 1 145 ? 23.062 18.234 3.32 1 96.44 145 LEU B O 1
ATOM 2910 N N . SER B 1 146 ? 24.656 18.141 1.674 1 96.44 146 SER B N 1
ATOM 2911 C CA . SER B 1 146 ? 23.625 18.141 0.643 1 96.44 146 SER B CA 1
ATOM 2912 C C . SER B 1 146 ? 22.766 16.875 0.723 1 96.44 146 SER B C 1
ATOM 2914 O O . SER B 1 146 ? 23.188 15.875 1.292 1 96.44 146 SER B O 1
ATOM 2916 N N . PHE B 1 147 ? 21.594 16.938 0.188 1 96.81 147 PHE B N 1
ATOM 2917 C CA . PHE B 1 147 ? 20.703 15.781 0.169 1 96.81 147 PHE B CA 1
ATOM 2918 C C . PHE B 1 147 ? 21.375 14.586 -0.494 1 96.81 147 PHE B C 1
ATOM 2920 O O . PHE B 1 147 ? 21.328 13.477 0.035 1 96.81 147 PHE B O 1
ATOM 2927 N N . ILE B 1 148 ? 21.984 14.805 -1.687 1 97.12 148 ILE B N 1
ATOM 2928 C CA . ILE B 1 148 ? 22.578 13.727 -2.465 1 97.12 148 ILE B CA 1
ATOM 2929 C C . ILE B 1 148 ? 23.688 13.062 -1.655 1 97.12 148 ILE B C 1
ATOM 2931 O O . ILE B 1 148 ? 23.75 11.836 -1.555 1 97.12 148 ILE B O 1
ATOM 2935 N N . THR B 1 149 ? 24.5 13.844 -1.062 1 97.06 149 THR B N 1
ATOM 2936 C CA . THR B 1 149 ? 25.625 13.328 -0.291 1 97.06 149 THR B CA 1
ATOM 2937 C C . THR B 1 149 ? 25.125 12.562 0.936 1 97.06 149 THR B C 1
ATOM 2939 O O . THR B 1 149 ? 25.641 11.492 1.253 1 97.06 149 THR B O 1
ATOM 2942 N N . SER B 1 150 ? 24.141 13.102 1.603 1 97.5 150 SER B N 1
ATOM 2943 C CA . SER B 1 150 ? 23.578 12.453 2.781 1 97.5 150 SER B CA 1
ATOM 2944 C C . SER B 1 150 ? 22.938 11.117 2.424 1 97.5 150 SER B C 1
ATOM 2946 O O . SER B 1 150 ? 23.078 10.141 3.164 1 97.5 150 SER B O 1
ATOM 2948 N N . SER B 1 151 ? 22.25 11.141 1.302 1 97.19 151 SER B N 1
ATOM 2949 C CA . SER B 1 151 ? 21.578 9.93 0.845 1 97.19 151 SER B CA 1
ATOM 2950 C C . SER B 1 151 ? 22.578 8.844 0.478 1 97.19 151 SER B C 1
ATOM 2952 O O . SER B 1 151 ? 22.422 7.684 0.872 1 97.19 151 SER B O 1
ATOM 2954 N N . ILE B 1 152 ? 23.625 9.219 -0.204 1 96.31 152 ILE B N 1
ATOM 2955 C CA . ILE B 1 152 ? 24.625 8.266 -0.658 1 96.31 152 ILE B CA 1
ATOM 2956 C C . ILE B 1 152 ? 25.406 7.73 0.54 1 96.31 152 ILE B C 1
ATOM 2958 O O . ILE B 1 152 ? 25.641 6.523 0.647 1 96.31 152 ILE B O 1
ATOM 2962 N N . LEU B 1 153 ? 25.766 8.531 1.453 1 95.25 153 LEU B N 1
ATOM 2963 C CA . LEU B 1 153 ? 26.562 8.125 2.613 1 95.25 153 LEU B CA 1
ATOM 2964 C C . LEU B 1 153 ? 25.75 7.223 3.535 1 95.25 153 LEU B C 1
ATOM 2966 O O . LEU B 1 153 ? 26.266 6.23 4.051 1 95.25 153 LEU B O 1
ATOM 2970 N N . SER B 1 154 ? 24.5 7.625 3.766 1 96.06 154 SER B N 1
ATOM 2971 C CA . SER B 1 154 ? 23.656 6.789 4.625 1 96.06 154 SER B CA 1
ATOM 2972 C C . SER B 1 154 ? 23.469 5.402 4.027 1 96.06 154 SER B C 1
ATOM 2974 O O . SER B 1 154 ? 23.547 4.398 4.734 1 96.06 154 SER B O 1
ATOM 2976 N N . PHE B 1 155 ? 23.234 5.352 2.688 1 94.31 155 PHE B N 1
ATOM 2977 C CA . PHE B 1 155 ? 22.984 4.062 2.051 1 94.31 155 PHE B CA 1
ATOM 2978 C C . PHE B 1 155 ? 24.281 3.244 1.971 1 94.31 155 PHE B C 1
ATOM 2980 O O . PHE B 1 155 ? 24.234 2.016 2.057 1 94.31 155 PHE B O 1
ATOM 2987 N N . ALA B 1 156 ? 25.438 3.869 1.834 1 92.56 156 ALA B N 1
ATOM 2988 C CA . ALA B 1 156 ? 26.719 3.154 1.783 1 92.56 156 ALA B CA 1
ATOM 2989 C C . ALA B 1 156 ? 26.922 2.322 3.045 1 92.56 156 ALA B C 1
ATOM 2991 O O . ALA B 1 156 ? 27.5 1.234 2.988 1 92.56 156 ALA B O 1
ATOM 2992 N N . VAL B 1 157 ? 26.422 2.766 4.098 1 91.12 157 VAL B N 1
ATOM 2993 C CA . VAL B 1 157 ? 26.594 2.062 5.367 1 91.12 157 VAL B CA 1
ATOM 2994 C C . VAL B 1 157 ? 25.531 0.96 5.484 1 91.12 157 VAL B C 1
ATOM 2996 O O . VAL B 1 157 ? 25.844 -0.141 5.953 1 91.12 157 VAL B O 1
ATOM 2999 N N . VAL B 1 158 ? 24.375 1.278 4.98 1 93.19 158 VAL B N 1
ATOM 3000 C CA . VAL B 1 158 ? 23.234 0.404 5.277 1 93.19 158 VAL B CA 1
ATOM 3001 C C . VAL B 1 158 ? 23.156 -0.699 4.227 1 93.19 158 VAL B C 1
ATOM 3003 O O . VAL B 1 158 ? 22.578 -1.764 4.48 1 93.19 158 VAL B O 1
ATOM 3006 N N . VAL B 1 159 ? 23.766 -0.483 3.068 1 92.69 159 VAL B N 1
ATOM 3007 C CA . VAL B 1 159 ? 23.609 -1.415 1.956 1 92.69 159 VAL B CA 1
ATOM 3008 C C . VAL B 1 159 ? 24.156 -2.783 2.348 1 92.69 159 VAL B C 1
ATOM 3010 O O . VAL B 1 159 ? 23.609 -3.816 1.969 1 92.69 159 VAL B O 1
ATOM 3013 N N . VAL B 1 160 ? 25.219 -2.85 3.08 1 90.69 160 VAL B N 1
ATOM 3014 C CA . VAL B 1 160 ? 25.828 -4.105 3.488 1 90.69 160 VAL B CA 1
ATOM 3015 C C . VAL B 1 160 ? 24.922 -4.836 4.473 1 90.69 160 VAL B C 1
ATOM 3017 O O . VAL B 1 160 ? 24.656 -6.031 4.312 1 90.69 160 VAL B O 1
ATOM 3020 N N . VAL B 1 161 ? 24.438 -4.133 5.418 1 87.25 161 VAL B N 1
ATOM 3021 C CA . VAL B 1 161 ? 23.594 -4.715 6.445 1 87.25 161 VAL B CA 1
ATOM 3022 C C . VAL B 1 161 ? 22.281 -5.199 5.824 1 87.25 161 VAL B C 1
ATOM 3024 O O . VAL B 1 161 ? 21.859 -6.332 6.062 1 87.25 161 VAL B O 1
ATOM 3027 N N . TYR B 1 162 ? 21.688 -4.379 5.016 1 88.69 162 TYR B N 1
ATOM 3028 C CA . TYR B 1 162 ? 20.406 -4.668 4.395 1 88.69 162 TYR B CA 1
ATOM 3029 C C . TYR B 1 162 ? 20.5 -5.883 3.477 1 88.69 162 TYR B C 1
ATOM 3031 O O . TYR B 1 162 ? 19.734 -6.836 3.615 1 88.69 162 TYR B O 1
ATOM 3039 N N . THR B 1 163 ? 21.469 -5.848 2.586 1 87.81 163 THR B N 1
ATOM 3040 C CA . THR B 1 163 ? 21.562 -6.887 1.564 1 87.81 163 THR B CA 1
ATOM 3041 C C . THR B 1 163 ? 21.938 -8.227 2.189 1 87.81 163 THR B C 1
ATOM 3043 O O . THR B 1 163 ? 21.406 -9.273 1.791 1 87.81 163 THR B O 1
ATOM 3046 N N . THR B 1 164 ? 22.797 -8.172 3.162 1 86.5 164 THR B N 1
ATOM 3047 C CA . THR B 1 164 ? 23.219 -9.406 3.812 1 86.5 164 THR B CA 1
ATOM 3048 C C . THR B 1 164 ? 22.062 -10.031 4.582 1 86.5 164 THR B C 1
ATOM 3050 O O . THR B 1 164 ? 21.828 -11.234 4.477 1 86.5 164 THR B O 1
ATOM 3053 N N . ILE B 1 165 ? 21.328 -9.234 5.273 1 84.38 165 ILE B N 1
ATOM 3054 C CA . ILE B 1 165 ? 20.219 -9.742 6.086 1 84.38 165 ILE B CA 1
ATOM 3055 C C . ILE B 1 165 ? 19.125 -10.281 5.18 1 84.38 165 ILE B C 1
ATOM 3057 O O . ILE B 1 165 ? 18.672 -11.414 5.355 1 84.38 165 ILE B O 1
ATOM 3061 N N . THR B 1 166 ? 18.719 -9.523 4.207 1 83.06 166 THR B N 1
ATOM 3062 C CA . THR B 1 166 ? 17.562 -9.875 3.393 1 83.06 166 THR B CA 1
ATOM 3063 C C . THR B 1 166 ? 17.891 -11.047 2.467 1 83.06 166 THR B C 1
ATOM 3065 O O . THR B 1 166 ? 17.078 -11.938 2.268 1 83.06 166 THR B O 1
ATOM 3068 N N . ASP B 1 167 ? 19.109 -11.023 1.939 1 82.56 167 ASP B N 1
ATOM 3069 C CA . ASP B 1 167 ? 19.469 -12.094 1.014 1 82.56 167 ASP B CA 1
ATOM 3070 C C . ASP B 1 167 ? 19.688 -13.406 1.757 1 82.56 167 ASP B C 1
ATOM 3072 O O . ASP B 1 167 ? 19.266 -14.469 1.295 1 82.56 167 ASP B O 1
ATOM 3076 N N . TYR B 1 168 ? 20.328 -13.383 2.848 1 79.56 168 TYR B N 1
ATOM 3077 C CA . TYR B 1 168 ? 20.625 -14.609 3.578 1 79.56 168 TYR B CA 1
ATOM 3078 C C . TYR B 1 168 ? 19.359 -15.172 4.234 1 79.56 168 TYR B C 1
ATOM 3080 O O . TYR B 1 168 ? 19.156 -16.391 4.238 1 79.56 168 TYR B O 1
ATOM 3088 N N . LEU B 1 169 ? 18.578 -14.328 4.742 1 77.25 169 LEU B N 1
ATOM 3089 C CA . LEU B 1 169 ? 17.375 -14.797 5.406 1 77.25 169 LEU B CA 1
ATOM 3090 C C . LEU B 1 169 ? 16.344 -15.273 4.387 1 77.25 169 LEU B C 1
ATOM 3092 O O . LEU B 1 169 ? 15.609 -16.234 4.633 1 77.25 169 LEU B O 1
ATOM 3096 N N . ALA B 1 170 ? 16.312 -14.648 3.277 1 73.88 170 ALA B N 1
ATOM 3097 C CA . ALA B 1 170 ? 15.258 -14.945 2.312 1 73.88 170 ALA B CA 1
ATOM 3098 C C . ALA B 1 170 ? 15.68 -16.062 1.357 1 73.88 170 ALA B C 1
ATOM 3100 O O . ALA B 1 170 ? 14.875 -16.922 1.001 1 73.88 170 ALA B O 1
ATOM 3101 N N . PHE B 1 171 ? 16.969 -16.094 0.934 1 72.94 171 PHE B N 1
ATOM 3102 C CA . PHE B 1 171 ? 17.297 -16.906 -0.228 1 72.94 171 PHE B CA 1
ATOM 3103 C C . PHE B 1 171 ? 18.281 -18 0.144 1 72.94 171 PHE B C 1
ATOM 3105 O O . PHE B 1 171 ? 18.609 -18.859 -0.682 1 72.94 171 PHE B O 1
ATOM 3112 N N . ASN B 1 172 ? 18.641 -18.078 1.379 1 71.25 172 ASN B N 1
ATOM 3113 C CA . ASN B 1 172 ? 19.672 -19.031 1.754 1 71.25 172 ASN B CA 1
ATOM 3114 C C . ASN B 1 172 ? 19.203 -20.469 1.533 1 71.25 172 ASN B C 1
ATOM 3116 O O . ASN B 1 172 ? 19.984 -21.312 1.065 1 71.25 172 ASN B O 1
ATOM 3120 N N . GLU B 1 173 ? 18.016 -20.703 1.85 1 68.44 173 GLU B N 1
ATOM 3121 C CA . GLU B 1 173 ? 17.531 -22.078 1.706 1 68.44 173 GLU B CA 1
ATOM 3122 C C . GLU B 1 173 ? 17.359 -22.453 0.236 1 68.44 173 GLU B C 1
ATOM 3124 O O . GLU B 1 173 ? 17.656 -23.578 -0.163 1 68.44 173 GLU B O 1
ATOM 3129 N N . MET B 1 174 ? 17.094 -21.516 -0.576 1 67.94 174 MET B N 1
ATOM 3130 C CA . MET B 1 174 ? 16.75 -21.812 -1.963 1 67.94 174 MET B CA 1
ATOM 3131 C C . MET B 1 174 ? 17.953 -21.672 -2.873 1 67.94 174 MET B C 1
ATOM 3133 O O . MET B 1 174 ? 18.094 -22.391 -3.867 1 67.94 174 MET B O 1
ATOM 3137 N N . TYR B 1 175 ? 18.828 -20.766 -2.488 1 70.81 175 TYR B N 1
ATOM 3138 C CA . TYR B 1 175 ? 19.938 -20.438 -3.371 1 70.81 175 TYR B CA 1
ATOM 3139 C C . TYR B 1 175 ? 21.266 -20.5 -2.623 1 70.81 175 TYR B C 1
ATOM 3141 O O . TYR B 1 175 ? 22.109 -19.594 -2.762 1 70.81 175 TYR B O 1
ATOM 3149 N N . SER B 1 176 ? 21.422 -21.516 -1.887 1 75.19 176 SER B N 1
ATOM 3150 C CA . SER B 1 176 ? 22.594 -21.641 -1.033 1 75.19 176 SER B CA 1
ATOM 3151 C C . SER B 1 176 ? 23.875 -21.656 -1.86 1 75.19 176 SER B C 1
ATOM 3153 O O . SER B 1 176 ? 24.875 -21.047 -1.477 1 75.19 176 SER B O 1
ATOM 3155 N N . ASP B 1 177 ? 23.844 -22.219 -3.033 1 78.38 177 ASP B N 1
ATOM 3156 C CA . ASP B 1 177 ? 25.047 -22.422 -3.822 1 78.38 177 ASP B CA 1
ATOM 3157 C C . ASP B 1 177 ? 25.547 -21.109 -4.43 1 78.38 177 ASP B C 1
ATOM 3159 O O . ASP B 1 177 ? 26.734 -20.938 -4.676 1 78.38 177 ASP B O 1
ATOM 3163 N N . ILE B 1 178 ? 24.609 -20.203 -4.648 1 78.19 178 ILE B N 1
ATOM 3164 C CA . ILE B 1 178 ? 25.016 -18.984 -5.344 1 78.19 178 ILE B CA 1
ATOM 3165 C C . ILE B 1 178 ? 24.734 -17.766 -4.465 1 78.19 178 ILE B C 1
ATOM 3167 O O . ILE B 1 178 ? 24.734 -16.625 -4.949 1 78.19 178 ILE B O 1
ATOM 3171 N N . ILE B 1 179 ? 24.516 -17.984 -3.203 1 82.5 179 ILE B N 1
ATOM 3172 C CA . ILE B 1 179 ? 24.047 -16.922 -2.312 1 82.5 179 ILE B CA 1
ATOM 3173 C C . ILE B 1 179 ? 25.094 -15.82 -2.209 1 82.5 179 ILE B C 1
ATOM 3175 O O . ILE B 1 179 ? 24.75 -14.633 -2.168 1 82.5 179 ILE B O 1
ATOM 3179 N N . TYR B 1 180 ? 26.391 -16.203 -2.174 1 83.69 180 TYR B N 1
ATOM 3180 C CA . TYR B 1 180 ? 27.453 -15.219 -2.057 1 83.69 180 TYR B CA 1
ATOM 3181 C C . TYR B 1 180 ? 27.516 -14.336 -3.295 1 83.69 180 TYR B C 1
ATOM 3183 O O . TYR B 1 180 ? 27.531 -13.109 -3.189 1 83.69 180 TYR B O 1
ATOM 3191 N N . SER B 1 181 ? 27.5 -14.961 -4.469 1 83.94 181 SER B N 1
ATOM 3192 C CA . SER B 1 181 ? 27.531 -14.211 -5.719 1 83.94 181 SER B CA 1
ATOM 3193 C C . SER B 1 181 ? 26.281 -13.367 -5.902 1 83.94 181 SER B C 1
ATOM 3195 O O . SER B 1 181 ? 26.359 -12.234 -6.387 1 83.94 181 SER B O 1
ATOM 3197 N N . LEU B 1 182 ? 25.203 -13.859 -5.457 1 82.75 182 LEU B N 1
ATOM 3198 C CA . LEU B 1 182 ? 23.938 -13.148 -5.559 1 82.75 182 LEU B CA 1
ATOM 3199 C C . LEU B 1 182 ? 23.938 -11.914 -4.664 1 82.75 182 LEU B C 1
ATOM 3201 O O . LEU B 1 182 ? 23.5 -10.844 -5.078 1 82.75 182 LEU B O 1
ATOM 3205 N N .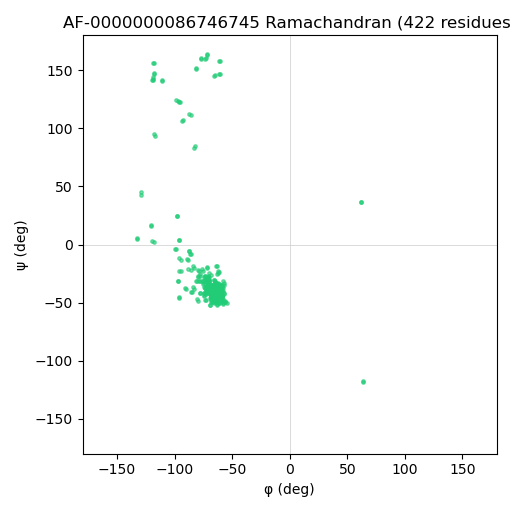 THR B 1 183 ? 24.469 -12.078 -3.453 1 87.38 183 THR B N 1
ATOM 3206 C CA . THR B 1 183 ? 24.5 -10.984 -2.488 1 87.38 183 THR B CA 1
ATOM 3207 C C . THR B 1 183 ? 25.438 -9.875 -2.969 1 87.38 183 THR B C 1
ATOM 3209 O O . THR B 1 183 ? 25.109 -8.695 -2.873 1 87.38 183 THR B O 1
ATOM 3212 N N . LEU B 1 184 ? 26.547 -10.219 -3.549 1 88.06 184 LEU B N 1
ATOM 3213 C CA . LEU B 1 184 ? 27.5 -9.234 -4.055 1 88.06 184 LEU B CA 1
ATOM 3214 C C . LEU B 1 184 ? 26.922 -8.477 -5.246 1 88.06 184 LEU B C 1
ATOM 3216 O O . LEU B 1 184 ? 27.047 -7.258 -5.34 1 88.06 184 LEU B O 1
ATOM 3220 N N . THR B 1 185 ? 26.297 -9.203 -6.109 1 86.81 185 THR B N 1
ATOM 3221 C CA . THR B 1 185 ? 25.672 -8.578 -7.266 1 86.81 185 THR B CA 1
ATOM 3222 C C . THR B 1 185 ? 24.562 -7.617 -6.82 1 86.81 185 THR B C 1
ATOM 3224 O O . THR B 1 185 ? 24.422 -6.523 -7.371 1 86.81 185 THR B O 1
ATOM 3227 N N . ASN B 1 186 ? 23.828 -8.047 -5.824 1 88.12 186 ASN B N 1
ATOM 3228 C CA . ASN B 1 186 ? 22.734 -7.223 -5.324 1 88.12 186 ASN B CA 1
ATOM 3229 C C . ASN B 1 186 ? 23.25 -5.965 -4.633 1 88.12 186 ASN B C 1
ATOM 3231 O O . ASN B 1 186 ? 22.641 -4.902 -4.727 1 88.12 186 ASN B O 1
ATOM 3235 N N . MET B 1 187 ? 24.406 -6.078 -3.953 1 91.81 187 MET B N 1
ATOM 3236 C CA . MET B 1 187 ? 25 -4.914 -3.307 1 91.81 187 MET B CA 1
ATOM 3237 C C . MET B 1 187 ? 25.438 -3.877 -4.34 1 91.81 187 MET B C 1
ATOM 3239 O O . MET B 1 187 ? 25.219 -2.68 -4.152 1 91.81 187 MET B O 1
ATOM 3243 N N . VAL B 1 188 ? 25.906 -4.324 -5.406 1 91.31 188 VAL B N 1
ATOM 3244 C CA . VAL B 1 188 ? 26.375 -3.434 -6.465 1 91.31 188 VAL B CA 1
ATOM 3245 C C . VAL B 1 188 ? 25.172 -2.795 -7.16 1 91.31 188 VAL B C 1
ATOM 3247 O O . VAL B 1 188 ? 25.125 -1.576 -7.336 1 91.31 188 VAL B O 1
ATOM 3250 N N . THR B 1 189 ? 24.25 -3.594 -7.484 1 91.44 189 THR B N 1
ATOM 3251 C CA . THR B 1 189 ? 23.062 -3.088 -8.18 1 91.44 189 THR B CA 1
ATOM 3252 C C . THR B 1 189 ? 22.312 -2.086 -7.301 1 91.44 189 THR B C 1
ATOM 3254 O O . THR B 1 189 ? 21.891 -1.031 -7.781 1 91.44 189 THR B O 1
ATOM 3257 N N . ASN B 1 190 ? 22.172 -2.398 -6.043 1 93.38 190 ASN B N 1
ATOM 3258 C CA . ASN B 1 190 ? 21.516 -1.493 -5.105 1 93.38 190 ASN B CA 1
ATOM 3259 C C . ASN B 1 190 ? 22.25 -0.161 -5 1 93.38 190 ASN B C 1
ATOM 3261 O O . ASN B 1 190 ? 21.625 0.897 -4.941 1 93.38 190 ASN B O 1
ATOM 3265 N N . SER B 1 191 ? 23.531 -0.247 -4.984 1 94.06 191 SER B N 1
ATOM 3266 C CA . SER B 1 191 ? 24.344 0.96 -4.863 1 94.06 191 SER B CA 1
ATOM 3267 C C . SER B 1 191 ? 24.219 1.841 -6.102 1 94.06 191 SER B C 1
ATOM 3269 O O . SER B 1 191 ? 24.109 3.062 -5.988 1 94.06 191 SER B O 1
ATOM 3271 N N . VAL B 1 192 ? 24.188 1.267 -7.25 1 94.12 192 VAL B N 1
ATOM 3272 C CA . VAL B 1 192 ? 24.047 2.016 -8.5 1 94.12 192 VAL B CA 1
ATOM 3273 C C . VAL B 1 192 ? 22.656 2.67 -8.555 1 94.12 192 VAL B C 1
ATOM 3275 O O . VAL B 1 192 ? 22.547 3.85 -8.891 1 94.12 192 VAL B O 1
ATOM 3278 N N . LEU B 1 193 ? 21.703 1.987 -8.156 1 94.38 193 LEU B N 1
ATOM 3279 C CA . LEU B 1 193 ? 20.344 2.482 -8.227 1 94.38 193 LEU B CA 1
ATOM 3280 C C . LEU B 1 193 ? 20.109 3.607 -7.223 1 94.38 193 LEU B C 1
ATOM 3282 O O . LEU B 1 193 ? 19.438 4.59 -7.523 1 94.38 193 LEU B O 1
ATOM 3286 N N . ILE B 1 194 ? 20.75 3.467 -6.102 1 94.38 194 ILE B N 1
ATOM 3287 C CA . ILE B 1 194 ? 20.531 4.5 -5.094 1 94.38 194 ILE B CA 1
ATOM 3288 C C . ILE B 1 194 ? 21.172 5.805 -5.547 1 94.38 194 ILE B C 1
ATOM 3290 O O . ILE B 1 194 ? 20.656 6.891 -5.277 1 94.38 194 ILE B O 1
ATOM 3294 N N . ILE B 1 195 ? 22.297 5.715 -6.176 1 94.94 195 ILE B N 1
ATOM 3295 C CA . ILE B 1 195 ? 22.922 6.918 -6.711 1 94.94 195 ILE B CA 1
ATOM 3296 C C . ILE B 1 195 ? 21.984 7.59 -7.711 1 94.94 195 ILE B C 1
ATOM 3298 O O . ILE B 1 195 ? 21.75 8.797 -7.637 1 94.94 195 ILE B O 1
ATOM 3302 N N . PHE B 1 196 ? 21.406 6.805 -8.539 1 96.19 196 PHE B N 1
ATOM 3303 C CA . PHE B 1 196 ? 20.469 7.305 -9.547 1 96.19 196 PHE B CA 1
ATOM 3304 C C . PHE B 1 196 ? 19.234 7.914 -8.891 1 96.19 196 PHE B C 1
ATOM 3306 O O . PHE B 1 196 ? 18.828 9.023 -9.242 1 96.19 196 PHE B O 1
ATOM 3313 N N . TYR B 1 197 ? 18.703 7.266 -7.941 1 96.31 197 TYR B N 1
ATOM 3314 C CA . TYR B 1 197 ? 17.469 7.719 -7.301 1 96.31 197 TYR B CA 1
ATOM 3315 C C . TYR B 1 197 ? 17.719 8.938 -6.418 1 96.31 197 TYR B C 1
ATOM 3317 O O . TYR B 1 197 ? 16.844 9.773 -6.223 1 96.31 197 TYR B O 1
ATOM 3325 N N . SER B 1 198 ? 18.906 9 -5.895 1 95.81 198 SER B N 1
ATOM 3326 C CA . SER B 1 198 ? 19.25 10.156 -5.074 1 95.81 198 SER B CA 1
ATOM 3327 C C . SER B 1 198 ? 19.266 11.438 -5.906 1 95.81 198 SER B C 1
ATOM 3329 O O . SER B 1 198 ? 18.875 12.508 -5.426 1 95.81 198 SER B O 1
ATOM 3331 N N . LEU B 1 199 ? 19.703 11.312 -7.125 1 95.94 199 LEU B N 1
ATOM 3332 C CA . LEU B 1 199 ? 19.719 12.461 -8.023 1 95.94 199 LEU B CA 1
ATOM 3333 C C . LEU B 1 199 ? 18.297 12.938 -8.32 1 95.94 199 LEU B C 1
ATOM 3335 O O . LEU B 1 199 ? 18.031 14.141 -8.289 1 95.94 199 LEU B O 1
ATOM 3339 N N . ILE B 1 200 ? 17.438 12.047 -8.547 1 96.06 200 ILE B N 1
ATOM 3340 C CA . ILE B 1 200 ? 16.031 12.375 -8.828 1 96.06 200 ILE B CA 1
ATOM 3341 C C . ILE B 1 200 ? 15.375 12.938 -7.57 1 96.06 200 ILE B C 1
ATOM 3343 O O . ILE B 1 200 ? 14.664 13.938 -7.629 1 96.06 200 ILE B O 1
ATOM 3347 N N . SER B 1 201 ? 15.617 12.289 -6.477 1 96.44 201 SER B N 1
ATOM 3348 C CA . SER B 1 201 ? 15.023 12.695 -5.203 1 96.44 201 SER B CA 1
ATOM 3349 C C . SER B 1 201 ? 15.477 14.094 -4.805 1 96.44 201 SER B C 1
ATOM 3351 O O . SER B 1 201 ? 14.711 14.844 -4.191 1 96.44 201 SER B O 1
ATOM 3353 N N . ASN B 1 202 ? 16.688 14.367 -5.172 1 95.94 202 ASN B N 1
ATOM 3354 C CA . ASN B 1 202 ? 17.188 15.703 -4.883 1 95.94 202 ASN B CA 1
ATOM 3355 C C . ASN B 1 202 ? 16.344 16.781 -5.547 1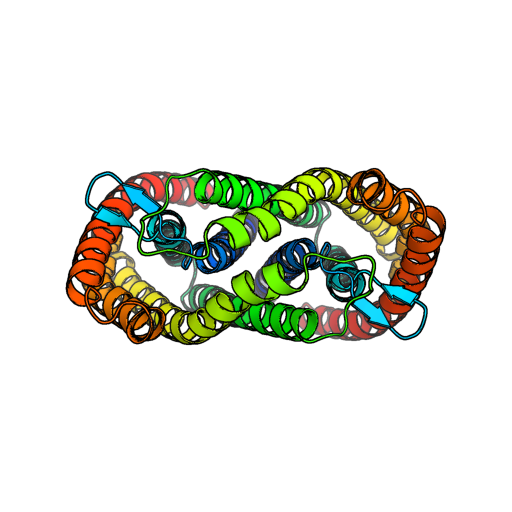 95.94 202 ASN B C 1
ATOM 3357 O O . ASN B 1 202 ? 16.078 17.828 -4.945 1 95.94 202 ASN B O 1
ATOM 3361 N N . GLN B 1 203 ? 15.945 16.609 -6.758 1 95.62 203 GLN B N 1
ATOM 3362 C CA . GLN B 1 203 ? 15.094 17.562 -7.461 1 95.62 203 GLN B CA 1
ATOM 3363 C C . GLN B 1 203 ? 13.727 17.672 -6.797 1 95.62 203 GLN B C 1
ATOM 3365 O O . GLN B 1 203 ? 13.164 18.766 -6.676 1 95.62 203 GLN B O 1
ATOM 3370 N N . ILE B 1 204 ? 13.234 16.594 -6.359 1 95.25 204 ILE B N 1
ATOM 3371 C CA . ILE B 1 204 ? 11.93 16.562 -5.707 1 95.25 204 ILE B CA 1
ATOM 3372 C C . ILE B 1 204 ? 11.992 17.328 -4.387 1 95.25 204 ILE B C 1
ATOM 3374 O O . ILE B 1 204 ? 11.102 18.125 -4.086 1 95.25 204 ILE B O 1
ATOM 3378 N N . VAL B 1 205 ? 13.039 17.078 -3.656 1 94.62 205 VAL B N 1
ATOM 3379 C CA . VAL B 1 205 ? 13.195 17.719 -2.355 1 94.62 205 VAL B CA 1
ATOM 3380 C C . VAL B 1 205 ? 13.359 19.234 -2.539 1 94.62 205 VAL B C 1
ATOM 3382 O O . VAL B 1 205 ? 12.805 20.016 -1.765 1 94.62 205 VAL B O 1
ATOM 3385 N N . ARG B 1 206 ? 14.062 19.656 -3.52 1 93.44 206 ARG B N 1
ATOM 3386 C CA . ARG B 1 206 ? 14.203 21.078 -3.812 1 93.44 206 ARG B CA 1
ATOM 3387 C C . ARG B 1 206 ? 12.852 21.703 -4.117 1 93.44 206 ARG B C 1
ATOM 3389 O O . ARG B 1 206 ? 12.547 22.812 -3.646 1 93.44 206 ARG B O 1
ATOM 3396 N N . TYR B 1 207 ? 12.133 21 -4.895 1 93.31 207 TYR B N 1
ATOM 3397 C CA . TYR B 1 207 ? 10.797 21.484 -5.227 1 93.31 207 TYR B CA 1
ATOM 3398 C C . TYR B 1 207 ? 9.922 21.562 -3.982 1 93.31 207 TYR B C 1
ATOM 3400 O O . TYR B 1 207 ? 9.227 22.562 -3.777 1 93.31 207 TYR B O 1
ATOM 3408 N N . ILE B 1 208 ? 9.93 20.562 -3.105 1 92.44 208 ILE B N 1
ATOM 3409 C CA . ILE B 1 208 ? 9.133 20.516 -1.886 1 92.44 208 ILE B CA 1
ATOM 3410 C C . ILE B 1 208 ? 9.539 21.656 -0.953 1 92.44 208 ILE B C 1
ATOM 3412 O O . ILE B 1 208 ? 8.688 22.344 -0.395 1 92.44 208 ILE B O 1
ATOM 3416 N N . ASN B 1 209 ? 10.812 21.828 -0.857 1 88.88 209 ASN B N 1
ATOM 3417 C CA . ASN B 1 209 ? 11.305 22.891 0.026 1 88.88 209 ASN B CA 1
ATOM 3418 C C . ASN B 1 209 ? 10.891 24.266 -0.465 1 88.88 209 ASN B C 1
ATOM 3420 O O . ASN B 1 209 ? 10.562 25.141 0.339 1 88.88 209 ASN B O 1
ATOM 3424 N N . ARG B 1 210 ? 10.812 24.453 -1.726 1 88.81 210 ARG B N 1
ATOM 3425 C CA . ARG B 1 210 ? 10.383 25.734 -2.291 1 88.81 210 ARG B CA 1
ATOM 3426 C C . ARG B 1 210 ? 8.891 25.953 -2.062 1 88.81 210 ARG B C 1
ATOM 3428 O O . ARG B 1 210 ? 8.453 27.078 -1.839 1 88.81 210 ARG B O 1
ATOM 3435 N N . SER B 1 211 ? 8.203 24.859 -2.084 1 86.69 211 SER B N 1
ATOM 3436 C CA . SER B 1 211 ? 6.75 24.953 -1.945 1 86.69 211 SER B CA 1
ATOM 3437 C C . SER B 1 211 ? 6.344 25.125 -0.485 1 86.69 211 SER B C 1
ATOM 3439 O O . SER B 1 211 ? 5.254 25.625 -0.192 1 86.69 211 SER B O 1
ATOM 3441 N N . LEU B 1 212 ? 7.129 24.625 0.42 1 85.19 212 LEU B N 1
ATOM 3442 C CA . LEU B 1 212 ? 6.797 24.672 1.84 1 85.19 212 LEU B CA 1
ATOM 3443 C C . LEU B 1 212 ? 7.281 25.969 2.473 1 85.19 212 LEU B C 1
ATOM 3445 O O . LEU B 1 212 ? 7.074 26.203 3.666 1 85.19 212 LEU B O 1
ATOM 3449 N N . ILE B 1 213 ? 8 26.844 1.825 1 72.12 213 ILE B N 1
ATOM 3450 C CA . ILE B 1 213 ? 8.367 28.172 2.275 1 72.12 213 ILE B CA 1
ATOM 3451 C C . ILE B 1 213 ? 7.273 29.172 1.885 1 72.12 213 ILE B C 1
ATOM 3453 O O . ILE B 1 213 ? 6.797 29.172 0.748 1 72.12 213 ILE B O 1
#